Protein AF-F4SAR2-F1 (afdb_monomer_lite)

pLDDT: mean 75.02, std 23.66, range [32.81, 98.06]

Radius of gyration: 41.86 Å; chains: 1; bounding box: 104×133×70 Å

Sequence (398 aa):
MKKRTATSSGSPLGPENGGFPRGVNPPTSTQPTSFQAPPAGTRTRRGSSDHGVRAKPKKLQYYNIIFTFNPATTSRPTNLKESLKNAFLTDVRPLLVPYLLPAPAVKMDTDAGQEDFDPLGRKTTKPMLVKAILQKRPTTTIPPGATIDDILILYKHYVSPGLVIPPNRRFIEKPRTVAAPRLKGESMEETLLALRYYSPSVFVRSLAMNKECLIDLYIQFVLEETPRSPLIHGFHYTILKTSDIETPMDQEADPEARCIPSGPIWTCCINVPLVFKAMPPRHKKITKPHRVVCLCKSFNCADQIYPDANGVNHPGVEVLPETRAAHKRADYRNELREVNSLESTNVSTSSVQDLLVSPMQQLGIEPSPITSQHHQTEDEHTSVAGEVLDSTANSFSP

Foldseek 3Di:
DDDDDDDDDDDDDDDDDDDDDDDDDDDDDDDDDDDDDDDDDDDPDPPPPPVPPPPDDDLVVLVVQLCVQPVPDPDDSPDDSVVSVVSCVPPVVVVCVVVPDPDPPPPPPDVVVPDVDDLPDPPHDPVNLVVQQCVQPVPDDDDPPDDSLNSVVSCCVRPNVPDDDDPPCLQVDQQDDDDLVCLVVDDLCSLVSNCCRQPVQKAFDPVQSDSLLSSQSCCCRVVVHHGPDDDDEPPGIDGHDCVVVPPPPPPPDDVPPDDDDDDDDPPPPPCPPPPPDDDDDDDDDDDPQDWDFACAPLVNQQVDWDQDPVRDIDGGDTDGPVVNVVRVVSSVVVVVVVVVVVVVPDDDPPPVVVVVVVVVVVVVPPPPDDPDPDDDDDDDDDDDDDDDDDDDDDDDDD

Structure (mmCIF, N/CA/C/O backbone):
data_AF-F4SAR2-F1
#
_entry.id   AF-F4SAR2-F1
#
loop_
_atom_site.group_PDB
_atom_site.id
_atom_site.type_symbol
_atom_site.label_atom_id
_atom_site.label_alt_id
_atom_site.label_comp_id
_atom_site.label_asym_id
_atom_site.label_entity_id
_atom_site.label_seq_id
_atom_site.pdbx_PDB_ins_code
_atom_site.Cartn_x
_atom_site.Cartn_y
_atom_site.Cartn_z
_atom_site.occupancy
_atom_site.B_iso_or_equiv
_atom_site.auth_seq_id
_atom_site.auth_comp_id
_atom_site.auth_asym_id
_atom_site.auth_atom_id
_atom_site.pdbx_PDB_model_num
ATOM 1 N N . MET A 1 1 ? -18.902 67.014 -30.310 1.00 36.94 1 MET A N 1
ATOM 2 C CA . MET A 1 1 ? -19.739 66.606 -29.147 1.00 36.94 1 MET A CA 1
ATOM 3 C C . MET A 1 1 ? -19.739 65.079 -29.071 1.00 36.94 1 MET A C 1
ATOM 5 O O . MET A 1 1 ? -19.694 64.495 -30.139 1.00 36.94 1 MET A O 1
ATOM 9 N N . LYS A 1 2 ? -19.770 64.366 -27.935 1.00 40.44 2 LYS A N 1
ATOM 10 C CA . LYS A 1 2 ? -19.516 64.669 -26.500 1.00 40.44 2 LYS A CA 1
ATOM 11 C C . LYS A 1 2 ? -18.309 63.789 -26.090 1.00 40.44 2 LYS A C 1
ATOM 13 O O . LYS A 1 2 ? -18.229 62.655 -26.530 1.00 40.44 2 LYS A O 1
ATOM 18 N N . LYS A 1 3 ? -17.224 64.323 -25.522 1.00 42.59 3 LYS A N 1
ATOM 19 C CA . LYS A 1 3 ? -16.963 64.661 -24.102 1.00 42.59 3 LYS A CA 1
ATOM 20 C C . LYS A 1 3 ? -16.876 63.438 -23.156 1.00 42.59 3 LYS A C 1
ATOM 22 O O . LYS A 1 3 ? -17.856 62.744 -22.930 1.00 42.59 3 LYS A O 1
ATOM 27 N N . ARG A 1 4 ? -15.652 63.268 -22.634 1.00 50.19 4 ARG A N 1
ATOM 28 C CA . ARG A 1 4 ? -15.112 62.376 -21.582 1.00 50.19 4 ARG A CA 1
ATOM 29 C C . ARG A 1 4 ? -16.038 62.145 -20.372 1.00 50.19 4 ARG A C 1
ATOM 31 O O . ARG A 1 4 ? -16.730 63.085 -20.005 1.00 50.19 4 ARG A O 1
ATOM 38 N N . THR A 1 5 ? -15.826 61.035 -19.647 1.00 47.03 5 THR A N 1
ATOM 39 C CA . THR A 1 5 ? -15.100 61.031 -18.344 1.00 47.03 5 THR A CA 1
ATOM 40 C C . THR A 1 5 ? -14.757 59.614 -17.872 1.00 47.03 5 THR A C 1
ATOM 42 O O . THR A 1 5 ? -15.605 58.734 -17.908 1.00 47.03 5 THR A O 1
ATOM 45 N N . ALA A 1 6 ? -13.533 59.431 -17.369 1.00 41.94 6 ALA A N 1
ATOM 46 C CA . ALA A 1 6 ? -13.144 58.315 -16.509 1.00 41.94 6 ALA A CA 1
ATOM 47 C C . ALA A 1 6 ? -12.724 58.901 -15.152 1.00 41.94 6 ALA A C 1
ATOM 49 O O . ALA A 1 6 ? -12.046 59.930 -15.123 1.00 41.94 6 ALA A O 1
ATOM 50 N N . THR A 1 7 ? -13.143 58.280 -14.052 1.00 45.69 7 THR A N 1
ATOM 51 C CA . THR A 1 7 ? -12.857 58.733 -12.682 1.00 45.69 7 THR A CA 1
ATOM 52 C C . THR A 1 7 ? -11.909 57.780 -11.973 1.00 45.69 7 THR A C 1
ATOM 54 O O . THR A 1 7 ? -12.117 56.570 -11.966 1.00 45.69 7 THR A O 1
ATOM 57 N N . SER A 1 8 ? -10.881 58.350 -11.353 1.00 45.44 8 SER A N 1
ATOM 58 C CA . SER A 1 8 ? -9.965 57.680 -10.432 1.00 45.44 8 SER A CA 1
ATOM 59 C C . SER A 1 8 ? -10.545 57.591 -9.019 1.00 45.44 8 SER A C 1
ATOM 61 O O . SER A 1 8 ? -11.230 58.513 -8.579 1.00 45.44 8 SER A O 1
ATOM 63 N N . SER A 1 9 ? -10.143 56.573 -8.262 1.00 50.56 9 SER A N 1
ATOM 64 C CA . SER A 1 9 ? -10.237 56.542 -6.796 1.00 50.56 9 SER A CA 1
ATOM 65 C C . SER A 1 9 ? -8.950 55.935 -6.232 1.00 50.56 9 SER A C 1
ATOM 67 O O . SER A 1 9 ? -8.508 54.894 -6.715 1.00 50.56 9 SER A O 1
ATOM 69 N N . GLY A 1 10 ? -8.321 56.628 -5.281 1.00 38.16 10 GLY A N 1
ATOM 70 C CA . GLY A 1 10 ? -6.971 56.324 -4.796 1.00 38.16 10 GLY A CA 1
ATOM 71 C C . GLY A 1 10 ? -6.888 55.349 -3.616 1.00 38.16 10 GLY A C 1
ATOM 72 O O . GLY A 1 10 ? -7.882 54.783 -3.170 1.00 38.16 10 GLY A O 1
ATOM 73 N N . SER A 1 11 ? -5.651 55.185 -3.141 1.00 45.44 11 SER A N 1
ATOM 74 C CA . SER A 1 11 ? -5.180 54.299 -2.064 1.00 45.44 11 SER A CA 1
ATOM 75 C C . SER A 1 11 ? -5.786 54.593 -0.674 1.00 45.44 11 SER A C 1
ATOM 77 O O . SER A 1 11 ? -6.411 55.637 -0.484 1.00 45.44 11 SER A O 1
ATOM 79 N N . PRO A 1 12 ? -5.519 53.736 0.336 1.00 57.75 12 PRO A N 1
ATOM 80 C CA . PRO A 1 12 ? -4.357 54.035 1.185 1.00 57.75 12 PRO A CA 1
ATOM 81 C C . PRO A 1 12 ? -3.510 52.833 1.663 1.00 57.75 12 PRO A C 1
ATOM 83 O O . PRO A 1 12 ? -3.999 51.739 1.915 1.00 57.75 12 PRO A O 1
ATOM 86 N N . LEU A 1 13 ? -2.214 53.130 1.797 1.00 48.66 13 LEU A N 1
ATOM 87 C CA . LEU A 1 13 ? -1.212 52.678 2.781 1.00 48.66 13 LEU A CA 1
ATOM 88 C C . LEU A 1 13 ? -1.533 51.470 3.699 1.00 48.66 13 LEU A C 1
ATOM 90 O O . LEU A 1 13 ? -2.443 51.516 4.523 1.00 48.66 13 LEU A O 1
ATOM 94 N N . GLY A 1 14 ? -0.644 50.469 3.664 1.00 38.34 14 GLY A N 1
ATOM 95 C CA . GLY A 1 14 ? -0.470 49.407 4.668 1.00 38.34 14 GLY A CA 1
ATOM 96 C C . GLY A 1 14 ? 1.033 49.169 4.929 1.00 38.34 14 GLY A C 1
ATOM 97 O O . GLY A 1 14 ? 1.838 49.525 4.067 1.00 38.34 14 GLY A O 1
ATOM 98 N N . PRO A 1 15 ? 1.435 48.663 6.111 1.00 55.50 15 PRO A N 1
ATOM 99 C CA . PRO A 1 15 ? 2.707 49.047 6.732 1.00 55.50 15 PRO A CA 1
ATOM 100 C C . PRO A 1 15 ? 3.959 48.299 6.255 1.00 55.50 15 PRO A C 1
ATOM 102 O O . PRO A 1 15 ? 3.917 47.162 5.783 1.00 55.50 15 PRO A O 1
ATOM 105 N N . GLU A 1 16 ? 5.098 48.957 6.475 1.00 45.47 16 GLU A N 1
ATOM 106 C CA . GLU A 1 16 ? 6.448 48.422 6.307 1.00 45.47 16 GLU A CA 1
ATOM 107 C C . GLU A 1 16 ? 6.689 47.237 7.256 1.00 45.47 16 GLU A C 1
ATOM 109 O O . GLU A 1 16 ? 6.514 47.355 8.469 1.00 45.47 16 GLU A O 1
ATOM 114 N N . ASN A 1 17 ? 7.126 46.094 6.718 1.00 45.31 17 ASN A N 1
ATOM 115 C CA . ASN A 1 17 ? 7.576 44.961 7.529 1.00 45.31 17 ASN A CA 1
ATOM 116 C C . ASN A 1 17 ? 9.102 44.980 7.659 1.00 45.31 17 ASN A C 1
ATOM 118 O O . ASN A 1 17 ? 9.822 45.061 6.663 1.00 45.31 17 ASN A O 1
ATOM 122 N N . GLY A 1 18 ? 9.577 44.921 8.904 1.00 43.41 18 GLY A N 1
ATOM 123 C CA . GLY A 1 18 ? 10.969 45.181 9.263 1.00 43.41 18 GLY A CA 1
ATOM 124 C C . GLY A 1 18 ? 11.978 44.210 8.646 1.00 43.41 18 GLY A C 1
ATOM 125 O O . GLY A 1 18 ? 11.755 43.002 8.559 1.00 43.41 18 GLY A O 1
ATOM 126 N N . GLY A 1 19 ? 13.136 44.749 8.263 1.00 39.53 19 GLY A N 1
ATOM 127 C CA . GLY A 1 19 ? 14.277 43.947 7.838 1.00 39.53 19 GLY A CA 1
ATOM 128 C C . GLY A 1 19 ? 14.874 43.159 9.005 1.00 39.53 19 GLY A C 1
ATOM 129 O O . GLY A 1 19 ? 15.245 43.733 10.027 1.00 39.53 19 GLY A O 1
ATOM 130 N N . PHE A 1 20 ? 15.024 41.847 8.831 1.00 45.09 20 PHE A N 1
ATOM 131 C CA . PHE A 1 20 ? 15.775 41.009 9.763 1.00 45.09 20 PHE A CA 1
ATOM 132 C C . PHE A 1 20 ? 17.273 41.364 9.705 1.00 45.09 20 PHE A C 1
ATOM 134 O O . PHE A 1 20 ? 17.865 41.289 8.620 1.00 45.09 20 PHE A O 1
ATOM 141 N N . PRO A 1 21 ? 17.927 41.703 10.833 1.00 56.56 21 PRO A N 1
ATOM 142 C CA . PRO A 1 21 ? 19.371 41.890 10.853 1.00 56.56 21 PRO A CA 1
ATOM 143 C C . PRO A 1 21 ? 20.070 40.552 10.589 1.00 56.56 21 PRO A C 1
ATOM 145 O O . PRO A 1 21 ? 19.810 39.546 11.251 1.00 56.56 21 PRO A O 1
ATOM 148 N N . ARG A 1 22 ? 20.981 40.533 9.609 1.00 45.34 22 ARG A N 1
ATOM 149 C CA . ARG A 1 22 ? 21.833 39.367 9.346 1.00 45.34 22 ARG A CA 1
ATOM 150 C C . ARG A 1 22 ? 22.739 39.130 10.552 1.00 45.34 22 ARG A C 1
ATOM 152 O O . ARG A 1 22 ? 23.558 39.987 10.875 1.00 45.34 22 ARG A O 1
ATOM 159 N N . GLY A 1 23 ? 22.610 37.960 11.176 1.00 41.94 23 GLY A N 1
ATOM 160 C CA . GLY A 1 23 ? 23.494 37.531 12.255 1.00 41.94 23 GLY A CA 1
ATOM 161 C C . GLY A 1 23 ? 24.958 37.542 11.812 1.00 41.94 23 GLY A C 1
ATOM 162 O O . GLY A 1 23 ? 25.310 36.986 10.770 1.00 41.94 23 GLY A O 1
ATOM 163 N N . VAL A 1 24 ? 25.800 38.196 12.609 1.00 49.84 24 VAL A N 1
ATOM 164 C CA . VAL A 1 24 ? 27.250 38.239 12.413 1.00 49.84 24 VAL A CA 1
ATOM 165 C C . VAL A 1 24 ? 27.835 36.909 12.884 1.00 49.84 24 VAL A C 1
ATOM 167 O O . VAL A 1 24 ? 27.813 36.610 14.076 1.00 49.84 24 VAL A O 1
ATOM 170 N N . ASN A 1 25 ? 28.369 36.111 11.958 1.00 49.53 25 ASN A N 1
ATOM 171 C CA . ASN A 1 25 ? 29.163 34.938 12.320 1.00 49.53 25 ASN A CA 1
ATOM 172 C C . ASN A 1 25 ? 30.540 35.393 12.841 1.00 49.53 25 ASN A C 1
ATOM 174 O O . ASN A 1 25 ? 31.184 36.208 12.172 1.00 49.53 25 ASN A O 1
ATOM 178 N N . PRO A 1 26 ? 31.024 34.880 13.986 1.00 60.97 26 PRO A N 1
ATOM 179 C CA . PRO A 1 26 ? 32.367 35.183 14.470 1.00 60.97 26 PRO A CA 1
ATOM 180 C C . PRO A 1 26 ? 33.440 34.527 13.577 1.00 60.97 26 PRO A C 1
ATOM 182 O O . PRO A 1 26 ? 33.201 33.454 13.015 1.00 60.97 26 PRO A O 1
ATOM 185 N N . PRO A 1 27 ? 34.634 35.134 13.440 1.00 54.66 27 PRO A N 1
ATOM 186 C CA . PRO A 1 27 ? 35.712 34.569 12.637 1.00 54.66 27 PRO A CA 1
ATOM 187 C C . PRO A 1 27 ? 36.331 33.345 13.326 1.00 54.66 27 PRO A C 1
ATOM 189 O O . PRO A 1 27 ? 36.985 33.459 14.363 1.00 54.66 27 PRO A O 1
ATOM 192 N N . THR A 1 28 ? 36.169 32.166 12.725 1.00 48.19 28 THR A N 1
ATOM 193 C CA . THR A 1 28 ? 36.883 30.955 13.147 1.00 48.19 28 THR A CA 1
ATOM 194 C C . THR A 1 28 ? 38.380 31.123 12.888 1.00 48.19 28 THR A C 1
ATOM 196 O O . THR A 1 28 ? 38.798 31.345 11.753 1.00 48.19 28 THR A O 1
ATOM 199 N N . SER A 1 29 ? 39.184 31.012 13.946 1.00 45.91 29 SER A N 1
ATOM 200 C CA . SER A 1 29 ? 40.640 31.161 13.888 1.00 45.91 29 SER A CA 1
ATOM 201 C C . SER A 1 29 ? 41.298 30.067 13.041 1.00 45.91 29 SER A C 1
ATOM 203 O O . SER A 1 29 ? 41.158 28.875 13.323 1.00 45.91 29 SER A O 1
ATOM 205 N N . THR A 1 30 ? 42.046 30.476 12.017 1.00 40.38 30 THR A N 1
ATOM 206 C CA . THR A 1 30 ? 42.831 29.581 11.160 1.00 40.38 30 THR A CA 1
ATOM 207 C C . THR A 1 30 ? 44.153 29.228 11.843 1.00 40.38 30 THR A C 1
ATOM 209 O O . THR A 1 30 ? 45.103 30.007 11.780 1.00 40.38 30 THR A O 1
ATOM 212 N N . GLN A 1 31 ? 44.256 28.043 12.452 1.00 47.38 31 GLN A N 1
ATOM 213 C CA . GLN A 1 31 ? 45.565 27.474 12.796 1.00 47.38 31 GLN A CA 1
ATOM 214 C C . GLN A 1 31 ? 46.119 26.630 11.634 1.00 47.38 31 GLN A C 1
ATOM 216 O O . GLN A 1 31 ? 45.381 25.816 11.072 1.00 47.38 31 GLN A O 1
ATOM 221 N N . PRO A 1 32 ? 47.407 26.779 11.270 1.00 48.84 32 PRO A N 1
ATOM 222 C CA . PRO A 1 32 ? 48.033 25.957 10.244 1.00 48.84 32 PRO A CA 1
ATOM 223 C C . PRO A 1 32 ? 48.286 24.545 10.781 1.00 48.84 32 PRO A C 1
ATOM 225 O O . PRO A 1 32 ? 49.175 24.323 11.602 1.00 48.84 32 PRO A O 1
ATOM 228 N N . THR A 1 33 ? 47.513 23.571 10.303 1.00 43.97 33 THR A N 1
ATOM 229 C CA . THR A 1 33 ? 47.778 22.153 10.573 1.00 43.97 33 THR A CA 1
ATOM 230 C C . THR A 1 33 ? 49.035 21.728 9.816 1.00 43.97 33 THR A C 1
ATOM 232 O O . THR A 1 33 ? 49.158 21.965 8.613 1.00 43.97 33 THR A O 1
ATOM 235 N N . SER A 1 34 ? 49.989 21.122 10.519 1.00 48.47 34 SER A N 1
ATOM 236 C CA . SER A 1 34 ? 51.259 20.685 9.942 1.00 48.47 34 SER A CA 1
ATOM 237 C C . SER A 1 34 ? 51.073 19.550 8.930 1.00 48.47 34 SER A C 1
ATOM 239 O O . SER A 1 34 ? 50.245 18.655 9.101 1.00 48.47 34 SER A O 1
ATOM 241 N N . PHE A 1 35 ? 51.889 19.562 7.872 1.00 40.06 35 PHE A N 1
ATOM 242 C CA . PHE A 1 35 ? 51.994 18.441 6.939 1.00 40.06 35 PHE A CA 1
ATOM 243 C C . PHE A 1 35 ? 52.591 17.223 7.657 1.00 40.06 35 PHE A C 1
ATOM 245 O O . PHE A 1 35 ? 53.801 17.156 7.870 1.00 40.06 35 PHE A O 1
ATOM 252 N N . GLN A 1 36 ? 51.755 16.237 7.983 1.00 43.88 36 GLN A N 1
ATOM 253 C CA . GLN A 1 36 ? 52.210 14.893 8.334 1.00 43.88 36 GLN A CA 1
ATOM 254 C C . GLN A 1 36 ? 52.117 13.999 7.093 1.00 43.88 36 GLN A C 1
ATOM 256 O O . GLN A 1 36 ? 51.043 13.818 6.518 1.00 43.88 36 GLN A O 1
ATOM 261 N N . ALA A 1 37 ? 53.258 13.475 6.645 1.00 51.41 37 ALA A N 1
ATOM 262 C CA . ALA A 1 37 ? 53.320 12.600 5.481 1.00 51.41 37 ALA A CA 1
ATOM 263 C C . ALA A 1 37 ? 52.694 11.226 5.801 1.00 51.41 37 ALA A C 1
ATOM 265 O O . ALA A 1 37 ? 53.071 10.617 6.805 1.00 51.41 37 ALA A O 1
ATOM 266 N N . PRO A 1 38 ? 51.773 10.699 4.972 1.00 57.31 38 PRO A N 1
ATOM 267 C CA . PRO A 1 38 ? 51.258 9.347 5.153 1.00 57.31 38 PRO A CA 1
ATOM 268 C C . PRO A 1 38 ? 52.325 8.304 4.759 1.00 57.31 38 PRO A C 1
ATOM 270 O O . PRO A 1 38 ? 53.020 8.495 3.756 1.00 57.31 38 PRO A O 1
ATOM 273 N N . PRO A 1 39 ? 52.457 7.189 5.501 1.00 58.44 39 PRO A N 1
ATOM 274 C CA . PRO A 1 39 ? 53.433 6.148 5.195 1.00 58.44 39 PRO A CA 1
ATOM 275 C C . PRO A 1 39 ? 53.095 5.405 3.895 1.00 58.44 39 PRO A C 1
ATOM 277 O O . PRO A 1 39 ? 51.932 5.272 3.504 1.00 58.44 39 PRO A O 1
ATOM 280 N N . ALA A 1 40 ? 54.131 4.893 3.229 1.00 51.72 40 ALA A N 1
ATOM 281 C CA . ALA A 1 40 ? 54.013 4.181 1.962 1.00 51.72 40 ALA A CA 1
ATOM 282 C C . ALA A 1 40 ? 53.241 2.854 2.121 1.00 51.72 40 ALA A C 1
ATOM 284 O O . ALA A 1 40 ? 53.791 1.848 2.562 1.00 51.72 40 ALA A O 1
ATOM 285 N N . GLY A 1 41 ? 51.963 2.860 1.730 1.00 48.28 41 GLY A N 1
ATOM 286 C CA . GLY A 1 41 ? 51.073 1.698 1.725 1.00 48.28 41 GLY A CA 1
ATOM 287 C C . GLY A 1 41 ? 50.443 1.484 0.348 1.00 48.28 41 GLY A C 1
ATOM 288 O O . GLY A 1 41 ? 49.572 2.239 -0.080 1.00 48.28 41 GLY A O 1
ATOM 289 N N . THR A 1 42 ? 50.904 0.445 -0.341 1.00 54.62 42 THR A N 1
ATOM 290 C CA . THR A 1 42 ? 50.466 -0.069 -1.650 1.00 54.62 42 THR A CA 1
ATOM 291 C C . THR A 1 42 ? 48.954 0.012 -1.918 1.00 54.62 42 THR A C 1
ATOM 293 O O . THR A 1 42 ? 48.179 -0.876 -1.566 1.00 54.62 42 THR A O 1
ATOM 296 N N . ARG A 1 43 ? 48.516 1.039 -2.662 1.00 40.62 43 ARG A N 1
ATOM 297 C CA . ARG A 1 43 ? 47.138 1.133 -3.173 1.00 40.62 43 ARG A CA 1
ATOM 298 C C . ARG A 1 43 ? 47.053 0.632 -4.614 1.00 40.62 43 ARG A C 1
ATOM 300 O O . ARG A 1 43 ? 47.145 1.413 -5.560 1.00 40.62 43 ARG A O 1
ATOM 307 N N . THR A 1 44 ? 46.845 -0.674 -4.778 1.00 44.97 44 THR A N 1
ATOM 308 C CA . THR A 1 44 ? 46.646 -1.324 -6.083 1.00 44.97 44 THR A CA 1
ATOM 309 C C . THR A 1 44 ? 45.444 -0.711 -6.802 1.00 44.97 44 THR A C 1
ATOM 311 O O . THR A 1 44 ? 44.284 -0.954 -6.460 1.00 44.97 44 THR A O 1
ATOM 314 N N . ARG A 1 45 ? 45.725 0.131 -7.798 1.00 38.06 45 ARG A N 1
ATOM 315 C CA . ARG A 1 45 ? 44.736 0.940 -8.514 1.00 38.06 45 ARG A CA 1
ATOM 316 C C . ARG A 1 45 ? 43.950 0.065 -9.495 1.00 38.06 45 ARG A C 1
ATOM 318 O O . ARG A 1 45 ? 44.251 0.054 -10.684 1.00 38.06 45 ARG A O 1
ATOM 325 N N . ARG A 1 46 ? 42.938 -0.666 -9.002 1.00 41.19 46 ARG A N 1
ATOM 326 C CA . ARG A 1 46 ? 41.960 -1.361 -9.859 1.00 41.19 46 ARG A CA 1
ATOM 327 C C . ARG A 1 46 ? 41.299 -0.338 -10.782 1.00 41.19 46 ARG A C 1
ATOM 329 O O . ARG A 1 46 ? 40.483 0.472 -10.346 1.00 41.19 46 ARG A O 1
ATOM 336 N N . GLY A 1 47 ? 41.683 -0.372 -12.054 1.00 42.81 47 GLY A N 1
ATOM 337 C CA . GLY A 1 47 ? 41.081 0.425 -13.110 1.00 42.81 47 GLY A CA 1
ATOM 338 C C . GLY A 1 47 ? 39.720 -0.135 -13.494 1.00 42.81 47 GLY A C 1
ATOM 339 O O . GLY A 1 47 ? 39.592 -0.736 -14.554 1.00 42.81 47 GLY A O 1
ATOM 340 N N . SER A 1 48 ? 38.704 0.070 -12.654 1.00 39.56 48 SER A N 1
ATOM 341 C CA . SER A 1 48 ? 37.316 -0.085 -13.088 1.00 39.56 48 SER A CA 1
ATOM 342 C C . SER A 1 48 ? 36.998 1.035 -14.077 1.00 39.56 48 SER A C 1
ATOM 344 O O . SER A 1 48 ? 36.532 2.106 -13.690 1.00 39.56 48 SER A O 1
ATOM 346 N N . SER A 1 49 ? 37.267 0.795 -15.362 1.00 45.25 49 SER A N 1
ATOM 347 C CA . SER A 1 49 ? 36.783 1.607 -16.480 1.00 45.25 49 SER A CA 1
ATOM 348 C C . SER A 1 49 ? 35.288 1.359 -16.697 1.00 45.25 49 SER A C 1
ATOM 350 O O . SER A 1 49 ? 34.849 0.962 -17.777 1.00 45.25 49 SER A O 1
ATOM 352 N N . ASP A 1 50 ? 34.507 1.570 -15.640 1.00 43.22 50 ASP A N 1
ATOM 353 C CA . ASP A 1 50 ? 33.058 1.605 -15.711 1.00 43.22 50 ASP A CA 1
ATOM 354 C C . ASP A 1 50 ? 32.682 2.895 -16.448 1.00 43.22 50 ASP A C 1
ATOM 356 O O . ASP A 1 50 ? 32.619 3.988 -15.879 1.00 43.22 50 ASP A O 1
ATOM 360 N N . HIS A 1 51 ? 32.539 2.789 -17.771 1.00 47.31 51 HIS A N 1
ATOM 361 C CA . HIS A 1 51 ? 32.180 3.895 -18.657 1.00 47.31 51 HIS A CA 1
ATOM 362 C C . HIS A 1 51 ? 30.685 4.242 -18.547 1.00 47.31 51 HIS A C 1
ATOM 364 O O . HIS A 1 51 ? 30.002 4.457 -19.553 1.00 47.31 51 HIS A O 1
ATOM 370 N N . GLY A 1 52 ? 30.195 4.340 -17.310 1.00 47.81 52 GLY A N 1
ATOM 371 C CA . GLY A 1 52 ? 28.863 4.807 -16.976 1.00 47.81 52 GLY A CA 1
ATOM 372 C C . GLY A 1 52 ? 28.582 6.158 -17.627 1.00 47.81 52 GLY A C 1
ATOM 373 O O . GLY A 1 52 ? 29.294 7.135 -17.398 1.00 47.81 52 GLY A O 1
ATOM 374 N N . VAL A 1 53 ? 27.541 6.175 -18.464 1.00 44.19 53 VAL A N 1
ATOM 375 C CA . VAL A 1 53 ? 26.837 7.350 -19.005 1.00 44.19 53 VAL A CA 1
ATOM 376 C C . VAL A 1 53 ? 27.757 8.553 -19.265 1.00 44.19 53 VAL A C 1
ATOM 378 O O . VAL A 1 53 ? 27.785 9.507 -18.486 1.00 44.19 53 VAL A O 1
ATOM 381 N N . ARG A 1 54 ? 28.502 8.519 -20.385 1.00 63.62 54 ARG A N 1
ATOM 382 C CA . ARG A 1 54 ? 29.444 9.581 -20.803 1.00 63.62 54 ARG A CA 1
ATOM 383 C C . ARG A 1 54 ? 28.861 10.979 -20.555 1.00 63.62 54 ARG A C 1
ATOM 385 O O . ARG A 1 54 ? 27.954 11.422 -21.265 1.00 63.62 54 ARG A O 1
ATOM 392 N N . ALA A 1 55 ? 29.400 11.678 -19.555 1.00 81.38 55 ALA A N 1
ATOM 393 C CA . ALA A 1 55 ? 28.908 12.988 -19.151 1.00 81.38 55 ALA A CA 1
ATOM 394 C C . ALA A 1 55 ? 28.923 13.967 -20.339 1.00 81.38 55 ALA A C 1
ATOM 396 O O . ALA A 1 55 ? 29.931 14.099 -21.037 1.00 81.38 55 ALA A O 1
ATOM 397 N N . LYS A 1 56 ? 27.799 14.662 -20.569 1.00 90.06 56 LYS A N 1
ATOM 398 C CA . LYS A 1 56 ? 27.638 15.601 -21.693 1.00 90.06 56 LYS A CA 1
ATOM 399 C C . LYS A 1 56 ? 28.778 16.637 -21.673 1.00 90.06 56 LYS A C 1
ATOM 401 O O . LYS A 1 56 ? 28.898 17.334 -20.661 1.00 90.06 56 LYS A O 1
ATOM 406 N N . PRO A 1 57 ? 29.561 16.814 -22.759 1.00 91.12 57 PRO A N 1
ATOM 407 C CA . PRO A 1 57 ? 30.733 17.683 -22.725 1.00 91.12 57 PRO A CA 1
ATOM 408 C C . PRO A 1 57 ? 30.422 19.111 -22.253 1.00 91.12 57 PRO A C 1
ATOM 410 O O . PRO A 1 57 ? 29.415 19.731 -22.640 1.00 91.12 57 PRO A O 1
ATOM 413 N N . LYS A 1 58 ? 31.291 19.620 -21.377 1.00 94.88 58 LYS A N 1
ATOM 414 C CA . LYS A 1 58 ? 31.251 20.975 -20.818 1.00 94.88 58 LYS A CA 1
ATOM 415 C C . LYS A 1 58 ? 31.657 21.997 -21.884 1.00 94.88 58 LYS A C 1
ATOM 417 O O . LYS A 1 58 ? 32.370 21.681 -22.830 1.00 94.88 58 LYS A O 1
ATOM 422 N N . LYS A 1 59 ? 31.228 23.251 -21.707 1.00 97.19 59 LYS A N 1
ATOM 423 C CA . LYS A 1 59 ? 31.491 24.368 -22.635 1.00 97.19 59 LYS A CA 1
ATOM 424 C C . LYS A 1 59 ? 32.975 24.488 -23.023 1.00 97.19 59 LYS A C 1
ATOM 426 O O . LYS A 1 59 ? 33.298 24.517 -24.204 1.00 97.19 59 LYS A O 1
ATOM 431 N N . LEU A 1 60 ? 33.859 24.480 -22.022 1.00 96.19 60 LEU A N 1
ATOM 432 C CA . LEU A 1 60 ? 35.307 24.605 -22.204 1.00 96.19 60 LEU A CA 1
ATOM 433 C C . LEU A 1 60 ? 35.923 23.422 -22.974 1.00 96.19 60 LEU A C 1
ATOM 435 O O . LEU A 1 60 ? 36.898 23.608 -23.686 1.00 96.19 60 LEU A O 1
ATOM 439 N N . GLN A 1 61 ? 35.335 22.222 -22.890 1.00 95.88 61 GLN A N 1
ATOM 440 C CA . GLN A 1 61 ? 35.837 21.053 -23.621 1.00 95.88 61 GLN A CA 1
ATOM 441 C C . GLN A 1 61 ? 35.630 21.203 -25.133 1.00 95.88 61 GLN A C 1
ATOM 443 O O . GLN A 1 61 ? 36.536 20.870 -25.885 1.00 95.88 61 GLN A O 1
ATOM 448 N N . TYR A 1 62 ? 34.496 21.764 -25.578 1.00 96.81 62 TYR A N 1
ATOM 449 C CA . TYR A 1 62 ? 34.303 22.092 -26.997 1.00 96.81 62 TYR A CA 1
ATOM 450 C C . TYR A 1 62 ? 35.347 23.105 -27.478 1.00 96.81 62 TYR A C 1
ATOM 452 O O . TYR A 1 62 ? 36.003 22.849 -28.479 1.00 96.81 62 TYR A O 1
ATOM 460 N N . TYR A 1 63 ? 35.549 24.207 -26.744 1.00 97.75 63 TYR A N 1
ATOM 461 C CA . TYR A 1 63 ? 36.560 25.209 -27.103 1.00 97.75 63 TYR A CA 1
ATOM 462 C C . TYR A 1 63 ? 37.970 24.606 -27.193 1.00 97.75 63 TYR A C 1
ATOM 464 O O . TYR A 1 63 ? 38.632 24.788 -28.209 1.00 97.75 63 TYR A O 1
ATOM 472 N N . ASN A 1 64 ? 38.406 23.854 -26.174 1.00 97.06 64 ASN A N 1
ATOM 473 C CA . ASN A 1 64 ? 39.742 23.255 -26.159 1.00 97.06 64 ASN A CA 1
ATOM 474 C C . ASN A 1 64 ? 39.953 22.328 -27.363 1.00 97.06 64 ASN A C 1
ATOM 476 O O . ASN A 1 64 ? 40.989 22.413 -28.009 1.00 97.06 64 ASN A O 1
ATOM 480 N N . ILE A 1 65 ? 38.963 21.491 -27.699 1.00 96.06 65 ILE A N 1
ATOM 481 C CA . ILE A 1 65 ? 39.038 20.613 -28.873 1.00 96.06 65 ILE A CA 1
ATOM 482 C C . ILE A 1 65 ? 39.158 21.447 -30.159 1.00 96.06 65 ILE A C 1
ATOM 484 O O . ILE A 1 65 ? 40.062 21.203 -30.949 1.00 96.06 65 ILE A O 1
ATOM 488 N N . ILE A 1 66 ? 38.307 22.459 -30.361 1.00 97.19 66 ILE A N 1
ATOM 489 C CA . ILE A 1 66 ? 38.354 23.305 -31.569 1.00 97.19 66 ILE A CA 1
ATOM 490 C C . ILE A 1 66 ? 39.712 24.000 -31.702 1.00 97.19 66 ILE A C 1
ATOM 492 O O . ILE A 1 66 ? 40.305 23.957 -32.773 1.00 97.19 66 ILE A O 1
ATOM 496 N N . PHE A 1 67 ? 40.237 24.565 -30.613 1.00 97.25 67 PHE A N 1
ATOM 497 C CA . PHE A 1 67 ? 41.534 25.241 -30.605 1.00 97.25 67 PHE A CA 1
ATOM 498 C C . PHE A 1 67 ? 42.710 24.291 -30.895 1.00 97.25 67 PHE A C 1
ATOM 500 O O . PHE A 1 67 ? 43.646 24.676 -31.589 1.00 97.25 67 PHE A O 1
ATOM 507 N N . THR A 1 68 ? 42.663 23.039 -30.418 1.00 97.00 68 THR A N 1
ATOM 508 C CA . THR A 1 68 ? 43.694 22.029 -30.720 1.00 97.00 68 THR A CA 1
ATOM 509 C C . THR A 1 68 ? 43.700 21.607 -32.193 1.00 97.00 68 THR A C 1
ATOM 511 O O . THR A 1 68 ? 44.775 21.385 -32.740 1.00 97.00 68 THR A O 1
ATOM 514 N N . PHE A 1 69 ? 42.534 21.498 -32.840 1.00 95.88 69 PHE A N 1
ATOM 515 C CA . PHE A 1 69 ? 42.444 21.099 -34.254 1.00 95.88 69 PHE A CA 1
ATOM 516 C C . PHE A 1 69 ? 42.579 22.273 -35.237 1.00 95.88 69 PHE A C 1
ATOM 518 O O . PHE A 1 69 ? 43.038 22.073 -36.357 1.00 95.88 69 PHE A O 1
ATOM 525 N N . ASN A 1 70 ? 42.202 23.489 -34.834 1.00 95.19 70 ASN A N 1
ATOM 526 C CA . ASN A 1 70 ? 42.367 24.705 -35.623 1.00 95.19 70 ASN A CA 1
ATOM 527 C C . ASN A 1 70 ? 42.726 25.898 -34.708 1.00 95.19 70 ASN A C 1
ATOM 529 O O . ASN A 1 70 ? 41.825 26.574 -34.198 1.00 95.19 70 ASN A O 1
ATOM 533 N N . PRO A 1 71 ? 44.023 26.212 -34.518 1.00 95.50 71 PRO A N 1
ATOM 534 C CA . PRO A 1 71 ? 44.448 27.329 -33.672 1.00 95.50 71 PRO A CA 1
ATOM 535 C C . PRO A 1 71 ? 44.086 28.706 -34.257 1.00 95.50 71 PRO A C 1
ATOM 537 O O . PRO A 1 71 ? 44.087 29.691 -33.524 1.00 95.50 71 PRO A O 1
ATOM 540 N N . ALA A 1 72 ? 43.735 28.784 -35.547 1.00 95.62 72 ALA A N 1
ATOM 541 C CA . ALA A 1 72 ? 43.253 29.998 -36.210 1.00 95.62 72 ALA A CA 1
ATOM 542 C C . ALA A 1 72 ? 41.724 30.194 -36.089 1.00 95.62 72 ALA A C 1
ATOM 544 O O . ALA A 1 72 ? 41.151 31.056 -36.758 1.00 95.62 72 ALA A O 1
ATOM 545 N N . THR A 1 73 ? 41.038 29.403 -35.253 1.00 95.94 73 TH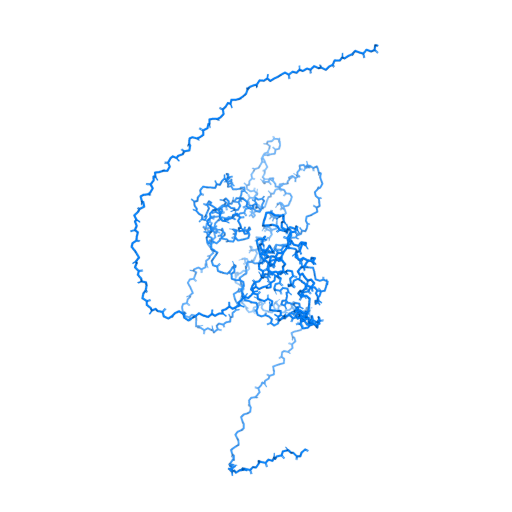R A N 1
ATOM 546 C CA . THR A 1 73 ? 39.596 29.549 -35.013 1.00 95.94 73 THR A CA 1
ATOM 547 C C . THR A 1 73 ? 39.237 30.926 -34.436 1.00 95.94 73 THR A C 1
ATOM 549 O O . THR A 1 73 ? 39.907 31.460 -33.554 1.00 95.94 73 THR A O 1
ATOM 552 N N . THR A 1 74 ? 38.113 31.491 -34.884 1.00 96.50 74 THR A N 1
ATOM 553 C CA . THR A 1 74 ? 37.536 32.726 -34.319 1.00 96.50 74 THR A CA 1
ATOM 554 C C . THR A 1 74 ? 36.716 32.475 -33.046 1.00 96.50 74 THR A C 1
ATOM 556 O O . THR A 1 74 ? 36.309 33.423 -32.367 1.00 96.50 74 THR A O 1
ATOM 559 N N . SER A 1 75 ? 36.474 31.206 -32.698 1.00 96.81 75 SER A N 1
ATOM 560 C CA . SER A 1 75 ? 35.760 30.800 -31.485 1.00 96.81 75 SER A CA 1
ATOM 561 C C . SER A 1 75 ? 36.521 31.208 -30.221 1.00 96.81 75 SER A C 1
ATOM 563 O O . SER A 1 75 ? 37.728 31.018 -30.138 1.00 96.81 75 SER A O 1
ATOM 565 N N . ARG A 1 76 ? 35.821 31.704 -29.191 1.00 96.75 76 ARG A N 1
ATOM 566 C CA . ARG A 1 76 ? 36.404 32.028 -27.873 1.00 96.75 76 ARG A CA 1
ATOM 567 C C . ARG A 1 76 ? 35.718 31.241 -26.746 1.00 96.75 76 ARG A C 1
ATOM 569 O O . ARG A 1 76 ? 34.553 30.863 -26.894 1.00 96.75 76 ARG A O 1
ATOM 576 N N . PRO A 1 77 ? 36.350 31.061 -25.566 1.00 97.06 77 PRO A N 1
ATOM 577 C CA . PRO A 1 77 ? 35.716 30.399 -24.414 1.00 97.06 77 PRO A CA 1
ATOM 578 C C . PRO A 1 77 ? 34.437 31.102 -23.922 1.00 97.06 77 PRO A C 1
ATOM 580 O O . PRO A 1 77 ? 33.609 30.508 -23.223 1.00 97.06 77 PRO A O 1
ATOM 583 N N . THR A 1 78 ? 34.268 32.380 -24.270 1.00 96.88 78 THR A N 1
ATOM 584 C CA . THR A 1 78 ? 33.108 33.212 -23.935 1.00 96.88 78 THR A CA 1
ATOM 585 C C . THR A 1 78 ? 31.881 32.918 -24.807 1.00 96.88 78 THR A C 1
ATOM 587 O O . THR A 1 78 ? 30.779 32.955 -24.258 1.00 96.88 78 THR A O 1
ATOM 590 N N . ASN A 1 79 ? 32.036 32.514 -26.078 1.00 97.38 79 ASN A N 1
ATOM 591 C CA . ASN A 1 79 ? 30.939 32.181 -27.009 1.00 97.38 79 ASN A CA 1
ATOM 592 C C . ASN A 1 79 ? 29.911 31.211 -26.405 1.00 97.38 79 ASN A C 1
ATOM 594 O O . ASN A 1 79 ? 30.265 30.345 -25.609 1.00 97.38 79 ASN A O 1
ATOM 598 N N . LEU A 1 80 ? 28.636 31.302 -26.796 1.00 97.44 80 LEU A N 1
ATOM 599 C CA . LEU A 1 80 ? 27.594 30.386 -26.312 1.00 97.44 80 LEU A CA 1
ATOM 600 C C . LEU A 1 80 ? 27.929 28.914 -26.623 1.00 97.44 80 LEU A C 1
ATOM 602 O O . LEU A 1 80 ? 28.561 28.602 -27.633 1.00 97.44 80 LEU A O 1
ATOM 606 N N . LYS A 1 81 ? 27.477 27.988 -25.763 1.00 97.19 81 LYS A N 1
ATOM 607 C CA . LYS A 1 81 ? 27.769 26.545 -25.901 1.00 97.19 81 LYS A CA 1
ATOM 608 C C . LYS A 1 81 ? 27.332 25.989 -27.261 1.00 97.19 81 LYS A C 1
ATOM 610 O O . LYS A 1 81 ? 27.994 25.106 -27.793 1.00 97.19 81 LYS A O 1
ATOM 615 N N . GLU A 1 82 ? 26.238 26.502 -27.809 1.00 97.12 82 GLU A N 1
ATOM 616 C CA . GLU A 1 82 ? 25.693 26.097 -29.107 1.00 97.12 82 GLU A CA 1
ATOM 617 C C . GLU A 1 82 ? 26.548 26.600 -30.273 1.00 97.12 82 GLU A C 1
ATOM 619 O O . GLU A 1 82 ? 26.840 25.823 -31.172 1.00 97.12 82 GLU A O 1
ATOM 624 N N . SER A 1 83 ? 27.059 27.835 -30.203 1.00 97.69 83 SER A N 1
ATOM 625 C CA . SER A 1 83 ? 28.041 28.360 -31.165 1.00 97.69 83 SER A CA 1
ATOM 626 C C . SER A 1 83 ? 29.311 27.499 -31.185 1.00 97.69 83 SER A C 1
ATOM 628 O O . SER A 1 83 ? 29.739 27.083 -32.258 1.00 97.69 83 SER A O 1
ATOM 630 N N . LEU A 1 84 ? 29.848 27.132 -30.014 1.00 97.44 84 LEU A N 1
ATOM 631 C CA . LEU A 1 84 ? 30.999 26.224 -29.916 1.00 97.44 84 LEU A CA 1
ATOM 632 C C . LEU A 1 84 ? 30.672 24.806 -30.417 1.00 97.44 84 LEU A C 1
ATOM 634 O O . LEU A 1 84 ? 31.485 24.189 -31.096 1.00 97.44 84 LEU A O 1
ATOM 638 N N . LYS A 1 85 ? 29.478 24.278 -30.124 1.00 97.19 85 LYS A N 1
ATOM 639 C CA . LYS A 1 85 ? 29.040 22.977 -30.652 1.00 97.19 85 LYS A CA 1
ATOM 640 C C . LYS A 1 85 ? 28.941 23.007 -32.181 1.00 97.19 85 LYS A C 1
ATOM 642 O O . LYS A 1 85 ? 29.352 22.044 -32.816 1.00 97.19 85 LYS A O 1
ATOM 647 N N . ASN A 1 86 ? 28.425 24.089 -32.762 1.00 97.31 86 ASN A N 1
ATOM 648 C CA . ASN A 1 86 ? 28.296 24.234 -34.208 1.00 97.31 86 ASN A CA 1
ATOM 649 C C . ASN A 1 86 ? 29.672 24.345 -34.875 1.00 97.31 86 ASN A C 1
ATOM 651 O O . ASN A 1 86 ? 29.932 23.559 -35.775 1.00 97.31 86 ASN A O 1
ATOM 655 N N . ALA A 1 87 ? 30.578 25.186 -34.361 1.00 97.19 87 ALA A N 1
ATOM 656 C CA . ALA A 1 87 ? 31.963 25.274 -34.842 1.00 97.19 87 ALA A CA 1
ATOM 657 C C . ALA A 1 87 ? 32.715 23.929 -34.744 1.00 97.19 87 ALA A C 1
ATOM 659 O O . ALA A 1 87 ? 33.434 23.533 -35.655 1.00 97.19 87 ALA A O 1
ATOM 660 N N . PHE A 1 88 ? 32.492 23.146 -33.681 1.00 97.25 88 PHE A N 1
ATOM 661 C CA . PHE A 1 88 ? 33.009 21.774 -33.609 1.00 97.25 88 PHE A CA 1
ATOM 662 C C . PHE A 1 88 ? 32.431 20.862 -34.709 1.00 97.25 88 PHE A C 1
ATOM 664 O O . PHE A 1 88 ? 33.154 20.042 -35.274 1.00 97.25 88 PHE A O 1
ATOM 671 N N . LEU A 1 89 ? 31.137 20.982 -35.022 1.00 96.62 89 LEU A N 1
ATOM 672 C CA . LEU A 1 89 ? 30.480 20.179 -36.057 1.00 96.62 89 LEU A CA 1
ATOM 673 C C . LEU A 1 89 ? 30.855 20.593 -37.489 1.00 96.62 89 LEU A C 1
ATOM 675 O O . LEU A 1 89 ? 30.819 19.725 -38.360 1.00 96.62 89 LEU A O 1
ATOM 679 N N . THR A 1 90 ? 31.196 21.861 -37.733 1.00 97.31 90 THR A N 1
ATOM 680 C CA . THR A 1 90 ? 31.617 22.366 -39.050 1.00 97.31 90 THR A CA 1
ATOM 681 C C . THR A 1 90 ? 33.111 22.192 -39.287 1.00 97.31 90 THR A C 1
ATOM 683 O O . THR A 1 90 ? 33.495 21.682 -40.333 1.00 97.31 90 THR A O 1
ATOM 686 N N . ASP A 1 91 ? 33.948 22.560 -38.316 1.00 96.38 91 ASP A N 1
ATOM 687 C CA . ASP A 1 91 ? 35.386 22.745 -38.545 1.00 96.38 91 ASP A CA 1
ATOM 688 C C . ASP A 1 91 ? 36.179 21.489 -38.155 1.00 96.38 91 ASP A C 1
ATOM 690 O O . ASP A 1 91 ? 37.107 21.079 -38.846 1.00 96.38 91 ASP A O 1
ATOM 694 N N . VAL A 1 92 ? 35.807 20.858 -37.034 1.00 96.44 92 VAL A N 1
ATOM 695 C CA . VAL A 1 92 ? 36.572 19.747 -36.441 1.00 96.44 92 VAL A CA 1
ATOM 696 C C . VAL A 1 92 ? 36.030 18.389 -36.871 1.00 96.44 92 VAL A C 1
ATOM 698 O O . VAL A 1 92 ? 36.798 17.476 -37.170 1.00 96.44 92 VAL A O 1
ATOM 701 N N . ARG A 1 93 ? 34.702 18.223 -36.908 1.00 94.81 93 ARG A N 1
ATOM 702 C CA . ARG A 1 93 ? 34.081 16.932 -37.229 1.00 94.81 93 ARG A CA 1
ATOM 703 C C . ARG A 1 93 ? 34.539 16.364 -38.579 1.00 94.81 93 ARG A C 1
ATOM 705 O O . ARG A 1 93 ? 34.842 15.173 -38.572 1.00 94.81 93 ARG A O 1
ATOM 712 N N . PRO A 1 94 ? 34.644 17.124 -39.691 1.00 96.25 94 PRO A N 1
ATOM 713 C CA . PRO A 1 94 ? 35.112 16.569 -40.965 1.00 96.25 94 PRO A CA 1
ATOM 714 C C . PRO A 1 94 ? 36.531 15.994 -40.884 1.00 96.25 94 PRO A C 1
ATOM 716 O O . PRO A 1 94 ? 36.781 14.926 -41.433 1.00 96.25 94 PRO A O 1
ATOM 719 N N . LEU A 1 95 ? 37.426 16.641 -40.127 1.00 94.75 95 LEU A N 1
ATOM 720 C CA . LEU A 1 95 ? 38.800 16.175 -39.899 1.00 94.75 95 LEU A CA 1
ATOM 721 C C . LEU A 1 95 ? 38.854 14.886 -39.065 1.00 94.75 95 LEU A C 1
ATOM 723 O O . LEU A 1 95 ? 39.781 14.094 -39.206 1.00 94.75 95 LEU A O 1
ATOM 727 N N . LEU A 1 96 ? 37.855 14.663 -38.205 1.00 92.75 96 LEU A N 1
ATOM 728 C CA . LEU A 1 96 ? 37.737 13.452 -37.394 1.00 92.75 96 LEU A CA 1
ATOM 729 C C . LEU A 1 96 ? 37.103 12.272 -38.144 1.00 92.75 96 LEU A C 1
ATOM 731 O O . LEU A 1 96 ? 37.380 11.138 -37.765 1.00 92.75 96 LEU A O 1
ATOM 735 N N . VAL A 1 97 ? 36.281 12.497 -39.181 1.00 92.12 97 VAL A N 1
ATOM 736 C CA . VAL A 1 97 ? 35.556 11.419 -39.893 1.00 92.12 97 VAL A CA 1
ATOM 737 C C . VAL A 1 97 ? 36.461 10.252 -40.328 1.00 92.12 97 VAL A C 1
ATOM 739 O O . VAL A 1 97 ? 36.076 9.123 -40.038 1.00 92.12 97 VAL A O 1
ATOM 742 N N . PRO A 1 98 ? 37.657 10.457 -40.923 1.00 93.88 98 PRO A N 1
ATOM 743 C CA . PRO A 1 98 ? 38.535 9.351 -41.329 1.00 93.88 98 PRO A CA 1
ATOM 744 C C . PRO A 1 98 ? 39.076 8.498 -40.169 1.00 93.88 98 PRO A C 1
ATOM 746 O O . PRO A 1 98 ? 39.486 7.363 -40.384 1.00 93.88 98 PRO A O 1
ATOM 749 N N . TYR A 1 99 ? 39.086 9.041 -38.947 1.00 91.50 99 TYR A N 1
ATOM 750 C CA . TYR A 1 99 ? 39.606 8.392 -37.737 1.00 91.50 99 TYR A CA 1
ATOM 751 C C . TYR A 1 99 ? 38.500 7.868 -36.813 1.00 91.50 99 TYR A C 1
ATOM 753 O O . TYR A 1 99 ? 38.780 7.195 -35.819 1.00 91.50 99 TYR A O 1
ATOM 761 N N . LEU A 1 100 ? 37.235 8.174 -37.113 1.00 87.25 100 LEU A N 1
ATOM 762 C CA . LEU A 1 100 ? 36.108 7.536 -36.453 1.00 87.25 100 LEU A CA 1
ATOM 763 C C . LEU A 1 100 ? 35.996 6.114 -36.999 1.00 87.25 100 LEU A C 1
ATOM 765 O O . LEU A 1 100 ? 35.596 5.915 -38.145 1.00 87.25 100 LEU A O 1
ATOM 769 N N . LEU A 1 101 ? 36.312 5.129 -36.153 1.00 85.06 101 LEU A N 1
ATOM 770 C CA . LEU A 1 101 ? 35.946 3.740 -36.420 1.00 85.06 101 LEU A CA 1
ATOM 771 C C . LEU A 1 101 ? 34.462 3.692 -36.823 1.00 85.06 101 LEU A C 1
ATOM 773 O O . LEU A 1 101 ? 33.654 4.388 -36.186 1.00 85.06 101 LEU A O 1
ATOM 777 N N . PRO A 1 102 ? 34.089 2.902 -37.850 1.00 81.81 102 PRO A N 1
ATOM 778 C CA . PRO A 1 102 ? 32.690 2.743 -38.217 1.00 81.81 102 PRO A CA 1
ATOM 779 C C . PRO A 1 102 ? 31.907 2.359 -36.964 1.00 81.81 102 PRO A C 1
ATOM 781 O O . PRO A 1 102 ? 32.396 1.576 -36.144 1.00 81.81 102 PRO A O 1
ATOM 784 N N . ALA A 1 103 ? 30.722 2.954 -36.791 1.00 77.31 103 ALA A N 1
ATOM 785 C CA . ALA A 1 103 ? 29.877 2.644 -35.645 1.00 77.31 103 ALA A CA 1
ATOM 786 C C . ALA A 1 103 ? 29.765 1.114 -35.548 1.00 77.31 103 ALA A C 1
ATOM 788 O O . ALA A 1 103 ? 29.460 0.492 -36.572 1.00 77.31 103 ALA A O 1
ATOM 789 N N . PRO A 1 104 ? 30.081 0.505 -34.384 1.00 78.12 104 PRO A N 1
ATOM 790 C CA . PRO A 1 104 ? 30.097 -0.945 -34.261 1.00 78.12 104 PRO A CA 1
ATOM 791 C C . PRO A 1 104 ? 28.752 -1.449 -34.755 1.00 78.12 104 PRO A C 1
ATOM 793 O O . PRO A 1 104 ? 27.732 -0.891 -34.342 1.00 78.12 104 PRO A O 1
ATOM 796 N N . ALA A 1 105 ? 28.785 -2.417 -35.681 1.00 77.56 105 ALA A N 1
ATOM 797 C CA . ALA A 1 105 ? 27.602 -2.876 -36.396 1.00 77.56 105 ALA A CA 1
ATOM 798 C C . ALA A 1 105 ? 26.461 -3.019 -35.395 1.00 77.56 105 ALA A C 1
ATOM 800 O O . ALA A 1 105 ? 26.602 -3.760 -34.415 1.00 77.56 105 ALA A O 1
ATOM 801 N N . VAL A 1 106 ? 25.400 -2.224 -35.589 1.00 66.38 106 VAL A N 1
ATOM 802 C CA . VAL A 1 106 ? 24.241 -2.238 -34.699 1.00 66.38 106 VAL A CA 1
ATOM 803 C C . VAL A 1 106 ? 23.817 -3.691 -34.656 1.00 66.38 106 VAL A C 1
ATOM 805 O O . VAL A 1 106 ? 23.482 -4.251 -35.702 1.00 66.38 106 VAL A O 1
ATOM 808 N N . LYS A 1 107 ? 23.956 -4.324 -33.482 1.00 53.41 107 LYS A N 1
ATOM 809 C CA . LYS A 1 107 ? 23.530 -5.710 -33.306 1.00 53.41 107 LYS A CA 1
ATOM 810 C C . LYS A 1 107 ? 22.101 -5.739 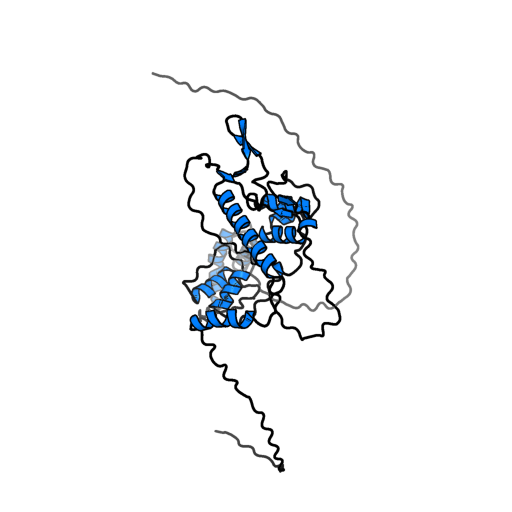-33.816 1.00 53.41 107 LYS A C 1
ATOM 812 O O . LYS A 1 107 ? 21.302 -4.935 -33.339 1.00 53.41 107 LYS A O 1
ATOM 817 N N . MET A 1 108 ? 21.828 -6.570 -34.824 1.00 53.34 108 MET A N 1
ATOM 818 C CA . MET A 1 108 ? 20.460 -6.717 -35.311 1.00 53.34 108 MET A CA 1
ATOM 819 C C . MET A 1 108 ? 19.568 -6.970 -34.100 1.00 53.34 108 MET A C 1
ATOM 821 O O . MET A 1 108 ? 19.997 -7.682 -33.186 1.00 53.34 108 MET A O 1
ATOM 825 N N . ASP A 1 109 ? 18.356 -6.421 -34.117 1.00 47.94 109 ASP A N 1
ATOM 826 C CA . ASP A 1 109 ? 17.296 -6.811 -33.191 1.00 47.94 109 ASP A CA 1
ATOM 827 C C . ASP A 1 109 ? 16.876 -8.256 -33.512 1.00 47.94 109 ASP A C 1
ATOM 829 O O . ASP A 1 109 ? 15.807 -8.529 -34.048 1.00 47.94 109 ASP A O 1
ATOM 833 N N . THR A 1 110 ? 17.770 -9.205 -33.234 1.00 51.81 110 THR A N 1
ATOM 834 C CA . THR A 1 110 ? 17.392 -10.584 -32.990 1.00 51.81 110 THR A CA 1
ATOM 835 C C . THR A 1 110 ? 16.548 -10.594 -31.724 1.00 51.81 110 THR A C 1
ATOM 837 O O . THR A 1 110 ? 16.890 -9.944 -30.734 1.00 51.81 110 THR A O 1
ATOM 840 N N . ASP A 1 111 ? 15.492 -11.408 -31.700 1.00 50.91 111 ASP A N 1
ATOM 841 C CA . ASP A 1 111 ? 14.616 -11.596 -30.531 1.00 50.91 111 ASP A CA 1
ATOM 842 C C . ASP A 1 111 ? 15.325 -12.211 -29.293 1.00 50.91 111 ASP A C 1
ATOM 844 O O . ASP A 1 111 ? 14.701 -12.523 -28.281 1.00 50.91 111 ASP A O 1
ATOM 848 N N . ALA A 1 112 ? 16.661 -12.279 -29.310 1.00 47.72 112 ALA A N 1
ATOM 849 C CA . ALA A 1 112 ? 17.541 -12.427 -28.150 1.00 47.72 112 ALA A CA 1
ATOM 850 C C . ALA A 1 112 ? 17.413 -11.281 -27.114 1.00 47.72 112 ALA A C 1
ATOM 852 O O . ALA A 1 112 ? 18.074 -11.311 -26.078 1.00 47.72 112 ALA A O 1
ATOM 853 N N . GLY A 1 113 ? 16.571 -10.274 -27.381 1.00 53.97 113 GLY A N 1
ATOM 854 C CA . GLY A 1 113 ? 16.142 -9.243 -26.432 1.00 53.97 113 GLY A CA 1
ATOM 855 C C . GLY A 1 113 ? 15.110 -9.705 -25.394 1.00 53.97 113 GLY A C 1
ATOM 856 O O . GLY A 1 113 ? 14.714 -8.901 -24.548 1.00 53.97 113 GLY A O 1
ATOM 857 N N . GLN A 1 114 ? 14.685 -10.974 -25.405 1.00 58.03 114 GLN A N 1
ATOM 858 C CA . GLN A 1 114 ? 14.018 -11.584 -24.253 1.00 58.03 114 GLN A CA 1
ATOM 859 C C . GLN A 1 114 ? 15.058 -11.852 -23.148 1.00 58.03 114 GLN A C 1
ATOM 861 O O . GLN A 1 114 ? 15.402 -12.998 -22.865 1.00 58.03 114 GLN A O 1
ATOM 866 N N . GLU A 1 115 ? 15.574 -10.764 -22.550 1.00 63.62 115 GLU A N 1
ATOM 867 C CA . GLU A 1 115 ? 16.346 -10.801 -21.302 1.00 63.62 115 GLU A CA 1
ATOM 868 C C . GLU A 1 115 ? 15.620 -11.719 -20.318 1.00 63.62 115 GLU A C 1
ATOM 870 O O . GLU A 1 115 ? 14.407 -11.573 -20.147 1.00 63.62 115 GLU A O 1
ATOM 875 N N . ASP A 1 116 ? 16.358 -12.655 -19.712 1.00 82.94 116 ASP A N 1
ATOM 876 C CA . ASP A 1 116 ? 15.822 -13.717 -18.857 1.00 82.94 116 ASP A CA 1
ATOM 877 C C . ASP A 1 116 ? 14.876 -13.128 -17.798 1.00 82.94 116 ASP A C 1
ATOM 879 O O . ASP A 1 116 ? 15.299 -12.475 -16.836 1.00 82.94 116 ASP A O 1
ATOM 883 N N . PHE A 1 117 ? 13.569 -13.236 -18.064 1.00 90.50 117 PHE A N 1
ATOM 884 C CA . PHE A 1 117 ? 12.564 -12.442 -17.370 1.00 90.50 117 PHE A CA 1
ATOM 885 C C . PHE A 1 117 ? 12.244 -13.104 -16.039 1.00 90.50 117 PHE A C 1
ATOM 887 O O . PHE A 1 117 ? 11.279 -13.856 -15.915 1.00 90.50 117 PHE A O 1
ATOM 894 N N . ASP A 1 118 ? 13.062 -12.797 -15.037 1.00 94.19 118 ASP A N 1
ATOM 895 C CA . ASP A 1 118 ? 12.810 -13.170 -13.654 1.00 94.19 118 ASP A CA 1
ATOM 896 C C . ASP A 1 118 ? 11.614 -12.358 -13.108 1.00 94.19 118 ASP A C 1
ATOM 898 O O . ASP A 1 118 ? 11.753 -11.157 -12.833 1.00 94.19 118 ASP A O 1
ATOM 902 N N . PRO A 1 119 ? 10.429 -12.971 -12.905 1.00 94.50 119 PRO A N 1
ATOM 903 C CA . PRO A 1 119 ? 9.267 -12.261 -12.382 1.00 94.50 119 PRO A CA 1
ATOM 904 C C . PRO A 1 119 ? 9.486 -11.777 -10.939 1.00 94.50 119 PRO A C 1
ATOM 906 O O . PRO A 1 119 ? 8.842 -10.816 -10.526 1.00 94.50 119 PRO A O 1
ATOM 909 N N . LEU A 1 120 ? 10.395 -12.405 -10.182 1.00 95.38 120 LEU A N 1
ATOM 910 C CA . LEU A 1 120 ? 10.750 -12.047 -8.804 1.00 95.38 120 LEU A CA 1
ATOM 911 C C . LEU A 1 120 ? 11.971 -11.110 -8.735 1.00 95.38 120 LEU A C 1
ATOM 913 O O . LEU A 1 120 ? 12.341 -10.637 -7.655 1.00 95.38 120 LEU A O 1
ATOM 917 N N . GLY A 1 121 ? 12.587 -10.811 -9.879 1.00 94.75 121 GLY A N 1
ATOM 918 C CA . GLY A 1 121 ? 13.785 -9.994 -9.970 1.00 94.75 121 GLY A CA 1
ATOM 919 C C . GLY A 1 121 ? 13.529 -8.558 -9.519 1.00 94.75 121 GLY A C 1
ATOM 920 O O . GLY A 1 121 ? 12.535 -7.936 -9.884 1.00 94.75 121 GLY A O 1
ATOM 921 N N . ARG A 1 122 ? 14.476 -7.956 -8.785 1.00 93.31 122 ARG A N 1
ATOM 922 C CA . ARG A 1 122 ? 14.348 -6.576 -8.253 1.00 93.31 122 ARG A CA 1
ATOM 923 C C . ARG A 1 122 ? 14.136 -5.485 -9.316 1.00 93.31 122 ARG A C 1
ATOM 925 O O . ARG A 1 122 ? 13.794 -4.359 -8.965 1.00 93.31 122 ARG A O 1
ATOM 932 N N . LYS A 1 123 ? 14.403 -5.788 -10.590 1.00 94.00 123 LYS A N 1
ATOM 933 C CA . LYS A 1 123 ? 14.169 -4.896 -11.738 1.00 94.00 123 LYS A CA 1
ATOM 934 C C . LYS A 1 123 ? 12.761 -5.038 -12.326 1.00 94.00 123 LYS A C 1
ATOM 936 O O . LYS A 1 123 ? 12.343 -4.167 -13.084 1.00 94.00 123 LYS A O 1
ATOM 941 N N . THR A 1 124 ? 12.048 -6.115 -12.007 1.00 95.62 124 THR A N 1
ATOM 942 C CA . THR A 1 124 ? 10.736 -6.411 -12.572 1.00 95.62 124 THR A CA 1
ATOM 943 C C . THR A 1 124 ? 9.695 -5.466 -11.998 1.00 95.62 124 THR A C 1
ATOM 945 O O . THR A 1 124 ? 9.516 -5.330 -10.789 1.00 95.62 124 THR A O 1
ATOM 948 N N . THR A 1 125 ? 9.007 -4.769 -12.898 1.00 96.56 125 THR A N 1
ATOM 949 C CA . THR A 1 125 ? 8.006 -3.765 -12.543 1.00 96.56 125 THR A CA 1
ATOM 950 C C . THR A 1 125 ? 6.598 -4.279 -12.832 1.00 96.56 125 THR A C 1
ATOM 952 O O . THR A 1 125 ? 6.382 -5.074 -13.749 1.00 96.56 125 THR A O 1
ATOM 955 N N . LYS A 1 126 ? 5.605 -3.769 -12.091 1.00 96.88 126 LYS A N 1
ATOM 956 C CA . LYS A 1 126 ? 4.172 -4.028 -12.322 1.00 96.88 126 LYS A CA 1
ATOM 957 C C . LYS A 1 126 ? 3.755 -4.028 -13.812 1.00 96.88 126 LYS A C 1
ATOM 959 O O . LYS A 1 126 ? 3.124 -5.002 -14.221 1.00 96.88 126 LYS A O 1
ATOM 964 N N . PRO A 1 127 ? 4.088 -3.021 -14.652 1.00 97.19 127 PRO A N 1
ATOM 965 C CA . PRO A 1 127 ? 3.712 -3.043 -16.068 1.00 97.19 127 PRO A CA 1
ATOM 966 C C . PRO A 1 127 ? 4.379 -4.163 -16.884 1.00 97.19 127 PRO A C 1
ATOM 968 O O . PRO A 1 127 ? 3.771 -4.622 -17.846 1.00 97.19 127 PRO A O 1
ATOM 971 N N . MET A 1 128 ? 5.572 -4.646 -16.512 1.00 96.62 128 MET A N 1
ATOM 972 C CA . MET A 1 128 ? 6.209 -5.790 -17.188 1.00 96.62 128 MET A CA 1
ATOM 973 C C . MET A 1 128 ? 5.433 -7.085 -16.922 1.00 96.62 128 MET A C 1
ATOM 975 O O . MET A 1 128 ? 5.098 -7.798 -17.865 1.00 96.62 128 MET A O 1
ATOM 979 N N . LEU A 1 129 ? 5.062 -7.339 -15.660 1.00 97.56 129 LEU A N 1
ATOM 980 C CA . LEU A 1 129 ? 4.224 -8.485 -15.287 1.00 97.56 129 LEU A CA 1
ATOM 981 C C . LEU A 1 129 ? 2.846 -8.424 -15.965 1.00 97.56 129 LEU A C 1
ATOM 983 O O . LEU A 1 129 ? 2.396 -9.414 -16.533 1.00 97.56 129 LEU A O 1
ATOM 987 N N . VAL A 1 130 ? 2.202 -7.249 -15.971 1.00 97.81 130 VAL A N 1
ATOM 988 C CA . VAL A 1 130 ? 0.924 -7.027 -16.674 1.00 97.81 130 VAL A CA 1
ATOM 989 C C . VAL A 1 130 ? 1.060 -7.307 -18.172 1.00 97.81 130 VAL A C 1
ATOM 991 O O . VAL A 1 130 ? 0.224 -8.018 -18.726 1.00 97.81 130 VAL A O 1
ATOM 994 N N . LYS A 1 131 ? 2.121 -6.813 -18.828 1.00 97.00 131 LYS A N 1
ATOM 995 C CA . LYS A 1 131 ? 2.389 -7.087 -20.248 1.00 97.00 131 LYS A CA 1
ATOM 996 C C . LYS A 1 131 ? 2.545 -8.589 -20.503 1.00 97.00 131 LYS A C 1
ATOM 998 O O . LYS A 1 131 ? 1.924 -9.096 -21.431 1.00 97.00 131 LYS A O 1
ATOM 1003 N N . ALA A 1 132 ? 3.307 -9.300 -19.673 1.00 96.00 132 ALA A N 1
ATOM 1004 C CA . ALA A 1 132 ? 3.516 -10.741 -19.816 1.00 96.00 132 ALA A CA 1
ATOM 1005 C C . ALA A 1 132 ? 2.225 -11.559 -19.601 1.00 96.00 132 ALA A C 1
ATOM 1007 O O . ALA A 1 132 ? 1.944 -12.479 -20.371 1.00 96.00 132 ALA A O 1
ATOM 1008 N N . ILE A 1 133 ? 1.390 -11.193 -18.616 1.00 97.56 133 ILE A N 1
ATOM 1009 C CA . ILE A 1 133 ? 0.073 -11.820 -18.405 1.00 97.56 133 ILE A CA 1
ATOM 1010 C C . ILE A 1 133 ? -0.834 -11.583 -19.616 1.00 97.56 133 ILE A C 1
ATOM 1012 O O . ILE A 1 133 ? -1.408 -12.536 -20.138 1.00 97.56 133 ILE A O 1
ATOM 1016 N N . LEU A 1 134 ? -0.944 -10.340 -20.099 1.00 96.88 134 LEU A N 1
ATOM 1017 C CA . LEU A 1 134 ? -1.800 -10.001 -21.242 1.00 96.88 134 LEU A CA 1
ATOM 1018 C C . LEU A 1 134 ? -1.302 -10.620 -22.556 1.00 96.88 134 LEU A C 1
ATOM 1020 O O . LEU A 1 134 ? -2.119 -11.016 -23.382 1.00 96.88 134 LEU A O 1
ATOM 1024 N N . GLN A 1 135 ? 0.011 -10.782 -22.730 1.00 96.12 135 GLN A N 1
ATOM 1025 C CA . GLN A 1 135 ? 0.597 -11.504 -23.863 1.00 96.12 135 GLN A CA 1
ATOM 1026 C C . GLN A 1 135 ? 0.217 -12.995 -23.858 1.00 96.12 135 GLN A C 1
ATOM 1028 O O . GLN A 1 135 ? 0.056 -13.585 -24.924 1.00 96.12 135 GLN A O 1
ATOM 1033 N N . LYS A 1 136 ? 0.038 -13.609 -22.677 1.00 96.69 136 LYS A N 1
ATOM 1034 C CA . LYS A 1 136 ? -0.381 -15.016 -22.545 1.00 96.69 136 LYS A CA 1
ATOM 1035 C C . LYS A 1 136 ? -1.906 -15.201 -22.531 1.00 96.69 136 LYS A C 1
ATOM 1037 O O . LYS A 1 136 ? -2.395 -16.210 -23.033 1.00 96.69 136 LYS A O 1
ATOM 1042 N N . ARG A 1 137 ? -2.657 -14.251 -21.961 1.00 97.31 137 ARG A N 1
ATOM 1043 C CA . ARG A 1 137 ? -4.131 -14.214 -21.915 1.00 97.31 137 ARG A CA 1
ATOM 1044 C C . ARG A 1 137 ? -4.659 -12.770 -22.027 1.00 97.31 137 ARG A C 1
ATOM 1046 O O . ARG A 1 137 ? -4.886 -12.127 -20.995 1.00 97.31 137 ARG A O 1
ATOM 1053 N N . PRO A 1 138 ? -4.933 -12.269 -23.247 1.00 97.69 138 PRO A N 1
ATOM 1054 C CA . PRO A 1 138 ? -5.313 -10.868 -23.474 1.00 97.69 138 PRO A CA 1
ATOM 1055 C C . PRO A 1 138 ? -6.702 -10.496 -22.934 1.00 97.69 138 PRO A C 1
ATOM 1057 O O . PRO A 1 138 ? -6.992 -9.319 -22.752 1.00 97.69 138 PRO A O 1
ATOM 1060 N N . THR A 1 139 ? -7.555 -11.479 -22.637 1.00 97.56 139 THR A N 1
ATOM 1061 C CA . THR A 1 139 ? -8.893 -11.279 -22.052 1.00 97.56 139 THR A CA 1
ATOM 1062 C C . THR A 1 139 ? -8.880 -11.040 -20.535 1.00 97.56 139 THR A C 1
ATOM 1064 O O . THR A 1 139 ? -9.933 -10.825 -19.939 1.00 97.56 139 THR A O 1
ATOM 1067 N N . THR A 1 140 ? -7.711 -11.086 -19.886 1.00 97.44 140 THR A N 1
ATOM 1068 C CA . THR A 1 140 ? -7.596 -10.990 -18.422 1.00 97.44 140 THR A CA 1
ATOM 1069 C C . THR A 1 140 ? -7.754 -9.547 -17.940 1.00 97.44 140 THR A C 1
ATOM 1071 O O . THR A 1 140 ? -6.887 -8.707 -18.169 1.00 97.44 140 THR A O 1
ATOM 1074 N N . THR A 1 141 ? -8.820 -9.253 -17.195 1.00 97.75 141 THR A N 1
ATOM 1075 C CA . THR A 1 141 ? -9.009 -7.944 -16.553 1.00 97.75 141 THR A CA 1
ATOM 1076 C C . THR A 1 141 ? -8.192 -7.841 -15.263 1.00 97.75 141 THR A C 1
ATOM 1078 O O . THR A 1 141 ? -8.529 -8.476 -14.264 1.00 97.75 141 THR A O 1
ATOM 1081 N N . ILE A 1 142 ? -7.137 -7.022 -15.259 1.00 97.31 142 ILE A N 1
ATOM 1082 C CA . ILE A 1 142 ? -6.310 -6.760 -14.068 1.00 97.31 142 ILE A CA 1
ATOM 1083 C C . ILE A 1 142 ? -6.750 -5.429 -13.430 1.00 97.31 142 ILE A C 1
ATOM 1085 O O . ILE A 1 142 ? -6.708 -4.401 -14.111 1.00 97.31 142 ILE A O 1
ATOM 1089 N N . PRO A 1 143 ? -7.153 -5.394 -12.142 1.00 95.06 143 PRO A N 1
ATOM 1090 C CA . PRO A 1 143 ? -7.544 -4.152 -11.479 1.00 95.06 143 PRO A CA 1
ATOM 1091 C C . PRO A 1 143 ? -6.395 -3.127 -11.443 1.00 95.06 143 PRO A C 1
ATOM 1093 O O . PRO A 1 143 ? -5.275 -3.480 -11.061 1.00 95.06 143 PRO A O 1
ATOM 1096 N N . PRO A 1 144 ? -6.638 -1.836 -11.748 1.00 91.88 144 PRO A N 1
ATOM 1097 C CA . PRO A 1 144 ? -5.575 -0.828 -11.768 1.00 91.88 144 PRO A CA 1
ATOM 1098 C C . PRO A 1 144 ? -4.915 -0.642 -10.393 1.00 91.88 144 PRO A C 1
ATOM 1100 O O . PRO A 1 144 ? -3.716 -0.369 -10.323 1.00 91.88 144 PRO A O 1
ATOM 1103 N N . GLY A 1 145 ? -5.664 -0.860 -9.306 1.00 88.69 145 GLY A N 1
ATOM 1104 C CA . GLY A 1 145 ? -5.183 -0.791 -7.923 1.00 88.69 145 GLY A CA 1
ATOM 1105 C C . GLY A 1 145 ? -4.432 -2.025 -7.404 1.00 88.69 145 GLY A C 1
ATOM 1106 O O . GLY A 1 145 ? -3.903 -1.952 -6.303 1.00 88.69 145 GLY A O 1
ATOM 1107 N N . ALA A 1 146 ? -4.349 -3.131 -8.159 1.00 93.62 146 ALA A N 1
ATOM 1108 C CA . ALA A 1 146 ? -3.696 -4.361 -7.691 1.00 93.62 146 ALA A CA 1
ATOM 1109 C C . ALA A 1 146 ? -2.214 -4.130 -7.331 1.00 93.62 146 ALA A C 1
ATOM 1111 O O . ALA A 1 146 ? -1.500 -3.421 -8.052 1.00 93.62 146 ALA A O 1
ATOM 1112 N N . THR A 1 147 ? -1.741 -4.715 -6.232 1.00 92.69 147 THR A N 1
ATOM 1113 C CA . THR A 1 147 ? -0.337 -4.625 -5.805 1.00 92.69 147 THR A CA 1
ATOM 1114 C C . THR A 1 147 ? 0.571 -5.480 -6.697 1.00 92.69 147 THR A C 1
ATOM 1116 O O . THR A 1 147 ? 0.101 -6.217 -7.566 1.00 92.69 147 THR A O 1
ATOM 1119 N N . ILE A 1 148 ? 1.894 -5.370 -6.527 1.00 94.94 148 ILE A N 1
ATOM 1120 C CA . ILE A 1 148 ? 2.826 -6.238 -7.261 1.00 94.94 148 ILE A CA 1
ATOM 1121 C C . ILE A 1 148 ? 2.657 -7.710 -6.853 1.00 94.94 148 ILE A C 1
ATOM 1123 O O . ILE A 1 148 ? 2.677 -8.571 -7.726 1.00 94.94 148 ILE A O 1
ATOM 1127 N N . ASP A 1 149 ? 2.382 -7.980 -5.574 1.00 93.75 149 ASP A N 1
ATOM 1128 C CA . ASP A 1 149 ? 2.167 -9.328 -5.039 1.00 93.75 149 ASP A CA 1
ATOM 1129 C C . ASP A 1 149 ? 0.906 -9.975 -5.639 1.00 93.75 149 ASP A C 1
ATOM 1131 O O . ASP A 1 149 ? 0.954 -11.111 -6.108 1.00 93.75 149 ASP A O 1
ATOM 1135 N N . ASP A 1 150 ? -0.201 -9.225 -5.724 1.00 94.69 150 ASP A N 1
ATOM 1136 C CA . ASP A 1 150 ? -1.444 -9.691 -6.365 1.00 94.69 150 ASP A CA 1
ATOM 1137 C C . ASP A 1 150 ? -1.205 -10.065 -7.836 1.00 94.69 150 ASP A C 1
ATOM 1139 O O . ASP A 1 150 ? -1.707 -11.069 -8.346 1.00 94.69 150 ASP A O 1
ATOM 1143 N N . ILE A 1 151 ? -0.403 -9.259 -8.535 1.00 97.12 151 ILE A N 1
ATOM 1144 C CA . ILE A 1 151 ? -0.077 -9.469 -9.947 1.00 97.12 151 ILE A CA 1
ATOM 1145 C C . ILE A 1 151 ? 0.904 -10.636 -10.118 1.00 97.12 151 ILE A C 1
ATOM 1147 O O . ILE A 1 151 ? 0.798 -11.357 -11.107 1.00 97.12 151 ILE A O 1
ATOM 1151 N N . LEU A 1 152 ? 1.796 -10.892 -9.157 1.00 96.75 152 LEU A N 1
ATOM 1152 C CA . LEU A 1 152 ? 2.627 -12.099 -9.135 1.00 96.75 152 LEU A CA 1
ATOM 1153 C C . LEU A 1 152 ? 1.785 -13.367 -8.957 1.00 96.75 152 LEU A C 1
ATOM 1155 O O . LEU A 1 152 ? 2.041 -14.356 -9.642 1.00 96.75 152 LEU A O 1
ATOM 1159 N N . ILE A 1 153 ? 0.742 -13.336 -8.121 1.00 96.25 153 ILE A N 1
ATOM 1160 C CA . ILE A 1 153 ? -0.209 -14.453 -7.979 1.00 96.25 153 ILE A CA 1
ATOM 1161 C C . ILE A 1 153 ? -0.926 -14.722 -9.315 1.00 96.25 153 ILE A C 1
ATOM 1163 O O . ILE A 1 153 ? -0.990 -15.870 -9.761 1.00 96.25 153 ILE A O 1
ATOM 1167 N N . LEU A 1 154 ? -1.388 -13.674 -10.009 1.00 97.44 154 LEU A N 1
ATOM 1168 C CA . LEU A 1 154 ? -1.972 -13.798 -11.354 1.00 97.44 154 LEU A CA 1
ATOM 1169 C C . LEU A 1 154 ? -0.952 -14.295 -12.397 1.00 97.44 154 LEU A C 1
ATOM 1171 O O . LEU A 1 154 ? -1.295 -15.117 -13.248 1.00 97.44 154 LEU A O 1
ATOM 1175 N N . TYR A 1 155 ? 0.302 -13.841 -12.325 1.00 97.81 155 TYR A N 1
ATOM 1176 C CA . TYR A 1 155 ? 1.389 -14.290 -13.198 1.00 97.81 155 TYR A CA 1
ATOM 1177 C C . TYR A 1 155 ? 1.684 -15.780 -13.006 1.00 97.81 155 TYR A C 1
ATOM 1179 O O . TYR A 1 155 ? 1.776 -16.520 -13.986 1.00 97.81 155 TYR A O 1
ATOM 1187 N N . LYS A 1 156 ? 1.761 -16.250 -11.756 1.00 97.44 156 LYS A N 1
ATOM 1188 C CA . LYS A 1 156 ? 1.881 -17.678 -11.445 1.00 97.44 156 LYS A CA 1
ATOM 1189 C C . LYS A 1 156 ? 0.716 -18.463 -12.046 1.00 97.44 156 LYS A C 1
ATOM 1191 O O . LYS A 1 156 ? 0.939 -19.439 -12.749 1.00 97.44 156 LYS A O 1
ATOM 1196 N N . HIS A 1 157 ? -0.517 -18.011 -11.835 1.00 97.69 157 HIS A N 1
ATOM 1197 C CA . HIS A 1 157 ? -1.700 -18.718 -12.326 1.00 97.69 157 HIS A CA 1
ATOM 1198 C C . HIS A 1 157 ? -1.772 -18.814 -13.865 1.00 97.69 157 HIS A C 1
ATOM 1200 O O . HIS A 1 157 ? -2.169 -19.850 -14.394 1.00 97.69 157 HIS A O 1
ATOM 1206 N N . TYR A 1 158 ? -1.400 -17.757 -14.600 1.00 97.62 158 TYR A N 1
ATOM 1207 C CA . TYR A 1 158 ? -1.592 -17.699 -16.059 1.00 97.62 158 TYR A CA 1
ATOM 1208 C C . TYR A 1 158 ? -0.339 -17.922 -16.913 1.00 97.62 158 TYR A C 1
ATOM 1210 O O . TYR A 1 158 ? -0.480 -18.299 -18.078 1.00 97.62 158 TYR A O 1
ATOM 1218 N N . VAL A 1 159 ? 0.860 -17.669 -16.382 1.00 96.75 159 VAL A N 1
ATOM 1219 C CA . VAL A 1 159 ? 2.122 -17.686 -17.144 1.00 96.75 159 VAL A CA 1
ATOM 1220 C C . VAL A 1 159 ? 3.063 -18.793 -16.669 1.00 96.75 159 VAL A C 1
ATOM 1222 O O . VAL A 1 159 ? 3.588 -19.518 -17.509 1.00 96.75 159 VAL A O 1
ATOM 1225 N N . SER A 1 160 ? 3.259 -18.956 -15.355 1.00 96.56 160 SER A N 1
ATOM 1226 C CA . SER A 1 160 ? 4.169 -19.973 -14.800 1.00 96.56 160 SER A CA 1
ATOM 1227 C C . SER A 1 160 ? 3.646 -20.591 -13.490 1.00 96.56 160 SER A C 1
ATOM 1229 O O . SER A 1 160 ? 3.991 -20.118 -12.403 1.00 96.56 160 SER A O 1
ATOM 1231 N N . PRO A 1 161 ? 2.838 -21.671 -13.557 1.00 96.81 161 PRO A N 1
ATOM 1232 C CA . PRO A 1 161 ? 2.268 -22.324 -12.372 1.00 96.81 161 PRO A CA 1
ATOM 1233 C C . PRO A 1 161 ? 3.313 -22.872 -11.392 1.00 96.81 161 PRO A C 1
ATOM 1235 O O . PRO A 1 161 ? 3.068 -22.908 -10.187 1.00 96.81 161 PRO A O 1
ATOM 1238 N N . GLY A 1 162 ? 4.495 -23.244 -11.896 1.00 96.94 162 GLY A N 1
ATOM 1239 C CA . GLY A 1 162 ? 5.631 -23.700 -11.091 1.00 96.94 162 GLY A CA 1
ATOM 1240 C C . GLY A 1 162 ? 6.357 -22.593 -10.317 1.00 96.94 162 GLY A C 1
ATOM 1241 O O . GLY A 1 162 ? 7.237 -22.900 -9.519 1.00 96.94 162 GLY A O 1
ATOM 1242 N N . LEU A 1 163 ? 6.010 -21.312 -10.510 1.00 96.31 163 LEU A N 1
ATOM 1243 C CA . LEU A 1 163 ? 6.678 -20.209 -9.819 1.00 96.31 163 LEU A CA 1
ATOM 1244 C C . LEU A 1 163 ? 6.457 -20.290 -8.299 1.00 96.31 163 LEU A C 1
ATOM 1246 O O . LEU A 1 163 ? 5.329 -20.192 -7.801 1.00 96.31 163 LEU A O 1
ATOM 1250 N N . VAL A 1 164 ? 7.540 -20.424 -7.537 1.00 96.62 164 VAL A N 1
ATOM 1251 C CA . VAL A 1 164 ? 7.506 -20.369 -6.071 1.00 96.62 164 VAL A CA 1
ATOM 1252 C C . VAL A 1 164 ? 7.546 -18.904 -5.638 1.00 96.62 164 VAL A C 1
ATOM 1254 O O . VAL A 1 164 ? 8.609 -18.308 -5.501 1.00 96.62 164 VAL A O 1
ATOM 1257 N N . ILE A 1 165 ? 6.369 -18.305 -5.446 1.00 95.44 165 ILE A N 1
ATOM 1258 C CA . ILE A 1 165 ? 6.250 -16.967 -4.856 1.00 95.44 165 ILE A CA 1
ATOM 1259 C C . ILE A 1 165 ? 6.555 -17.089 -3.352 1.00 95.44 165 ILE A C 1
ATOM 1261 O O . ILE A 1 165 ? 5.919 -17.915 -2.690 1.00 95.44 165 ILE A O 1
ATOM 1265 N N . PRO A 1 166 ? 7.483 -16.290 -2.790 1.00 92.69 166 PRO A N 1
ATOM 1266 C CA . PRO A 1 166 ? 7.699 -16.237 -1.347 1.00 92.69 166 PRO A CA 1
ATOM 1267 C C . PRO A 1 166 ? 6.397 -15.891 -0.602 1.00 92.69 166 PRO A C 1
ATOM 1269 O O . PRO A 1 166 ? 5.654 -15.022 -1.063 1.00 92.69 166 PRO A O 1
ATOM 1272 N N . PRO A 1 167 ? 6.092 -16.529 0.544 1.00 89.38 167 PRO A N 1
ATOM 1273 C CA . PRO A 1 167 ? 4.858 -16.256 1.275 1.00 89.38 167 PRO A CA 1
ATOM 1274 C C . PRO A 1 167 ? 4.796 -14.784 1.694 1.00 89.38 167 PRO A C 1
ATOM 1276 O O . PRO A 1 167 ? 5.768 -14.249 2.235 1.00 89.38 167 PRO A O 1
ATOM 1279 N N . ASN A 1 168 ? 3.655 -14.127 1.460 1.00 87.06 168 ASN A N 1
ATOM 1280 C CA . ASN A 1 168 ? 3.502 -12.709 1.776 1.00 87.06 168 ASN A CA 1
ATOM 1281 C C . ASN A 1 168 ? 3.422 -12.501 3.293 1.00 87.06 168 ASN A C 1
ATOM 1283 O O . ASN A 1 168 ? 2.359 -12.588 3.910 1.00 87.06 168 ASN A O 1
ATOM 1287 N N . ARG A 1 169 ? 4.576 -12.212 3.895 1.00 86.94 169 ARG A N 1
ATOM 1288 C CA . ARG A 1 169 ? 4.713 -12.056 5.343 1.00 86.94 169 ARG A CA 1
ATOM 1289 C C . ARG A 1 169 ? 4.055 -10.793 5.900 1.00 86.94 169 ARG A C 1
ATOM 1291 O O . ARG A 1 169 ? 3.827 -10.736 7.102 1.00 86.94 169 ARG A O 1
ATOM 1298 N N . ARG A 1 170 ? 3.673 -9.827 5.052 1.00 83.62 170 ARG A N 1
ATOM 1299 C CA . ARG A 1 170 ? 3.075 -8.529 5.435 1.00 83.62 170 ARG A CA 1
ATOM 1300 C C . ARG A 1 170 ? 1.818 -8.649 6.308 1.00 83.62 170 ARG A C 1
ATOM 1302 O O . ARG A 1 170 ? 1.518 -7.717 7.044 1.00 83.62 170 ARG A O 1
ATOM 1309 N N . PHE A 1 171 ? 1.105 -9.774 6.218 1.00 81.69 171 PHE A N 1
ATOM 1310 C CA . PHE A 1 171 ? -0.111 -10.066 6.990 1.00 81.69 171 PHE A CA 1
ATOM 1311 C C . PHE A 1 171 ? 0.068 -11.165 8.054 1.00 81.69 171 PHE A C 1
ATOM 1313 O O . PHE A 1 171 ? -0.881 -11.463 8.772 1.00 81.69 171 PHE A O 1
ATOM 1320 N N . ILE A 1 172 ? 1.252 -11.782 8.129 1.00 86.69 172 ILE A N 1
ATOM 1321 C CA . ILE A 1 172 ? 1.561 -12.912 9.024 1.00 86.69 172 ILE A CA 1
ATOM 1322 C C . ILE A 1 172 ? 2.509 -12.460 10.142 1.00 86.69 172 ILE A C 1
ATOM 1324 O O . ILE A 1 172 ? 2.345 -12.840 11.298 1.00 86.69 172 ILE A O 1
ATOM 1328 N N . GLU A 1 173 ? 3.507 -11.642 9.807 1.00 91.69 173 GLU A N 1
ATOM 1329 C CA . GLU A 1 173 ? 4.423 -11.050 10.778 1.00 91.69 173 GLU A CA 1
ATOM 1330 C C . GLU A 1 173 ? 3.761 -9.881 11.521 1.00 91.69 173 GLU A C 1
ATOM 1332 O O . GLU A 1 173 ? 2.882 -9.191 10.998 1.00 91.69 173 GLU A O 1
ATOM 1337 N N . LYS A 1 174 ? 4.225 -9.635 12.752 1.00 94.81 174 LYS A N 1
ATOM 1338 C CA . LYS A 1 174 ? 3.830 -8.478 13.562 1.00 94.81 174 LYS A CA 1
ATOM 1339 C C . LYS A 1 174 ? 4.023 -7.182 12.753 1.00 94.81 174 LYS A C 1
ATOM 1341 O O . LYS A 1 174 ? 5.160 -6.893 12.367 1.00 94.81 174 LYS A O 1
ATOM 1346 N N . PRO A 1 175 ? 2.965 -6.381 12.511 1.00 95.31 175 PRO A N 1
ATOM 1347 C CA . PRO A 1 175 ? 3.089 -5.122 11.788 1.00 95.31 175 PRO A CA 1
ATOM 1348 C C . PRO A 1 175 ? 4.093 -4.195 12.474 1.00 95.31 175 PRO A C 1
ATOM 1350 O O . PRO A 1 175 ? 4.113 -4.095 13.698 1.00 95.31 175 PRO A O 1
ATOM 1353 N N . ARG A 1 176 ? 4.920 -3.489 11.700 1.00 94.88 176 ARG A N 1
ATOM 1354 C CA . ARG A 1 176 ? 5.868 -2.513 12.260 1.00 94.88 176 ARG A CA 1
ATOM 1355 C C . ARG A 1 176 ? 5.127 -1.321 12.880 1.00 94.88 176 ARG A C 1
ATOM 1357 O O . ARG A 1 176 ? 4.188 -0.800 12.277 1.00 94.88 176 ARG A O 1
ATOM 1364 N N . THR A 1 177 ? 5.602 -0.817 14.017 1.00 96.50 177 THR A N 1
ATOM 1365 C CA . THR A 1 177 ? 5.182 0.503 14.513 1.00 96.50 177 THR A CA 1
ATOM 1366 C C . THR A 1 177 ? 5.760 1.599 13.607 1.00 96.50 177 THR A C 1
ATOM 1368 O O . THR A 1 177 ? 6.937 1.549 13.243 1.00 96.50 177 THR A O 1
ATOM 1371 N N . VAL A 1 178 ? 4.949 2.587 13.218 1.00 97.00 178 VAL A N 1
ATOM 1372 C CA . VAL A 1 178 ? 5.350 3.682 12.318 1.00 97.00 178 VAL A CA 1
ATOM 1373 C C . VAL A 1 178 ? 5.113 5.028 12.995 1.00 97.00 178 VAL A C 1
ATOM 1375 O O . VAL A 1 178 ? 4.001 5.340 13.403 1.00 97.00 178 VAL A O 1
ATOM 1378 N N . ALA A 1 179 ? 6.156 5.857 13.074 1.00 97.69 179 ALA A N 1
ATOM 1379 C CA . ALA A 1 179 ? 6.068 7.183 13.684 1.00 97.69 179 ALA A CA 1
ATOM 1380 C C . ALA A 1 179 ? 5.102 8.124 12.932 1.00 97.69 179 ALA A C 1
ATOM 1382 O O . ALA A 1 179 ? 5.066 8.139 11.694 1.00 97.69 179 ALA A O 1
ATOM 1383 N N . ALA A 1 180 ? 4.409 8.991 13.677 1.00 96.56 180 ALA A N 1
ATOM 1384 C CA . ALA A 1 180 ? 3.382 9.921 13.194 1.00 96.56 180 ALA A CA 1
ATOM 1385 C C . ALA A 1 180 ? 3.676 10.698 11.881 1.00 96.56 180 ALA A C 1
ATOM 1387 O O . ALA A 1 180 ? 2.758 10.831 11.061 1.00 96.56 180 ALA A O 1
ATOM 1388 N N . PRO A 1 181 ? 4.896 11.217 11.596 1.00 96.69 181 PRO A N 1
ATOM 1389 C CA . PRO A 1 181 ? 5.164 11.896 10.322 1.00 96.69 181 PRO A CA 1
ATOM 1390 C C . PRO A 1 181 ? 5.213 10.947 9.113 1.00 96.69 181 PRO A C 1
ATOM 1392 O O . PRO A 1 181 ? 4.944 11.381 7.993 1.00 96.69 181 PRO A O 1
ATOM 1395 N N . ARG A 1 182 ? 5.532 9.659 9.312 1.00 97.00 182 ARG A N 1
ATOM 1396 C CA . ARG A 1 182 ? 5.648 8.661 8.233 1.00 97.00 182 ARG A CA 1
ATOM 1397 C C . ARG A 1 182 ? 4.315 8.013 7.858 1.00 97.00 182 ARG A C 1
ATOM 1399 O O . ARG A 1 182 ? 4.165 7.623 6.704 1.00 97.00 182 ARG A O 1
ATOM 1406 N N . LEU A 1 183 ? 3.336 7.984 8.768 1.00 96.12 183 LEU A N 1
ATOM 1407 C CA . LEU A 1 183 ? 2.002 7.399 8.541 1.00 96.12 183 LEU A CA 1
ATOM 1408 C C . LEU A 1 183 ? 1.288 7.936 7.288 1.00 96.12 183 LEU A C 1
ATOM 1410 O O . LEU A 1 183 ? 0.559 7.203 6.625 1.00 96.12 183 LEU A O 1
ATOM 1414 N N . LYS A 1 184 ? 1.548 9.190 6.889 1.00 95.69 184 LYS A N 1
ATOM 1415 C CA . LYS A 1 184 ? 1.007 9.762 5.642 1.00 95.69 184 LYS A CA 1
ATOM 1416 C C . LYS A 1 184 ? 1.410 8.977 4.385 1.00 95.69 184 LYS A C 1
ATOM 1418 O O . LYS A 1 184 ? 0.658 8.983 3.411 1.00 95.69 184 LYS A O 1
ATOM 1423 N N . GLY A 1 185 ? 2.559 8.300 4.396 1.00 94.50 185 GLY A N 1
ATOM 1424 C CA . GLY A 1 185 ? 3.049 7.479 3.285 1.00 94.50 185 GLY A CA 1
ATOM 1425 C C . GLY A 1 185 ? 2.541 6.033 3.276 1.00 94.50 185 GLY A C 1
ATOM 1426 O O . GLY A 1 185 ? 2.551 5.414 2.218 1.00 94.50 185 GLY A O 1
ATOM 1427 N N . GLU A 1 186 ? 2.078 5.505 4.411 1.00 95.50 186 GLU A N 1
ATOM 1428 C CA . GLU A 1 186 ? 1.623 4.111 4.534 1.00 95.50 186 GLU A CA 1
ATOM 1429 C C . GLU A 1 186 ? 0.245 3.902 3.867 1.00 95.50 186 GLU A C 1
ATOM 1431 O O . GLU A 1 186 ? -0.514 4.857 3.638 1.00 95.50 186 GLU A O 1
ATOM 1436 N N . SER A 1 187 ? -0.100 2.655 3.538 1.00 92.94 187 SER A N 1
ATOM 1437 C CA . SER A 1 187 ? -1.438 2.315 3.029 1.00 92.94 187 SER A CA 1
ATOM 1438 C C . SER A 1 187 ? -2.499 2.312 4.143 1.00 92.94 187 SER A C 1
ATOM 1440 O O . SER A 1 187 ? -2.180 2.210 5.335 1.00 92.94 187 SER A O 1
ATOM 1442 N N . MET A 1 188 ? -3.782 2.446 3.774 1.00 93.56 188 MET A N 1
ATOM 1443 C CA . MET A 1 188 ? -4.874 2.388 4.761 1.00 93.56 188 MET A CA 1
ATOM 1444 C C . MET A 1 188 ? -4.938 1.000 5.399 1.00 93.56 188 MET A C 1
ATOM 1446 O O . MET A 1 188 ? -5.169 0.878 6.597 1.00 93.56 188 MET A O 1
ATOM 1450 N N . GLU A 1 189 ? -4.673 -0.024 4.594 1.00 91.81 189 GLU A N 1
ATOM 1451 C CA . GLU A 1 189 ? -4.643 -1.433 4.951 1.00 91.81 189 GLU A CA 1
ATOM 1452 C C . GLU A 1 189 ? -3.534 -1.723 5.969 1.00 91.81 189 GLU A C 1
ATOM 1454 O O . GLU A 1 189 ? -3.800 -2.389 6.961 1.00 91.81 189 GLU A O 1
ATOM 1459 N N . GLU A 1 190 ? -2.325 -1.173 5.792 1.00 93.50 190 GLU A N 1
ATOM 1460 C CA . GLU A 1 190 ? -1.235 -1.280 6.781 1.00 93.50 190 GLU A CA 1
ATOM 1461 C C . GLU A 1 190 ? -1.566 -0.575 8.093 1.00 93.50 190 GLU A C 1
ATOM 1463 O O . GLU A 1 190 ? -1.362 -1.144 9.164 1.00 93.50 190 GLU A O 1
ATOM 1468 N N . THR A 1 191 ? -2.101 0.646 8.016 1.00 95.75 191 THR A N 1
ATOM 1469 C CA . THR A 1 191 ? -2.461 1.429 9.209 1.00 95.75 191 THR A CA 1
ATOM 1470 C C . THR A 1 191 ? -3.546 0.711 10.012 1.00 95.75 191 THR A C 1
ATOM 1472 O O . THR A 1 191 ? -3.455 0.602 11.231 1.00 95.75 191 THR A O 1
ATOM 1475 N N . LEU A 1 192 ? -4.550 0.165 9.322 1.00 95.12 192 LEU A N 1
ATOM 1476 C CA . LEU A 1 192 ? -5.671 -0.564 9.907 1.00 95.12 192 LEU A CA 1
ATOM 1477 C C . LEU A 1 192 ? -5.268 -1.959 10.415 1.00 95.12 192 LEU A C 1
ATOM 1479 O O . LEU A 1 192 ? -5.748 -2.372 11.468 1.00 95.12 192 LEU A O 1
ATOM 1483 N N . LEU A 1 193 ? -4.379 -2.672 9.714 1.00 94.94 193 LEU A N 1
ATOM 1484 C CA . LEU A 1 193 ? -3.807 -3.942 10.173 1.00 94.94 193 LEU A CA 1
ATOM 1485 C C . LEU A 1 193 ? -3.008 -3.738 11.462 1.00 94.94 193 LEU A C 1
ATOM 1487 O O . LEU A 1 193 ? -3.217 -4.458 12.435 1.00 94.94 193 LEU A O 1
ATOM 1491 N N . ALA A 1 194 ? -2.131 -2.733 11.486 1.00 96.25 194 ALA A N 1
ATOM 1492 C CA . ALA A 1 194 ? -1.342 -2.409 12.663 1.00 96.25 194 ALA A CA 1
ATOM 1493 C C . ALA A 1 194 ? -2.235 -1.938 13.825 1.00 96.25 194 ALA A C 1
ATOM 1495 O O . ALA A 1 194 ? -2.094 -2.453 14.928 1.00 96.25 194 ALA A O 1
ATOM 1496 N N . LEU A 1 195 ? -3.217 -1.062 13.583 1.00 96.25 195 LEU A N 1
ATOM 1497 C CA . LEU A 1 195 ? -4.189 -0.647 14.604 1.00 96.25 195 LEU A CA 1
ATOM 1498 C C . LEU A 1 195 ? -4.942 -1.844 15.209 1.00 96.25 195 LEU A C 1
ATOM 1500 O O . LEU A 1 195 ? -5.055 -1.935 16.425 1.00 96.25 195 LEU A O 1
ATOM 1504 N N . ARG A 1 196 ? -5.402 -2.800 14.391 1.00 94.62 196 ARG A N 1
ATOM 1505 C CA . ARG A 1 196 ? -6.058 -4.025 14.888 1.00 94.62 196 ARG A CA 1
ATOM 1506 C C . ARG A 1 196 ? -5.119 -4.945 15.663 1.00 94.62 196 ARG A C 1
ATOM 1508 O O . ARG A 1 196 ? -5.569 -5.605 16.589 1.00 94.62 196 ARG A O 1
ATOM 1515 N N . TYR A 1 197 ? -3.846 -5.011 15.276 1.00 95.94 197 TYR A N 1
ATOM 1516 C CA . TYR A 1 197 ? -2.852 -5.848 15.946 1.00 95.94 197 TYR A CA 1
ATOM 1517 C C . TYR A 1 197 ? -2.464 -5.286 17.322 1.00 95.94 197 TYR A C 1
ATOM 1519 O O . TYR A 1 197 ? -2.388 -6.029 18.294 1.00 95.94 197 TYR A O 1
ATOM 1527 N N . TYR A 1 198 ? -2.206 -3.978 17.405 1.00 97.00 198 TYR A N 1
ATOM 1528 C CA . TYR A 1 198 ? -1.768 -3.319 18.640 1.00 97.00 198 TYR A CA 1
ATOM 1529 C C . TYR A 1 198 ? -2.930 -2.932 19.567 1.00 97.00 198 TYR A C 1
ATOM 1531 O O . TYR A 1 198 ? -2.749 -2.893 20.780 1.00 97.00 198 TYR A O 1
ATOM 1539 N N . SER A 1 199 ? -4.120 -2.683 19.016 1.00 96.44 199 SER A N 1
ATOM 1540 C CA . SER A 1 199 ? -5.292 -2.196 19.752 1.00 96.44 199 SER A CA 1
ATOM 1541 C C . SER A 1 199 ? -6.556 -2.984 19.349 1.00 96.44 199 SER A C 1
ATOM 1543 O O . SER A 1 199 ? -7.500 -2.404 18.805 1.00 96.44 199 SER A O 1
ATOM 1545 N N . PRO A 1 200 ? -6.620 -4.312 19.587 1.00 95.62 200 PRO A N 1
ATOM 1546 C CA . PRO A 1 200 ? -7.703 -5.178 19.093 1.00 95.62 200 PRO A CA 1
ATOM 1547 C C . PRO A 1 200 ? -9.099 -4.818 19.628 1.00 95.62 200 PRO A C 1
ATOM 1549 O O . PRO A 1 200 ? -10.104 -5.119 18.987 1.00 95.62 200 PRO A O 1
ATOM 1552 N N . SER A 1 201 ? -9.177 -4.120 20.764 1.00 95.25 201 SER A N 1
ATOM 1553 C CA . SER A 1 201 ? -10.418 -3.559 21.313 1.00 95.25 201 SER A CA 1
ATOM 1554 C C . SER A 1 201 ? -10.989 -2.393 20.489 1.00 95.25 201 SER A C 1
ATOM 1556 O O . SER A 1 201 ? -12.149 -2.026 20.676 1.00 95.25 201 SER A O 1
ATOM 1558 N N . VAL A 1 202 ? -10.225 -1.790 19.571 1.00 95.88 202 VAL A N 1
ATOM 1559 C CA . VAL A 1 202 ? -10.638 -0.606 18.802 1.00 95.88 202 VAL A CA 1
ATOM 1560 C C . VAL A 1 202 ? -11.295 -1.016 17.483 1.00 95.88 202 VAL A C 1
ATOM 1562 O O . VAL A 1 202 ? -10.643 -1.260 16.466 1.00 95.88 202 VAL A O 1
ATOM 1565 N N . PHE A 1 203 ? -12.628 -1.024 17.462 1.00 95.44 203 PHE A N 1
ATOM 1566 C CA . PHE A 1 203 ? -13.397 -1.258 16.243 1.00 95.44 203 PHE A CA 1
ATOM 1567 C C . PHE A 1 203 ? -13.580 0.037 15.437 1.00 95.44 203 PHE A C 1
ATOM 1569 O O . PHE A 1 203 ? -14.329 0.933 15.833 1.00 95.44 203 PHE A O 1
ATOM 1576 N N . VAL A 1 204 ? -12.930 0.132 14.273 1.00 96.12 204 VAL A N 1
ATOM 1577 C CA . VAL A 1 204 ? -13.087 1.259 13.333 1.00 96.12 204 VAL A CA 1
ATOM 1578 C C . VAL A 1 204 ? -14.395 1.126 12.547 1.00 96.12 204 VAL A C 1
ATOM 1580 O O . VAL A 1 204 ? -14.631 0.110 11.891 1.00 96.12 204 VAL A O 1
ATOM 1583 N N . ARG A 1 205 ? -15.240 2.164 12.556 1.00 93.56 205 ARG A N 1
ATOM 1584 C CA . ARG A 1 205 ? -16.516 2.155 11.822 1.00 93.56 205 ARG A CA 1
ATOM 1585 C C . ARG A 1 205 ? -16.300 2.496 10.347 1.00 93.56 205 ARG A C 1
ATOM 1587 O O . ARG A 1 205 ? -15.807 3.570 10.016 1.00 93.56 205 ARG A O 1
ATOM 1594 N N . SER A 1 206 ? -16.759 1.628 9.442 1.00 87.38 206 SER A N 1
ATOM 1595 C CA . SER A 1 206 ? -16.554 1.772 7.987 1.00 87.38 206 SER A CA 1
ATOM 1596 C C . SER A 1 206 ? -17.078 3.090 7.396 1.00 87.38 206 SER A C 1
ATOM 1598 O O . SER A 1 206 ? -16.523 3.579 6.418 1.00 87.38 206 SER A O 1
ATOM 1600 N N . LEU A 1 207 ? -18.115 3.689 7.995 1.00 79.81 207 LEU A N 1
ATOM 1601 C CA . LEU A 1 207 ? -18.671 4.985 7.574 1.00 79.81 207 LEU A CA 1
ATOM 1602 C C . LEU A 1 207 ? -17.704 6.165 7.782 1.00 79.81 207 LEU A C 1
ATOM 1604 O O . LEU A 1 207 ? -17.844 7.182 7.111 1.00 79.81 207 LEU A O 1
ATOM 1608 N N . ALA A 1 208 ? -16.736 6.025 8.690 1.00 74.62 208 ALA A N 1
ATOM 1609 C CA . ALA A 1 208 ? -15.742 7.039 9.029 1.00 74.62 208 ALA A CA 1
ATOM 1610 C C . ALA A 1 208 ? -14.332 6.691 8.508 1.00 74.62 208 ALA A C 1
ATOM 1612 O O . ALA A 1 208 ? -13.351 7.323 8.897 1.00 74.62 208 ALA A O 1
ATOM 1613 N N . MET A 1 209 ? -14.212 5.683 7.633 1.00 85.62 209 MET A N 1
ATOM 1614 C CA . MET A 1 209 ? -12.935 5.112 7.191 1.00 85.62 209 MET A CA 1
ATOM 1615 C C . MET A 1 209 ? -12.227 5.985 6.136 1.00 85.62 209 MET A C 1
ATOM 1617 O O . MET A 1 209 ? -12.055 5.603 4.982 1.00 85.62 209 MET A O 1
ATOM 1621 N N . ASN A 1 210 ? -11.821 7.184 6.554 1.00 94.62 210 ASN A N 1
ATOM 1622 C CA . ASN A 1 210 ? -10.911 8.073 5.836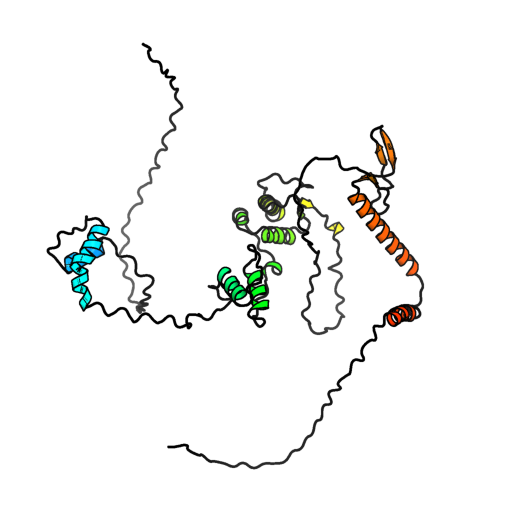 1.00 94.62 210 ASN A CA 1
ATOM 1623 C C . ASN A 1 210 ? -9.466 7.821 6.306 1.00 94.62 210 ASN A C 1
ATOM 1625 O O . ASN A 1 210 ? -9.239 7.552 7.487 1.00 94.62 210 ASN A O 1
ATOM 1629 N N . LYS A 1 211 ? -8.481 7.969 5.412 1.00 95.38 211 LYS A N 1
ATOM 1630 C CA . LYS A 1 211 ? -7.056 7.811 5.729 1.00 95.38 211 LYS A CA 1
ATOM 1631 C C . LYS A 1 211 ? -6.602 8.722 6.874 1.00 95.38 211 LYS A C 1
ATOM 1633 O O . LYS A 1 211 ? -5.950 8.231 7.785 1.00 95.38 211 LYS A O 1
ATOM 1638 N N . GLU A 1 212 ? -6.978 10.002 6.881 1.00 96.56 212 GLU A N 1
ATOM 1639 C CA . GLU A 1 212 ? -6.594 10.910 7.982 1.00 96.56 212 GLU A CA 1
ATOM 1640 C C . GLU A 1 212 ? -7.216 10.476 9.325 1.00 96.56 212 GLU A C 1
ATOM 1642 O O . GLU A 1 212 ? -6.535 10.488 10.343 1.00 96.56 212 GLU A O 1
ATOM 1647 N N . CYS A 1 213 ? -8.461 9.977 9.326 1.00 96.62 213 CYS A N 1
ATOM 1648 C CA . CYS A 1 213 ? -9.091 9.436 10.537 1.00 96.62 213 CYS A CA 1
ATOM 1649 C C . CYS A 1 213 ? -8.401 8.154 11.031 1.00 96.62 213 CYS A C 1
ATOM 1651 O O . CYS A 1 213 ? -8.255 7.971 12.235 1.00 96.62 213 CYS A O 1
ATOM 1653 N N . LEU A 1 214 ? -7.969 7.267 10.126 1.00 96.62 214 LEU A N 1
ATOM 1654 C CA . LEU A 1 214 ? -7.182 6.081 10.486 1.00 96.62 214 LEU A CA 1
ATOM 1655 C C . LEU A 1 214 ? -5.810 6.457 11.060 1.00 96.62 214 LEU A C 1
ATOM 1657 O O . LEU A 1 214 ? -5.357 5.812 12.000 1.00 96.62 214 LEU A O 1
ATOM 1661 N N . ILE A 1 215 ? -5.172 7.502 10.526 1.00 97.38 215 ILE A N 1
ATOM 1662 C CA . ILE A 1 215 ? -3.908 8.034 11.050 1.00 97.38 215 ILE A CA 1
ATOM 1663 C C . ILE A 1 215 ? -4.114 8.608 12.455 1.00 97.38 215 ILE A C 1
ATOM 1665 O O . ILE A 1 215 ? -3.357 8.257 13.352 1.00 97.38 215 ILE A O 1
ATOM 1669 N N . ASP A 1 216 ? -5.143 9.429 12.675 1.00 97.88 216 ASP A N 1
ATOM 1670 C CA . ASP A 1 216 ? -5.442 9.976 14.004 1.00 97.88 216 ASP A CA 1
ATOM 1671 C C . ASP A 1 216 ? -5.806 8.868 15.013 1.00 97.88 216 ASP A C 1
ATOM 1673 O O . ASP A 1 216 ? -5.356 8.912 16.156 1.00 97.88 216 ASP A O 1
ATOM 1677 N N . LEU A 1 217 ? -6.546 7.828 14.599 1.00 97.75 217 LEU A N 1
ATOM 1678 C CA . LEU A 1 217 ? -6.837 6.660 15.446 1.00 97.75 217 LEU A CA 1
ATOM 1679 C C . LEU A 1 217 ? -5.567 5.879 15.804 1.00 97.75 217 LEU A C 1
ATOM 1681 O O . LEU A 1 217 ? -5.411 5.442 16.939 1.00 97.75 217 LEU A O 1
ATOM 1685 N N . TYR A 1 218 ? -4.648 5.719 14.852 1.00 97.94 218 TYR A N 1
ATOM 1686 C CA . TYR A 1 218 ? -3.356 5.084 15.095 1.00 97.94 218 TYR A CA 1
ATOM 1687 C C . TYR A 1 218 ? -2.495 5.903 16.068 1.00 97.94 218 TYR A C 1
ATOM 1689 O O . TYR A 1 218 ? -1.908 5.343 16.990 1.00 97.94 218 TYR A O 1
ATOM 1697 N N . ILE A 1 219 ? -2.453 7.227 15.897 1.00 98.06 219 ILE A N 1
ATOM 1698 C CA . ILE A 1 219 ? -1.762 8.154 16.805 1.00 98.06 219 ILE A CA 1
ATOM 1699 C C . ILE A 1 219 ? -2.334 8.015 18.227 1.00 98.06 219 ILE A C 1
ATOM 1701 O O . ILE A 1 219 ? -1.568 7.801 19.162 1.00 98.06 219 ILE A O 1
ATOM 1705 N N . GLN A 1 220 ? -3.663 8.012 18.378 1.00 98.00 220 GLN A N 1
ATOM 1706 C CA . GLN A 1 220 ? -4.316 7.899 19.686 1.00 98.00 220 GLN A CA 1
ATOM 1707 C C . GLN A 1 220 ? -4.123 6.531 20.368 1.00 98.00 220 GLN A C 1
ATOM 1709 O O . GLN A 1 220 ? -3.907 6.492 21.576 1.00 98.00 220 GLN A O 1
ATOM 1714 N N . PHE A 1 221 ? -4.233 5.415 19.635 1.00 97.94 221 PHE A N 1
ATOM 1715 C CA . PHE A 1 221 ? -4.316 4.070 20.236 1.00 97.94 221 PHE A CA 1
ATOM 1716 C C . PHE A 1 221 ? -3.054 3.206 20.117 1.00 97.94 221 PHE A C 1
ATOM 1718 O O . PHE A 1 221 ? -2.939 2.227 20.850 1.00 97.94 221 PHE A O 1
ATOM 1725 N N . VAL A 1 222 ? -2.127 3.536 19.210 1.00 97.62 222 VAL A N 1
ATOM 1726 C CA . VAL A 1 222 ? -0.876 2.779 18.992 1.00 97.62 222 VAL A CA 1
ATOM 1727 C C . VAL A 1 222 ? 0.363 3.584 19.391 1.00 97.62 222 VAL A C 1
ATOM 1729 O O . VAL A 1 222 ? 1.367 2.989 19.776 1.00 97.62 222 VAL A O 1
ATOM 1732 N N . LEU A 1 223 ? 0.312 4.919 19.296 1.00 97.62 223 LEU A N 1
ATOM 1733 C CA . LEU A 1 223 ? 1.396 5.807 19.744 1.00 97.62 223 LEU A CA 1
ATOM 1734 C C . LEU A 1 223 ? 1.103 6.505 21.083 1.00 97.62 223 LEU A C 1
ATOM 1736 O O . LEU A 1 223 ? 2.008 7.121 21.632 1.00 97.62 223 LEU A O 1
ATOM 1740 N N . GLU A 1 224 ? -0.132 6.416 21.592 1.00 97.38 224 GLU A N 1
ATOM 1741 C CA . GLU A 1 224 ? -0.599 7.102 22.814 1.00 97.38 224 GLU A CA 1
ATOM 1742 C C . GLU A 1 224 ? -0.408 8.639 22.764 1.00 97.38 224 GLU A C 1
ATOM 1744 O O . GLU A 1 224 ? -0.284 9.322 23.780 1.00 97.38 224 GLU A O 1
ATOM 1749 N N . GLU A 1 225 ? -0.414 9.200 21.551 1.00 98.00 225 GLU A N 1
ATOM 1750 C CA . GLU A 1 225 ? -0.233 10.623 21.258 1.00 98.00 225 GLU A CA 1
ATOM 1751 C C . GLU A 1 225 ? -1.586 11.334 21.032 1.00 98.00 225 GLU A C 1
ATOM 1753 O O . GLU A 1 225 ? -2.590 10.729 20.646 1.00 98.00 225 GLU A O 1
ATOM 1758 N N . THR A 1 226 ? -1.628 12.659 21.209 1.00 97.56 226 THR A N 1
ATOM 1759 C CA . THR A 1 226 ? -2.833 13.455 20.919 1.00 97.56 226 THR A CA 1
ATOM 1760 C C . THR A 1 226 ? -3.109 13.500 19.403 1.00 97.56 226 THR A C 1
ATOM 1762 O O . THR A 1 226 ? -2.249 13.973 18.651 1.00 97.56 226 THR A O 1
ATOM 1765 N N . PRO A 1 227 ? -4.297 13.075 18.920 1.00 97.56 227 PRO A N 1
ATOM 1766 C CA . PRO A 1 227 ? -4.647 13.129 17.499 1.00 97.56 227 PRO A CA 1
ATOM 1767 C C . PRO A 1 227 ? -4.774 14.574 16.992 1.00 97.56 227 PRO A C 1
ATOM 1769 O O . PRO A 1 227 ? -5.035 15.501 17.760 1.00 97.56 227 PRO A O 1
ATOM 1772 N N . ARG A 1 228 ? -4.628 14.781 15.676 1.00 96.38 228 ARG A N 1
ATOM 1773 C CA . ARG A 1 228 ? -4.761 16.115 15.058 1.00 96.38 228 ARG A CA 1
ATOM 1774 C C . ARG A 1 228 ? -6.215 16.561 14.943 1.00 96.38 228 ARG A C 1
ATOM 1776 O O . ARG A 1 228 ? -6.497 17.750 15.078 1.00 96.38 228 ARG A O 1
ATOM 1783 N N . SER A 1 229 ? -7.116 15.621 14.670 1.00 95.94 229 SER A N 1
ATOM 1784 C CA . SER A 1 229 ? -8.556 15.856 14.543 1.00 95.94 229 SER A CA 1
ATOM 1785 C C . SER A 1 229 ? -9.306 15.313 15.768 1.00 95.94 229 SER A C 1
ATOM 1787 O O . SER A 1 229 ? -8.903 14.293 16.327 1.00 95.94 229 SER A O 1
ATOM 1789 N N . PRO A 1 230 ? -10.428 15.930 16.183 1.00 96.44 230 PRO A N 1
ATOM 1790 C CA . PRO A 1 230 ? -11.227 15.424 17.296 1.00 96.44 230 PRO A CA 1
ATOM 1791 C C . PRO A 1 230 ? -11.916 14.097 16.939 1.00 96.44 230 PRO A C 1
ATOM 1793 O O . PRO A 1 230 ? -12.834 14.047 16.115 1.00 96.44 230 PRO A O 1
ATOM 1796 N N . LEU A 1 231 ? -11.505 13.012 17.597 1.00 96.94 231 LEU A N 1
ATOM 1797 C CA . LEU A 1 231 ? -12.059 11.676 17.390 1.00 96.94 231 LEU A CA 1
ATOM 1798 C C . LEU A 1 231 ? -13.266 11.410 18.299 1.00 96.94 231 LEU A C 1
ATOM 1800 O O . LEU A 1 231 ? -13.153 11.139 19.489 1.00 96.94 231 LEU A O 1
ATOM 1804 N N . ILE A 1 232 ? -14.453 11.454 17.698 1.00 96.19 232 ILE A N 1
ATOM 1805 C CA . ILE A 1 232 ? -15.735 11.151 18.351 1.00 96.19 232 ILE A CA 1
ATOM 1806 C C . ILE A 1 232 ? -15.925 9.626 18.499 1.00 96.19 232 ILE A C 1
ATOM 1808 O O . ILE A 1 232 ? -16.085 8.920 17.491 1.00 96.19 232 ILE A O 1
ATOM 1812 N N . HIS A 1 233 ? -15.955 9.131 19.742 1.00 96.44 233 HIS A N 1
ATOM 1813 C CA . HIS A 1 233 ? -16.358 7.757 20.087 1.00 96.44 233 HIS A CA 1
ATOM 1814 C C . HIS A 1 233 ? -17.815 7.491 19.682 1.00 96.44 233 HIS A C 1
ATOM 1816 O O . HIS A 1 233 ? -18.663 8.377 19.719 1.00 96.44 233 HIS A O 1
ATOM 1822 N N . GLY A 1 234 ? -18.102 6.279 19.209 1.00 93.62 234 GLY A N 1
ATOM 1823 C CA . GLY A 1 234 ? -19.405 5.912 18.652 1.00 93.62 234 GLY A CA 1
ATOM 1824 C C . GLY A 1 234 ? -19.642 6.397 17.215 1.00 93.62 234 GLY A C 1
ATOM 1825 O O . GLY A 1 234 ? -20.541 5.880 16.555 1.00 93.62 234 GLY A O 1
ATOM 1826 N N . PHE A 1 235 ? -18.824 7.312 16.678 1.00 95.25 235 PHE A N 1
ATOM 1827 C CA . PHE A 1 235 ? -18.880 7.716 15.267 1.00 95.25 235 PHE A CA 1
ATOM 1828 C C . PHE A 1 235 ? -17.682 7.194 14.464 1.00 95.25 235 PHE A C 1
ATOM 1830 O O . PHE A 1 235 ? -17.877 6.452 13.503 1.00 95.25 235 PHE A O 1
ATOM 1837 N N . HIS A 1 236 ? -16.454 7.524 14.876 1.00 96.25 236 HIS A N 1
ATOM 1838 C CA . HIS A 1 236 ? -15.239 7.091 14.174 1.00 96.25 236 HIS A CA 1
ATOM 1839 C C . HIS A 1 236 ? -14.830 5.666 14.566 1.00 96.25 236 HIS A C 1
ATOM 1841 O O . HIS A 1 236 ? -14.516 4.827 13.720 1.00 96.25 236 HIS A O 1
ATOM 1847 N N . TYR A 1 237 ? -14.891 5.379 15.865 1.00 97.31 237 TYR A N 1
ATOM 1848 C CA . TYR A 1 237 ? -14.500 4.104 16.453 1.00 97.31 237 TYR A CA 1
ATOM 1849 C C . TYR A 1 237 ? -15.466 3.689 17.565 1.00 97.31 237 TYR A C 1
ATOM 1851 O O . TYR A 1 237 ? -16.330 4.452 18.003 1.00 97.31 237 TYR A O 1
ATOM 1859 N N . THR A 1 238 ? -15.355 2.453 18.026 1.00 96.56 238 THR A N 1
ATOM 1860 C CA . THR A 1 238 ? -16.046 1.943 19.212 1.00 96.56 238 THR A CA 1
ATOM 1861 C C . THR A 1 238 ? -15.080 1.031 19.950 1.00 96.56 238 THR A C 1
ATOM 1863 O O . THR A 1 238 ? -14.419 0.212 19.321 1.00 96.56 238 THR A O 1
ATOM 1866 N N . ILE A 1 239 ? -14.969 1.203 21.266 1.00 96.44 239 ILE A N 1
ATOM 1867 C CA . ILE A 1 239 ? -14.154 0.324 22.110 1.00 96.44 239 ILE A CA 1
ATOM 1868 C C . ILE A 1 239 ? -15.018 -0.879 22.481 1.00 96.44 239 ILE A C 1
ATOM 1870 O O . ILE A 1 239 ? -16.067 -0.711 23.103 1.00 96.44 239 ILE A O 1
ATOM 1874 N N . LEU A 1 240 ? -14.585 -2.064 22.069 1.00 94.44 240 LEU A N 1
ATOM 1875 C CA . LEU A 1 240 ? -15.116 -3.345 22.513 1.00 94.44 240 LEU A CA 1
ATOM 1876 C C . LEU A 1 240 ? -14.471 -3.679 23.860 1.00 94.44 240 LEU A C 1
ATOM 1878 O O . LEU A 1 240 ? -13.255 -3.540 24.010 1.00 94.44 240 LEU A O 1
ATOM 1882 N N . LYS A 1 241 ? -15.264 -4.105 24.846 1.00 90.25 241 LYS A N 1
ATOM 1883 C CA . LYS A 1 241 ? -14.705 -4.594 26.108 1.00 90.25 241 LYS A CA 1
ATOM 1884 C C . LYS A 1 241 ? -14.162 -5.997 25.874 1.00 90.25 241 LYS A C 1
ATOM 1886 O O . LYS A 1 241 ? -14.848 -6.835 25.301 1.00 90.25 241 LYS A O 1
ATOM 1891 N N . THR A 1 242 ? -12.941 -6.261 26.322 1.00 74.44 242 THR A N 1
ATOM 1892 C CA . THR A 1 242 ? -12.311 -7.582 26.182 1.00 74.44 242 THR A CA 1
ATOM 1893 C C . THR A 1 242 ? -13.009 -8.669 26.999 1.00 74.44 242 THR A C 1
ATOM 1895 O O . THR A 1 242 ? -12.950 -9.818 26.587 1.00 74.44 242 THR A O 1
ATOM 1898 N N . SER A 1 243 ? -13.758 -8.311 28.052 1.00 78.19 243 SER A N 1
ATOM 1899 C CA . SER A 1 243 ? -14.698 -9.210 28.751 1.00 78.19 243 SER A CA 1
ATOM 1900 C C . SER A 1 243 ? -15.722 -9.857 27.816 1.00 78.19 243 SER A C 1
ATOM 1902 O O . SER A 1 243 ? -16.163 -10.976 28.039 1.00 78.19 243 SER A O 1
ATOM 1904 N N . ASP A 1 244 ? -16.095 -9.154 26.746 1.00 63.41 244 ASP A N 1
ATOM 1905 C CA . ASP A 1 244 ? -17.101 -9.604 25.783 1.00 63.41 244 ASP A CA 1
ATOM 1906 C C . ASP A 1 244 ? -16.452 -10.460 24.667 1.00 63.41 244 ASP A C 1
ATOM 1908 O O . ASP A 1 244 ? -17.135 -10.954 23.770 1.00 63.41 244 ASP A O 1
ATOM 1912 N N . ILE A 1 245 ? -15.119 -10.604 24.710 1.00 63.94 245 ILE A N 1
ATOM 1913 C CA . ILE A 1 245 ? -14.266 -11.352 23.776 1.00 63.94 245 ILE A CA 1
ATOM 1914 C C . ILE A 1 245 ? -13.371 -12.330 24.564 1.00 63.94 245 ILE A C 1
ATOM 1916 O O . ILE A 1 245 ? -12.262 -12.654 24.134 1.00 63.94 245 ILE A O 1
ATOM 1920 N N . GLU A 1 246 ? -13.856 -12.842 25.700 1.00 55.38 246 GLU A N 1
ATOM 1921 C CA . GLU A 1 246 ? -13.299 -14.032 26.354 1.00 55.38 246 GLU A CA 1
ATOM 1922 C C . GLU A 1 246 ? -13.563 -15.261 25.472 1.00 55.38 246 GLU A C 1
ATOM 1924 O O . GLU A 1 246 ? -14.445 -16.088 25.694 1.00 55.38 246 GLU A O 1
ATOM 1929 N N . THR A 1 247 ? -12.785 -15.337 24.395 1.00 55.78 247 THR A N 1
ATOM 1930 C CA . THR A 1 247 ? -12.640 -16.534 23.578 1.00 55.78 247 THR A CA 1
ATOM 1931 C C . THR A 1 247 ? -11.649 -17.418 24.332 1.00 55.78 247 THR A C 1
ATOM 1933 O O . THR A 1 247 ? -10.522 -16.962 24.535 1.00 55.78 247 THR A O 1
ATOM 1936 N N . PRO A 1 248 ? -12.014 -18.636 24.770 1.00 49.97 248 PRO A N 1
ATOM 1937 C CA . PRO A 1 248 ? -11.117 -19.497 25.536 1.00 49.97 248 PRO A CA 1
ATOM 1938 C C . PRO A 1 248 ? -10.027 -20.066 24.616 1.00 49.97 248 PRO A C 1
ATOM 1940 O O . PRO A 1 248 ? -10.124 -21.186 24.125 1.00 49.97 248 PRO A O 1
ATOM 1943 N N . MET A 1 249 ? -9.007 -19.253 24.332 1.00 55.53 249 MET A N 1
ATOM 1944 C CA . MET A 1 249 ? -7.824 -19.649 23.561 1.00 55.53 249 MET A CA 1
ATOM 1945 C C . MET A 1 249 ? -6.700 -20.205 24.442 1.00 55.53 249 MET A C 1
ATOM 1947 O O . MET A 1 249 ? -5.842 -20.913 23.928 1.00 55.53 249 MET A O 1
ATOM 1951 N N . ASP A 1 250 ? -6.766 -19.954 25.752 1.00 48.22 250 ASP A N 1
ATOM 1952 C CA . ASP A 1 250 ? -5.821 -20.449 26.758 1.00 48.22 250 ASP A CA 1
ATOM 1953 C C . ASP A 1 250 ? -6.426 -21.594 27.595 1.00 48.22 250 ASP A C 1
ATOM 1955 O O . ASP A 1 250 ? -6.168 -21.716 28.791 1.00 48.22 250 ASP A O 1
ATOM 1959 N N . GLN A 1 251 ? -7.257 -22.448 26.983 1.00 49.59 251 GLN A N 1
ATOM 1960 C CA . GLN A 1 251 ? -7.534 -23.752 27.583 1.00 49.59 251 GLN A CA 1
ATOM 1961 C C . GLN A 1 251 ? -6.291 -24.618 27.361 1.00 49.59 251 GLN A C 1
ATOM 1963 O O . GLN A 1 251 ? -6.034 -25.051 26.237 1.00 49.59 251 GLN A O 1
ATOM 1968 N N . GLU A 1 252 ? -5.495 -24.779 28.424 1.00 53.56 252 GLU A N 1
ATOM 1969 C CA . GLU A 1 252 ? -4.219 -25.499 28.415 1.00 53.56 252 GLU A CA 1
ATOM 1970 C C . GLU A 1 252 ? -4.331 -26.815 27.639 1.00 53.56 252 GLU A C 1
ATOM 1972 O O . GLU A 1 252 ? -5.172 -27.667 27.935 1.00 53.56 252 GLU A O 1
ATOM 1977 N N . ALA A 1 253 ? -3.475 -26.971 26.627 1.00 51.47 253 ALA A N 1
ATOM 1978 C CA . ALA A 1 253 ? -3.373 -28.219 25.893 1.00 51.47 253 ALA A CA 1
ATOM 1979 C C . ALA A 1 253 ? -2.833 -29.299 26.839 1.00 51.47 253 ALA A C 1
ATOM 1981 O O . ALA A 1 253 ? -1.671 -29.249 27.244 1.00 51.47 253 ALA A O 1
ATOM 1982 N N . ASP A 1 254 ? -3.700 -30.254 27.170 1.00 51.69 254 ASP A N 1
ATOM 1983 C CA . ASP A 1 254 ? -3.407 -31.405 28.019 1.00 51.69 254 ASP A CA 1
ATOM 1984 C C . ASP A 1 254 ? -2.119 -32.119 27.539 1.00 51.69 254 ASP A C 1
ATOM 1986 O O . ASP A 1 254 ? -2.074 -32.598 26.395 1.00 51.69 254 ASP A O 1
ATOM 1990 N N . PRO A 1 255 ? -1.039 -32.155 28.348 1.00 59.41 255 PRO A N 1
ATOM 1991 C CA . PRO A 1 255 ? 0.293 -32.535 27.875 1.00 59.41 255 PRO A CA 1
ATOM 1992 C C . PRO A 1 255 ? 0.456 -34.022 27.509 1.00 59.41 255 PRO A C 1
ATOM 1994 O O . PRO A 1 255 ? 1.520 -34.402 27.021 1.00 59.41 255 PRO A O 1
ATOM 1997 N N . GLU A 1 256 ? -0.563 -34.870 27.697 1.00 51.75 256 GLU A N 1
ATOM 1998 C CA . GLU A 1 256 ? -0.525 -36.290 27.302 1.00 51.75 256 GLU A CA 1
ATOM 1999 C C . GLU A 1 256 ? -1.007 -36.582 25.863 1.00 51.75 256 GLU A C 1
ATOM 2001 O O . GLU A 1 256 ? -0.922 -37.727 25.399 1.00 51.75 256 GLU A O 1
ATOM 2006 N N . ALA A 1 257 ? -1.449 -35.573 25.102 1.00 42.16 257 ALA A N 1
ATOM 2007 C CA . ALA A 1 257 ? -1.818 -35.734 23.692 1.00 42.16 257 ALA A CA 1
ATOM 2008 C C . ALA A 1 257 ? -0.585 -36.000 22.794 1.00 42.16 257 ALA A C 1
ATOM 2010 O O . ALA A 1 257 ? 0.037 -35.093 22.241 1.00 42.16 257 ALA A O 1
ATOM 2011 N N . ARG A 1 258 ? -0.233 -37.287 22.654 1.00 42.25 258 ARG A N 1
ATOM 2012 C CA . ARG A 1 258 ? 0.940 -37.798 21.918 1.00 42.25 258 ARG A CA 1
ATOM 2013 C C . ARG A 1 258 ? 1.114 -37.179 20.526 1.00 42.25 258 ARG A C 1
ATOM 2015 O O . ARG A 1 258 ? 0.179 -37.120 19.730 1.00 42.25 258 ARG A O 1
ATOM 2022 N N . CYS A 1 259 ? 2.363 -36.846 20.203 1.00 41.31 259 CYS A N 1
ATOM 2023 C CA . CYS A 1 259 ? 2.789 -36.315 18.911 1.00 41.31 259 CYS A CA 1
ATOM 2024 C C . CYS A 1 259 ? 2.301 -37.156 17.715 1.00 41.31 259 CYS A C 1
ATOM 2026 O O . CYS A 1 259 ? 2.776 -38.271 17.497 1.00 41.31 259 CYS A O 1
ATOM 2028 N N . ILE A 1 260 ? 1.450 -36.564 16.875 1.00 38.81 260 ILE A N 1
ATOM 2029 C CA . ILE A 1 260 ? 1.242 -36.978 15.480 1.00 38.81 260 ILE A CA 1
ATOM 2030 C C . ILE A 1 260 ? 1.980 -35.955 14.596 1.00 38.81 260 ILE A C 1
ATOM 2032 O O . ILE A 1 260 ? 1.851 -34.751 14.838 1.00 38.81 260 ILE A O 1
ATOM 2036 N N . PRO A 1 261 ? 2.794 -36.376 13.609 1.00 46.97 261 PRO A N 1
ATOM 2037 C CA . PRO A 1 261 ? 3.673 -35.462 12.887 1.00 46.97 261 PRO A CA 1
ATOM 2038 C C . PRO A 1 261 ? 2.913 -34.486 11.974 1.00 46.97 261 PRO A C 1
ATOM 2040 O O . PRO A 1 261 ? 2.331 -34.866 10.963 1.00 46.97 261 PRO A O 1
ATOM 2043 N N . SER A 1 262 ? 2.994 -33.205 12.338 1.00 47.28 262 SER A N 1
ATOM 2044 C CA . SER A 1 262 ? 3.031 -32.015 11.472 1.00 47.28 262 SER A CA 1
ATOM 2045 C C . SER A 1 262 ? 2.580 -32.169 10.004 1.00 47.28 262 SER A C 1
ATOM 2047 O O . SER A 1 262 ? 3.398 -32.401 9.111 1.00 47.28 262 SER A O 1
ATOM 2049 N N . GLY A 1 263 ? 1.304 -31.874 9.740 1.00 42.00 263 GLY A N 1
ATOM 2050 C CA . GLY A 1 263 ? 0.820 -31.412 8.433 1.00 42.00 263 GLY A CA 1
ATOM 2051 C C . GLY A 1 263 ? 0.608 -29.884 8.443 1.00 42.00 263 GLY A C 1
ATOM 2052 O O . GLY A 1 263 ? 0.080 -29.362 9.426 1.00 42.00 263 GLY A O 1
ATOM 2053 N N . PRO A 1 264 ? 0.998 -29.126 7.399 1.00 54.47 264 PRO A N 1
ATOM 2054 C CA . PRO A 1 264 ? 0.942 -27.664 7.420 1.00 54.47 264 PRO A CA 1
ATOM 2055 C C . PRO A 1 264 ? -0.432 -27.128 6.980 1.00 54.47 264 PRO A C 1
ATOM 2057 O O . PRO A 1 264 ? -0.595 -26.687 5.843 1.00 54.47 264 PRO A O 1
ATOM 2060 N N . ILE A 1 265 ? -1.425 -27.129 7.877 1.00 42.12 265 ILE A N 1
ATOM 2061 C CA . ILE A 1 265 ? -2.738 -26.503 7.622 1.00 42.12 265 ILE A CA 1
ATOM 2062 C C . ILE A 1 265 ? -3.145 -25.595 8.791 1.00 42.12 265 ILE A C 1
ATOM 2064 O O . ILE A 1 265 ? -3.963 -25.948 9.634 1.00 42.12 265 ILE A O 1
ATOM 2068 N N . TRP A 1 266 ? -2.600 -24.376 8.810 1.00 36.75 266 TRP A N 1
ATOM 2069 C CA . TRP A 1 266 ? -3.184 -23.261 9.564 1.00 36.75 266 TRP A CA 1
ATOM 2070 C C . TRP A 1 266 ? -4.215 -22.542 8.685 1.00 36.75 266 TRP A C 1
ATOM 2072 O O . TRP A 1 266 ? -3.946 -21.497 8.091 1.00 36.75 266 TRP A O 1
ATOM 2082 N N . THR A 1 267 ? -5.416 -23.113 8.575 1.00 36.56 267 THR A N 1
ATOM 2083 C CA . THR A 1 267 ? -6.576 -22.405 8.014 1.00 36.56 267 THR A CA 1
ATOM 2084 C C . THR A 1 267 ? -7.079 -21.367 9.013 1.00 36.56 267 THR A C 1
ATOM 2086 O O . THR A 1 267 ? -7.953 -21.641 9.833 1.00 36.56 267 THR A O 1
ATOM 2089 N N . CYS A 1 268 ? -6.539 -20.149 8.929 1.00 35.25 268 CYS A N 1
ATOM 2090 C CA . CYS A 1 268 ? -7.052 -18.985 9.652 1.00 35.25 268 CYS A CA 1
ATOM 2091 C C . CYS A 1 268 ? -8.452 -18.604 9.139 1.00 35.25 268 CYS A C 1
ATOM 2093 O O . CYS A 1 268 ? -8.609 -17.767 8.247 1.00 35.25 268 CYS A O 1
ATOM 2095 N N . CYS A 1 269 ? -9.485 -19.216 9.714 1.00 35.72 269 CYS A N 1
ATOM 2096 C CA . CYS A 1 269 ? -10.887 -18.967 9.388 1.00 35.72 269 CYS A CA 1
ATOM 2097 C C . CYS A 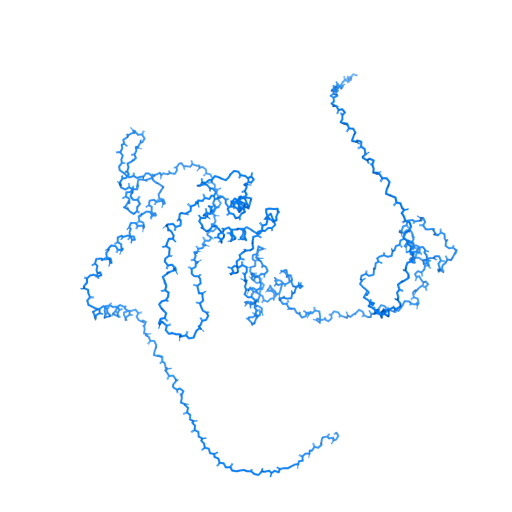1 269 ? -11.405 -17.634 9.965 1.00 35.72 269 CYS A C 1
ATOM 2099 O O . CYS A 1 269 ? -12.296 -17.618 10.807 1.00 35.72 269 CYS A O 1
ATOM 2101 N N . ILE A 1 270 ? -10.915 -16.504 9.444 1.00 43.62 270 ILE A N 1
ATOM 2102 C CA . ILE A 1 270 ? -11.628 -15.212 9.501 1.00 43.62 270 ILE A CA 1
ATOM 2103 C C . ILE A 1 270 ? -12.015 -14.807 8.076 1.00 43.62 270 ILE A C 1
ATOM 2105 O O . ILE A 1 270 ? -11.632 -13.763 7.551 1.00 43.62 270 ILE A O 1
ATOM 2109 N N . ASN A 1 271 ? -12.786 -15.677 7.424 1.00 32.81 271 ASN A N 1
ATOM 2110 C CA . ASN A 1 271 ? -13.360 -15.401 6.114 1.00 32.81 271 ASN A CA 1
ATOM 2111 C C . ASN A 1 271 ? -14.759 -14.793 6.294 1.00 32.81 271 ASN A C 1
ATOM 2113 O O . ASN A 1 271 ? -15.772 -15.476 6.163 1.00 32.81 271 ASN A O 1
ATOM 2117 N N . VAL A 1 272 ? -14.815 -13.503 6.644 1.00 37.41 272 VAL A N 1
ATOM 2118 C CA . VAL A 1 272 ? -16.060 -12.726 6.551 1.00 37.41 272 VAL A CA 1
ATOM 2119 C C . VAL A 1 272 ? -16.245 -12.355 5.077 1.00 37.41 272 VAL A C 1
ATOM 2121 O O . VAL A 1 272 ? -15.445 -11.569 4.563 1.00 37.41 272 VAL A O 1
ATOM 2124 N N . PRO A 1 273 ? -17.266 -12.877 4.370 1.00 35.91 273 PRO A N 1
ATOM 2125 C CA . PRO A 1 273 ? -17.411 -12.631 2.943 1.00 35.91 273 PRO A CA 1
ATOM 2126 C C . PRO A 1 273 ? -17.833 -11.178 2.691 1.00 35.91 273 PRO A C 1
ATOM 2128 O O . PRO A 1 273 ? -19.014 -10.828 2.742 1.00 35.91 273 PRO A O 1
ATOM 2131 N N . LEU A 1 274 ? -16.855 -10.324 2.376 1.00 40.38 274 LEU A N 1
ATOM 2132 C CA . LEU A 1 274 ? -17.070 -8.968 1.867 1.00 40.38 274 LEU A CA 1
ATOM 2133 C C . LEU A 1 274 ? -17.609 -9.026 0.430 1.00 40.38 274 LEU A C 1
ATOM 2135 O O . LEU A 1 274 ? -16.909 -8.767 -0.548 1.00 40.38 274 LEU A O 1
ATOM 2139 N N . VAL A 1 275 ? -18.894 -9.361 0.306 1.00 36.16 275 VAL A N 1
ATOM 2140 C CA . VAL A 1 275 ? -19.630 -9.286 -0.957 1.00 36.16 275 VAL A CA 1
ATOM 2141 C C . VAL A 1 275 ? -19.854 -7.814 -1.309 1.00 36.16 275 VAL A C 1
ATOM 2143 O O . VAL A 1 275 ? -20.874 -7.215 -0.962 1.00 36.16 275 VAL A O 1
ATOM 2146 N N . PHE A 1 276 ? -18.901 -7.225 -2.033 1.00 34.28 276 PHE A N 1
ATOM 2147 C CA . PHE A 1 276 ? -19.047 -5.911 -2.656 1.00 34.28 276 PHE A CA 1
ATOM 2148 C C . PHE A 1 276 ? -20.086 -5.965 -3.790 1.00 34.28 276 PHE A C 1
ATOM 2150 O O . PHE A 1 276 ? -19.753 -6.030 -4.972 1.00 34.28 276 PHE A O 1
ATOM 2157 N N . LYS A 1 277 ? -21.377 -5.911 -3.439 1.00 37.00 277 LYS A N 1
ATOM 2158 C CA . LYS A 1 277 ? -22.432 -5.571 -4.404 1.00 37.00 277 LYS A CA 1
ATOM 2159 C C . LYS A 1 277 ? -22.247 -4.119 -4.842 1.00 37.00 277 LYS A C 1
ATOM 2161 O O . LYS A 1 277 ? -22.211 -3.218 -4.005 1.00 37.00 277 LYS A O 1
ATOM 2166 N N . ALA A 1 278 ? -22.157 -3.899 -6.152 1.00 40.09 278 ALA A N 1
ATOM 2167 C CA . ALA A 1 278 ? -22.085 -2.563 -6.733 1.00 40.09 278 ALA A CA 1
ATOM 2168 C C . ALA A 1 278 ? -23.291 -1.714 -6.289 1.00 40.09 278 ALA A C 1
ATOM 2170 O O . ALA A 1 278 ? -24.440 -2.142 -6.423 1.00 40.09 278 ALA A O 1
ATOM 2171 N N . MET A 1 279 ? -23.040 -0.513 -5.756 1.00 38.00 279 MET A N 1
ATOM 2172 C CA . MET A 1 279 ? -24.118 0.413 -5.403 1.00 38.00 279 MET A CA 1
ATOM 2173 C C . MET A 1 279 ? -24.748 1.008 -6.672 1.00 38.00 279 MET A C 1
ATOM 2175 O O . MET A 1 279 ? -24.016 1.558 -7.497 1.00 38.00 279 MET A O 1
ATOM 2179 N N . PRO A 1 280 ? -26.085 0.978 -6.822 1.00 44.88 280 PRO A N 1
ATOM 2180 C CA . PRO A 1 280 ? -26.761 1.715 -7.883 1.00 44.88 280 PRO A CA 1
ATOM 2181 C C . PRO A 1 280 ? -26.697 3.237 -7.625 1.00 44.88 280 PRO A C 1
ATOM 2183 O O . PRO A 1 280 ? -26.602 3.671 -6.470 1.00 44.88 280 PRO A O 1
ATOM 2186 N N . PRO A 1 281 ? -26.756 4.071 -8.680 1.00 45.62 281 PRO A N 1
ATOM 2187 C CA . PRO A 1 281 ? -26.609 5.519 -8.559 1.00 45.62 281 PRO A CA 1
ATOM 2188 C C . PRO A 1 281 ? -27.754 6.147 -7.751 1.00 45.62 281 PRO A C 1
ATOM 2190 O O . PRO A 1 281 ? -28.935 5.931 -8.025 1.00 45.62 281 PRO A O 1
ATOM 2193 N N . ARG A 1 282 ? -27.406 6.964 -6.749 1.00 41.50 282 ARG A N 1
ATOM 2194 C CA . ARG A 1 282 ? -28.383 7.630 -5.874 1.00 41.50 282 ARG A CA 1
ATOM 2195 C C . ARG A 1 282 ? -29.085 8.786 -6.585 1.00 41.50 282 ARG A C 1
ATOM 2197 O O . ARG A 1 282 ? -28.469 9.815 -6.863 1.00 41.50 282 ARG A O 1
ATOM 2204 N N . HIS A 1 283 ? -30.406 8.690 -6.720 1.00 43.53 283 HIS A N 1
ATOM 2205 C CA . HIS A 1 283 ? -31.257 9.835 -7.029 1.00 43.53 283 HIS A CA 1
ATOM 2206 C C . HIS A 1 283 ? -32.388 10.033 -6.010 1.00 43.53 283 HIS A C 1
ATOM 2208 O O . HIS A 1 283 ? -33.264 9.192 -5.875 1.00 43.53 283 HIS A O 1
ATOM 2214 N N . LYS A 1 284 ? -32.401 11.257 -5.459 1.00 50.09 284 LYS A N 1
ATOM 2215 C CA . LYS A 1 284 ? -33.565 12.077 -5.069 1.00 50.09 284 LYS A CA 1
ATOM 2216 C C . LYS A 1 284 ? -34.424 11.668 -3.854 1.00 50.09 284 LYS A C 1
ATOM 2218 O O . LYS A 1 284 ? -34.752 10.517 -3.631 1.00 50.09 284 LYS A O 1
ATOM 2223 N N . LYS A 1 285 ? -34.874 12.740 -3.178 1.00 50.38 285 LYS A N 1
ATOM 2224 C CA . LYS A 1 285 ? -35.961 12.866 -2.187 1.00 50.38 285 LYS A CA 1
ATOM 2225 C C . LYS A 1 285 ? -35.844 11.985 -0.935 1.00 50.38 285 LYS A C 1
ATOM 2227 O O . LYS A 1 285 ? -36.096 10.789 -0.951 1.00 50.38 285 LYS A O 1
ATOM 2232 N N . ILE A 1 286 ? -35.543 12.649 0.185 1.00 46.16 286 ILE A N 1
ATOM 2233 C CA . ILE A 1 286 ? -35.597 12.084 1.538 1.00 46.16 286 ILE A CA 1
ATOM 2234 C C . ILE A 1 286 ? -37.070 11.891 1.919 1.00 46.16 286 ILE A C 1
ATOM 2236 O O . ILE A 1 286 ? -37.682 12.728 2.581 1.00 46.16 286 ILE A O 1
ATOM 2240 N N . THR A 1 287 ? -37.655 10.786 1.474 1.00 65.25 287 THR A N 1
ATOM 2241 C CA . THR A 1 287 ? -38.883 10.258 2.067 1.00 65.25 287 THR A CA 1
ATOM 2242 C C . THR A 1 287 ? -38.512 9.781 3.468 1.00 65.25 287 THR A C 1
ATOM 2244 O O . THR A 1 287 ? -37.591 8.973 3.601 1.00 65.25 287 THR A O 1
ATOM 2247 N N . LYS A 1 288 ? -39.161 10.301 4.522 1.00 70.19 288 LYS A N 1
ATOM 2248 C CA . LYS A 1 288 ? -38.903 9.836 5.898 1.00 70.19 288 LYS A CA 1
ATOM 2249 C C . LYS A 1 288 ? -39.097 8.311 5.918 1.00 70.19 288 LYS A C 1
ATOM 2251 O O . LYS A 1 288 ? -40.180 7.869 5.534 1.00 70.19 288 LYS A O 1
ATOM 2256 N N . PRO A 1 289 ? -38.083 7.507 6.290 1.00 73.56 289 PRO A N 1
ATOM 2257 C CA . PRO A 1 289 ? -38.209 6.060 6.219 1.00 73.56 289 PRO A CA 1
ATOM 2258 C C . PRO A 1 289 ? -39.295 5.611 7.195 1.00 73.56 289 PRO A C 1
ATOM 2260 O O . PRO A 1 289 ? -39.269 5.982 8.370 1.00 73.56 289 PRO A O 1
ATOM 2263 N N . HIS A 1 290 ? -40.267 4.855 6.687 1.00 86.88 290 HIS A N 1
ATOM 2264 C CA . HIS A 1 290 ? -41.419 4.405 7.457 1.00 86.88 290 HIS A CA 1
ATOM 2265 C C . HIS A 1 290 ? -40.945 3.484 8.583 1.00 86.88 290 HIS A C 1
ATOM 2267 O O . HIS A 1 290 ? -40.525 2.353 8.335 1.00 86.88 290 HIS A O 1
ATOM 2273 N N . ARG A 1 291 ? -40.999 3.968 9.825 1.00 92.00 291 ARG A N 1
ATOM 2274 C CA . ARG A 1 291 ? -40.666 3.165 11.004 1.00 92.00 291 ARG A CA 1
ATOM 2275 C C . ARG A 1 291 ? -41.743 2.114 11.251 1.00 92.00 291 ARG A C 1
ATOM 2277 O O . ARG A 1 291 ? -42.887 2.272 10.832 1.00 92.00 291 ARG A O 1
ATOM 2284 N N . VAL A 1 292 ? -41.363 1.015 11.884 1.00 95.62 292 VAL A N 1
ATOM 2285 C CA . VAL A 1 292 ? -42.254 -0.096 12.227 1.00 95.62 292 VAL A CA 1
ATOM 2286 C C . VAL A 1 292 ? -41.918 -0.617 13.616 1.00 95.62 292 VAL A C 1
ATOM 2288 O O . VAL A 1 292 ? -40.753 -0.651 14.008 1.00 95.62 292 VAL A O 1
ATOM 2291 N N . VAL A 1 293 ? -42.934 -1.063 14.349 1.00 97.31 293 VAL A N 1
ATOM 2292 C CA . VAL A 1 293 ? -42.759 -1.601 15.703 1.00 97.31 293 VAL A CA 1
ATOM 2293 C C . VAL A 1 293 ? -42.118 -2.988 15.651 1.00 97.31 293 VAL A C 1
ATOM 2295 O O . VAL A 1 293 ? -42.573 -3.875 14.916 1.00 97.31 293 VAL A O 1
ATOM 2298 N N . CYS A 1 294 ? -41.065 -3.190 16.439 1.00 97.88 294 CYS A N 1
ATOM 2299 C CA . CYS A 1 294 ? -40.469 -4.494 16.702 1.00 97.88 294 CYS A CA 1
ATOM 2300 C C . CYS A 1 294 ? -40.840 -4.992 18.103 1.00 97.88 294 CYS A C 1
ATOM 2302 O O . CYS A 1 294 ? -40.802 -4.226 19.059 1.00 97.88 294 CYS A O 1
ATOM 2304 N N . LEU A 1 295 ? -41.160 -6.285 18.198 1.00 97.94 295 LEU A N 1
ATOM 2305 C CA . LEU A 1 295 ? -41.554 -7.004 19.418 1.00 97.94 295 LEU A CA 1
ATOM 2306 C C . LEU A 1 295 ? -40.729 -8.298 19.576 1.00 97.94 295 LEU A C 1
ATOM 2308 O O . LEU A 1 295 ? -41.221 -9.302 20.077 1.00 97.94 295 LEU A O 1
ATOM 2312 N N . CYS A 1 296 ? -39.501 -8.318 19.050 1.00 97.50 296 CYS A N 1
ATOM 2313 C CA . CYS A 1 296 ? -38.633 -9.495 19.108 1.00 97.50 296 CYS A CA 1
ATOM 2314 C C . CYS A 1 296 ? -38.153 -9.784 20.536 1.00 97.50 296 CYS A C 1
ATOM 2316 O O . CYS A 1 296 ? -37.872 -8.850 21.298 1.00 97.50 296 CYS A O 1
ATOM 2318 N N . LYS A 1 297 ? -37.965 -11.070 20.847 1.00 96.81 297 LYS A N 1
ATOM 2319 C CA . LYS A 1 297 ? -37.381 -11.529 22.116 1.00 96.81 297 LYS A CA 1
ATOM 2320 C C . LYS A 1 297 ? -35.855 -11.421 22.101 1.00 96.81 297 LYS A C 1
ATOM 2322 O O . LYS A 1 297 ? -35.267 -10.949 23.058 1.00 96.81 297 LYS A O 1
ATOM 2327 N N . SER A 1 298 ? -35.215 -11.762 20.982 1.00 95.31 298 SER A N 1
ATOM 2328 C CA . SER A 1 298 ? -33.749 -11.814 20.809 1.00 95.31 298 SER A CA 1
ATOM 2329 C C . SER A 1 298 ? -32.987 -10.508 21.084 1.00 95.31 298 SER A C 1
ATOM 2331 O O . SER A 1 298 ? -31.775 -10.548 21.273 1.00 95.31 298 SER A O 1
ATOM 2333 N N . PHE A 1 299 ? -33.679 -9.365 21.109 1.00 95.88 299 PHE A N 1
ATOM 2334 C CA . PHE A 1 299 ? -33.119 -8.049 21.441 1.00 95.88 299 PHE A CA 1
ATOM 2335 C C . PHE A 1 299 ? -33.937 -7.309 22.516 1.00 95.88 299 PHE A C 1
ATOM 2337 O O . PHE A 1 299 ? -33.847 -6.084 22.606 1.00 95.88 299 PHE A O 1
ATOM 2344 N N . ASN A 1 300 ? -34.769 -8.025 23.287 1.00 96.94 300 ASN A N 1
ATOM 2345 C CA . ASN A 1 300 ? -35.629 -7.473 24.344 1.00 96.94 300 ASN A CA 1
ATOM 2346 C C . ASN A 1 300 ? -36.419 -6.233 23.875 1.00 96.94 300 ASN A C 1
ATOM 2348 O O . ASN A 1 300 ? -36.487 -5.208 24.557 1.00 96.94 300 ASN A O 1
ATOM 2352 N N . CYS A 1 301 ? -36.958 -6.273 22.648 1.00 97.38 301 CYS A N 1
ATOM 2353 C CA . CYS A 1 301 ? -37.765 -5.164 22.133 1.00 97.38 301 CYS A CA 1
ATOM 2354 C C . CYS A 1 301 ? -39.181 -5.204 22.706 1.00 97.38 301 CYS A C 1
ATOM 2356 O O . CYS A 1 301 ? -39.769 -4.148 22.889 1.00 97.38 301 CYS A O 1
ATOM 2358 N N . ALA A 1 302 ? -39.717 -6.394 23.000 1.00 96.75 302 ALA A N 1
ATOM 2359 C CA . ALA A 1 302 ? -41.036 -6.549 23.618 1.00 96.75 302 ALA A CA 1
ATOM 2360 C C . ALA A 1 302 ? -41.123 -5.927 25.027 1.00 96.75 302 ALA A C 1
ATOM 2362 O O . ALA A 1 302 ? -42.190 -5.453 25.406 1.00 96.75 302 ALA A O 1
ATOM 2363 N N . ASP A 1 303 ? -40.006 -5.888 25.760 1.00 97.06 303 ASP A N 1
ATOM 2364 C CA . ASP A 1 303 ? -39.916 -5.360 27.131 1.00 97.06 303 ASP A CA 1
ATOM 2365 C C . ASP A 1 303 ? -39.729 -3.833 27.184 1.00 97.06 303 ASP A C 1
ATOM 2367 O O . ASP A 1 303 ? -39.734 -3.227 28.255 1.00 97.06 303 ASP A O 1
ATOM 2371 N N . GLN A 1 304 ? -39.532 -3.199 26.025 1.00 97.19 304 GLN A N 1
ATOM 2372 C CA . GLN A 1 304 ? -39.395 -1.752 25.900 1.00 97.19 304 GLN A CA 1
ATOM 2373 C C . GLN A 1 304 ? -40.749 -1.095 25.629 1.00 97.19 304 GLN A C 1
ATOM 2375 O O . GLN A 1 304 ? -41.685 -1.714 25.123 1.00 97.19 304 GLN A O 1
ATOM 2380 N N . ILE A 1 305 ? -40.841 0.185 25.981 1.00 96.94 305 ILE A N 1
ATOM 2381 C CA . ILE A 1 305 ? -42.030 1.014 25.800 1.00 96.94 305 ILE A CA 1
ATOM 2382 C C . ILE A 1 305 ? -41.603 2.268 25.043 1.00 96.94 305 ILE A C 1
ATOM 2384 O O . ILE A 1 305 ? -40.612 2.902 25.412 1.00 96.94 305 ILE A O 1
ATOM 2388 N N . TYR A 1 306 ? -42.357 2.646 24.012 1.00 94.12 306 TYR A N 1
ATOM 2389 C CA . TYR A 1 306 ? -42.144 3.892 23.280 1.00 94.12 306 TYR A CA 1
ATOM 2390 C C . TYR A 1 306 ? -43.434 4.734 23.248 1.00 94.12 306 TYR A C 1
ATOM 2392 O O . TYR A 1 306 ? -44.520 4.178 23.063 1.00 94.12 306 TYR A O 1
ATOM 2400 N N . PRO A 1 307 ? -43.347 6.065 23.418 1.00 94.81 307 PRO A N 1
ATOM 2401 C CA . PRO A 1 307 ? -44.480 6.953 23.199 1.00 94.81 307 PRO A CA 1
ATOM 2402 C C . PRO A 1 307 ? -44.687 7.185 21.696 1.00 94.81 307 PRO A C 1
ATOM 2404 O O . PRO A 1 307 ? -43.729 7.439 20.961 1.00 94.81 307 PRO A O 1
ATOM 2407 N N . ASP A 1 308 ? -45.935 7.129 21.234 1.00 92.38 308 ASP A N 1
ATOM 2408 C CA . ASP A 1 308 ? -46.299 7.550 19.881 1.00 92.38 308 ASP A CA 1
ATOM 2409 C C . ASP A 1 308 ? -46.384 9.084 19.743 1.00 92.38 308 ASP A C 1
ATOM 2411 O O . ASP A 1 308 ? -46.141 9.847 20.682 1.00 92.38 308 ASP A O 1
ATOM 2415 N N . ALA A 1 309 ? -46.755 9.559 18.550 1.00 86.56 309 ALA A N 1
ATOM 2416 C CA . ALA A 1 309 ? -46.908 10.987 18.262 1.00 86.56 309 ALA A CA 1
ATOM 2417 C C . ALA A 1 309 ? -48.006 11.695 19.090 1.00 86.56 309 ALA A C 1
ATOM 2419 O O . ALA A 1 309 ? -48.038 12.924 19.109 1.00 86.56 309 ALA A O 1
ATOM 2420 N N . ASN A 1 310 ? -48.882 10.944 19.765 1.00 93.88 310 ASN A N 1
ATOM 2421 C CA . ASN A 1 310 ? -49.925 11.449 20.659 1.00 93.88 310 ASN A CA 1
ATOM 2422 C C . ASN A 1 310 ? -49.533 11.314 22.145 1.00 93.88 310 ASN A C 1
ATOM 2424 O O . ASN A 1 310 ? -50.324 11.668 23.018 1.00 93.88 310 ASN A O 1
ATOM 2428 N N . GLY A 1 311 ? -48.337 10.792 22.446 1.00 93.06 311 GLY A N 1
ATOM 2429 C CA . GLY A 1 311 ? -47.879 10.512 23.808 1.00 93.06 311 GLY A CA 1
ATOM 2430 C C . GLY A 1 311 ? -48.459 9.232 24.419 1.00 93.06 311 GLY A C 1
ATOM 2431 O O . GLY A 1 311 ? -48.312 9.024 25.623 1.00 93.06 311 GLY A O 1
ATOM 2432 N N . VAL A 1 312 ? -49.109 8.369 23.628 1.00 96.44 312 VAL A N 1
ATOM 2433 C CA . VAL A 1 312 ? -49.594 7.067 24.106 1.00 96.44 312 VAL A CA 1
ATOM 2434 C C . VAL A 1 312 ? -48.432 6.081 24.111 1.00 96.44 312 VAL A C 1
ATOM 2436 O O . VAL A 1 312 ? -47.730 5.927 23.114 1.00 96.44 312 VAL A O 1
ATOM 2439 N N . ASN A 1 313 ? -48.228 5.412 25.242 1.00 96.12 313 ASN A N 1
ATOM 2440 C CA . ASN A 1 313 ? -47.180 4.414 25.417 1.00 96.12 313 ASN A CA 1
ATOM 2441 C C . ASN A 1 313 ? -47.589 3.074 24.793 1.00 96.12 313 ASN A C 1
ATOM 2443 O O . ASN A 1 313 ? -48.595 2.488 25.194 1.00 96.12 313 ASN A O 1
ATOM 2447 N N . HIS A 1 314 ? -46.775 2.564 23.870 1.00 96.44 314 HIS A N 1
ATOM 2448 C CA . HIS A 1 314 ? -46.953 1.257 23.232 1.00 96.44 314 HIS A CA 1
ATOM 2449 C C . HIS A 1 314 ? -45.779 0.327 23.567 1.00 96.44 314 HIS A C 1
ATOM 2451 O O . HIS A 1 314 ? -44.642 0.801 23.662 1.00 96.44 314 HIS A O 1
ATOM 2457 N N . PRO A 1 315 ? -46.008 -0.990 23.719 1.00 97.25 315 PRO A N 1
ATOM 2458 C CA . PRO A 1 315 ? -44.925 -1.958 23.849 1.00 97.25 315 PRO A CA 1
ATOM 2459 C C . PRO A 1 315 ? -44.158 -2.083 22.526 1.00 97.25 315 PRO A C 1
ATOM 2461 O O . PRO A 1 315 ? -44.747 -2.029 21.441 1.00 97.25 315 PRO A O 1
ATOM 2464 N N . GLY A 1 316 ? -42.848 -2.293 22.608 1.00 97.31 316 GLY A N 1
ATOM 2465 C CA . GLY A 1 316 ? -41.968 -2.437 21.455 1.00 97.31 316 GLY A CA 1
ATOM 2466 C C . GLY A 1 316 ? -40.912 -1.345 21.320 1.00 97.31 316 GLY A C 1
ATOM 2467 O O . GLY A 1 316 ? -40.727 -0.481 22.175 1.00 97.31 316 GLY A O 1
ATOM 2468 N N . VAL A 1 317 ? -40.238 -1.365 20.169 1.00 97.12 317 VAL A N 1
ATOM 2469 C CA . VAL A 1 317 ? -39.328 -0.300 19.725 1.00 97.12 317 VAL A CA 1
ATOM 2470 C C . VAL A 1 317 ? -39.633 0.054 18.274 1.00 97.12 317 VAL A C 1
ATOM 2472 O O . VAL A 1 317 ? -39.759 -0.837 17.428 1.00 97.12 317 VAL A O 1
ATOM 2475 N N . GLU A 1 318 ? -39.704 1.347 17.954 1.00 96.31 318 GLU A N 1
ATOM 2476 C CA . GLU A 1 318 ? -39.723 1.802 16.563 1.00 96.31 318 GLU A CA 1
ATOM 2477 C C . GLU A 1 318 ? -38.365 1.589 15.886 1.00 96.31 318 GLU A C 1
ATOM 2479 O O . GLU A 1 318 ? -37.372 2.248 16.203 1.00 96.31 318 GLU A O 1
ATOM 2484 N N . VAL A 1 319 ? -38.334 0.722 14.879 1.00 96.00 319 VAL A N 1
ATOM 2485 C CA . VAL A 1 319 ? -37.132 0.429 14.093 1.00 96.00 319 VAL A CA 1
ATOM 2486 C C . VAL A 1 319 ? -37.399 0.580 12.595 1.00 96.00 319 VAL A C 1
ATOM 2488 O O . VAL A 1 319 ? -38.535 0.761 12.154 1.00 96.00 319 VAL A O 1
ATOM 2491 N N . LEU A 1 320 ? -36.346 0.504 11.780 1.00 95.81 320 LEU A N 1
ATOM 2492 C CA . LEU A 1 320 ? -36.496 0.425 10.327 1.00 95.81 320 LEU A CA 1
ATOM 2493 C C . LEU A 1 320 ? -37.016 -0.966 9.903 1.00 95.81 320 LEU A C 1
ATOM 2495 O O . LEU A 1 320 ? -36.733 -1.954 10.592 1.00 95.81 320 LEU A O 1
ATOM 2499 N N . PRO A 1 321 ? -37.737 -1.095 8.772 1.00 95.94 321 PRO A N 1
ATOM 2500 C CA . PRO A 1 321 ? -38.231 -2.385 8.282 1.00 95.94 321 PRO A CA 1
ATOM 2501 C C . PRO A 1 321 ? -37.128 -3.442 8.126 1.00 95.94 321 PRO A C 1
ATOM 2503 O O . PRO A 1 321 ? -37.330 -4.609 8.467 1.00 95.94 321 PRO A O 1
ATOM 2506 N N . GLU A 1 322 ? -35.937 -3.029 7.693 1.00 94.88 322 GLU A N 1
ATOM 2507 C CA . GLU A 1 322 ? -34.751 -3.875 7.551 1.00 94.88 322 GLU A CA 1
ATOM 2508 C C . GLU A 1 322 ? -34.249 -4.384 8.910 1.00 94.88 322 GLU A C 1
ATOM 2510 O O . GLU A 1 322 ? -33.902 -5.560 9.042 1.00 94.88 322 GLU A O 1
ATOM 2515 N N . THR A 1 323 ? -34.265 -3.526 9.936 1.00 95.12 323 THR A N 1
ATOM 2516 C CA . THR A 1 323 ? -33.921 -3.881 11.321 1.00 95.12 323 THR A CA 1
ATOM 2517 C C . THR A 1 323 ? -34.925 -4.884 11.884 1.00 95.12 323 THR A C 1
ATOM 2519 O O . THR A 1 323 ? -34.520 -5.929 12.388 1.00 95.12 323 THR A O 1
ATOM 2522 N N . ARG A 1 324 ? -36.236 -4.651 11.711 1.00 97.12 324 ARG A N 1
ATOM 2523 C CA . ARG A 1 324 ? -37.284 -5.605 12.123 1.00 97.12 324 ARG A CA 1
ATOM 2524 C C . ARG A 1 324 ? -37.114 -6.965 11.438 1.00 97.12 324 ARG A C 1
ATOM 2526 O O . ARG A 1 324 ? -37.281 -8.001 12.078 1.00 97.12 324 ARG A O 1
ATOM 2533 N N . ALA A 1 325 ? -36.754 -6.978 10.154 1.00 95.56 325 ALA A N 1
ATOM 2534 C CA . ALA A 1 325 ? -36.473 -8.210 9.420 1.00 95.56 325 ALA A CA 1
ATOM 2535 C C . ALA A 1 325 ? -35.202 -8.924 9.919 1.00 95.56 325 ALA A C 1
ATOM 2537 O O . ALA A 1 325 ? -35.172 -10.152 9.952 1.00 95.56 325 ALA A O 1
ATOM 2538 N N . ALA A 1 326 ? -34.164 -8.188 10.329 1.00 95.62 326 ALA A N 1
ATOM 2539 C CA . ALA A 1 326 ? -32.978 -8.769 10.957 1.00 95.62 326 ALA A CA 1
ATOM 2540 C C . ALA A 1 326 ? -33.297 -9.379 12.333 1.00 95.62 326 ALA A C 1
ATOM 2542 O O . ALA A 1 326 ? -32.894 -10.511 12.591 1.00 95.62 326 ALA A O 1
ATOM 2543 N N . HIS A 1 327 ? -34.081 -8.681 13.160 1.00 97.56 327 HIS A N 1
ATOM 2544 C CA . HIS A 1 327 ? -34.497 -9.148 14.485 1.00 97.56 327 HIS A CA 1
ATOM 2545 C C . HIS A 1 327 ? -35.334 -10.434 14.396 1.00 97.56 327 HIS A C 1
ATOM 2547 O O . HIS A 1 327 ? -35.013 -11.415 15.058 1.00 97.56 327 HIS A O 1
ATOM 2553 N N . LYS A 1 328 ? -36.309 -10.506 13.475 1.00 96.94 328 LYS A N 1
ATOM 2554 C CA . LYS A 1 328 ? -37.078 -11.742 13.224 1.00 96.94 328 LYS A CA 1
ATOM 2555 C C . LYS A 1 328 ? -36.208 -12.953 12.855 1.00 96.94 328 LYS A C 1
ATOM 2557 O O . LYS A 1 328 ? -36.543 -14.076 13.213 1.00 96.94 328 LYS A O 1
ATOM 2562 N N . ARG A 1 329 ? -35.091 -12.752 12.139 1.00 96.38 329 ARG A N 1
ATOM 2563 C CA . ARG A 1 329 ? -34.144 -13.844 11.833 1.00 96.38 329 ARG A CA 1
ATOM 2564 C C . ARG A 1 329 ? -33.308 -14.259 13.044 1.00 96.38 329 ARG A C 1
ATOM 2566 O O . ARG A 1 329 ? -32.801 -15.375 13.045 1.00 96.38 329 ARG A O 1
ATOM 2573 N N . ALA A 1 330 ? -33.116 -13.378 14.024 1.00 93.56 330 ALA A N 1
ATOM 2574 C CA . ALA A 1 330 ? -32.446 -13.712 15.275 1.00 93.56 330 ALA A CA 1
ATOM 2575 C C . ALA A 1 330 ? -33.386 -14.486 16.211 1.00 93.56 330 ALA A C 1
ATOM 2577 O O . ALA A 1 330 ? -32.979 -15.535 16.697 1.00 93.56 330 ALA A O 1
ATOM 2578 N N . ASP A 1 331 ? -34.649 -14.056 16.353 1.00 96.38 331 ASP A N 1
ATOM 2579 C CA . ASP A 1 331 ? -35.691 -14.817 17.067 1.00 96.38 331 ASP A CA 1
ATOM 2580 C C . ASP A 1 331 ? -35.767 -16.261 16.547 1.00 96.38 331 ASP A C 1
ATOM 2582 O O . ASP A 1 331 ? -35.540 -17.198 17.304 1.00 96.38 331 ASP A O 1
ATOM 2586 N N . TYR A 1 332 ? -35.942 -16.437 15.233 1.00 96.00 332 TYR A N 1
ATOM 2587 C CA . TYR A 1 332 ? -36.032 -17.759 14.601 1.00 96.00 332 TYR A CA 1
ATOM 2588 C C . TYR A 1 332 ? -34.790 -18.646 14.829 1.00 96.00 332 TYR A C 1
ATOM 2590 O O . TYR A 1 332 ? -34.896 -19.862 14.966 1.00 96.00 332 TYR A O 1
ATOM 2598 N N . ARG A 1 333 ? -33.586 -18.058 14.899 1.00 94.44 333 ARG A N 1
ATOM 2599 C CA . ARG A 1 333 ? -32.357 -18.809 15.228 1.00 94.44 333 ARG A CA 1
ATOM 2600 C C . ARG A 1 333 ? -32.298 -19.225 16.694 1.00 94.44 333 ARG A C 1
ATOM 2602 O O . ARG A 1 333 ? -31.712 -20.263 16.984 1.00 94.44 333 ARG A O 1
ATOM 2609 N N . ASN A 1 334 ? -32.849 -18.417 17.595 1.00 93.38 334 ASN A N 1
ATOM 2610 C CA . ASN A 1 334 ? -32.921 -18.749 19.013 1.00 93.38 334 ASN A CA 1
ATOM 2611 C C . ASN A 1 334 ? -33.971 -19.843 19.247 1.00 93.38 334 ASN A C 1
ATOM 2613 O O . ASN A 1 334 ? -33.658 -20.822 19.913 1.00 93.38 334 ASN A O 1
ATOM 2617 N N . GLU A 1 335 ? -35.136 -19.758 18.599 1.00 94.62 335 GLU A N 1
ATOM 2618 C CA . GLU A 1 335 ? -36.166 -20.811 18.613 1.00 94.62 335 GLU A CA 1
ATOM 2619 C C . GLU A 1 335 ? -35.594 -22.167 18.155 1.00 94.62 335 GLU A C 1
ATOM 2621 O O . GLU A 1 335 ? -35.739 -23.167 18.854 1.00 94.62 335 GLU A O 1
ATOM 2626 N N . LEU A 1 336 ? -34.842 -22.203 17.044 1.00 92.25 336 LEU A N 1
ATOM 2627 C CA . LEU A 1 336 ? -34.159 -23.425 16.586 1.00 92.25 336 LEU A CA 1
ATOM 2628 C C . LEU A 1 336 ? -33.106 -23.960 17.577 1.00 92.25 336 LEU A C 1
ATOM 2630 O O . LEU A 1 336 ? -32.859 -25.163 17.617 1.00 92.25 336 LEU A O 1
ATOM 2634 N N . ARG A 1 337 ? -32.466 -23.093 18.374 1.00 88.69 337 ARG A N 1
ATOM 2635 C CA . ARG A 1 337 ? -31.521 -23.521 19.420 1.00 88.69 337 ARG A CA 1
ATOM 2636 C C . ARG A 1 337 ? -32.237 -24.089 20.641 1.00 88.69 337 ARG A C 1
ATOM 2638 O O . ARG A 1 337 ? -31.768 -25.081 21.189 1.00 88.69 337 ARG A O 1
ATOM 2645 N N . GLU A 1 338 ? -33.349 -23.486 21.053 1.00 88.62 338 GLU A N 1
ATOM 2646 C CA . GLU A 1 338 ? -34.139 -23.954 22.198 1.00 88.62 338 GLU A CA 1
ATOM 2647 C C . GLU A 1 338 ? -34.769 -25.327 21.928 1.00 88.62 338 GLU A C 1
ATOM 2649 O O . GLU A 1 338 ? -34.692 -26.197 22.793 1.00 88.62 338 GLU A O 1
ATOM 2654 N N . VAL A 1 339 ? -35.280 -25.573 20.712 1.00 86.19 339 VAL A N 1
ATOM 2655 C CA . VAL A 1 339 ? -35.785 -26.900 20.304 1.00 86.19 339 VAL A CA 1
ATOM 2656 C C . VAL A 1 339 ? -34.688 -27.968 20.416 1.00 86.19 339 VAL A C 1
ATOM 2658 O O . VAL A 1 339 ? -34.861 -28.954 21.131 1.00 86.19 339 VAL A O 1
ATOM 2661 N N . ASN A 1 340 ? -33.517 -27.733 19.811 1.00 78.06 340 ASN A N 1
ATOM 2662 C CA . ASN A 1 340 ? -32.397 -28.680 19.870 1.00 78.06 340 ASN A CA 1
ATOM 2663 C C . ASN A 1 340 ? -31.864 -28.900 21.302 1.00 78.06 340 ASN A C 1
ATOM 2665 O O . ASN A 1 340 ? -31.344 -29.971 21.611 1.00 78.06 340 ASN A O 1
ATOM 2669 N N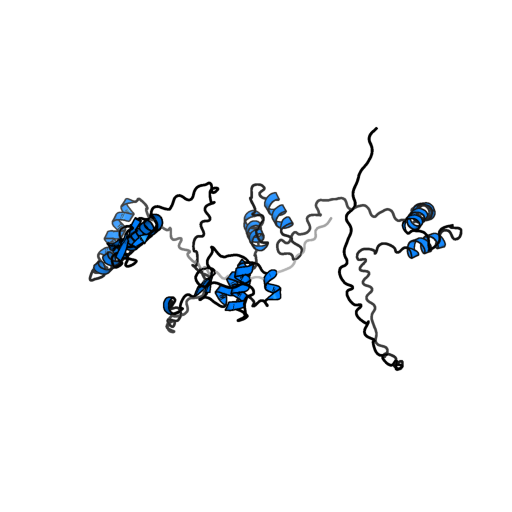 . SER A 1 341 ? -31.979 -27.901 22.186 1.00 75.31 341 SER A N 1
ATOM 2670 C CA . SER A 1 341 ? -31.541 -28.021 23.582 1.00 75.31 341 SER A CA 1
ATOM 2671 C C . SER A 1 341 ? -32.459 -28.904 24.431 1.00 75.31 341 SER A C 1
ATOM 2673 O O . SER A 1 341 ? -32.004 -29.422 25.450 1.00 75.31 341 SER A O 1
ATOM 2675 N N . LEU A 1 342 ? -33.726 -29.075 24.044 1.00 70.06 342 LEU A N 1
ATOM 2676 C CA . LEU A 1 342 ? -34.679 -29.935 24.751 1.00 70.06 342 LEU A CA 1
ATOM 2677 C C . LEU A 1 342 ? -34.549 -31.404 24.319 1.00 70.06 342 LEU A C 1
ATOM 2679 O O . LEU A 1 342 ? -34.609 -32.296 25.164 1.00 70.06 342 LEU A O 1
ATOM 2683 N N . GLU A 1 343 ? -34.282 -31.663 23.035 1.00 62.19 343 GLU A N 1
ATOM 2684 C CA . GLU A 1 343 ? -34.104 -33.025 22.499 1.00 62.19 343 GLU A CA 1
ATOM 2685 C C . GLU A 1 343 ? -32.774 -33.692 22.906 1.00 62.19 343 GLU A C 1
ATOM 2687 O O . GLU A 1 343 ? -32.652 -34.914 22.851 1.00 62.19 343 GLU A O 1
ATOM 2692 N N . SER A 1 344 ? -31.786 -32.929 23.393 1.00 54.41 344 SER A N 1
ATOM 2693 C CA . SER A 1 344 ? -30.488 -33.466 23.839 1.00 54.41 344 SER A CA 1
ATOM 2694 C C . SER A 1 344 ? -30.540 -34.263 25.160 1.00 54.41 344 SER A C 1
ATOM 2696 O O . SER A 1 344 ? -29.496 -34.706 25.647 1.00 54.41 344 SER A O 1
ATOM 2698 N N . THR A 1 345 ? -31.720 -34.456 25.758 1.00 54.72 345 THR A N 1
ATOM 2699 C CA . THR A 1 345 ? -31.877 -35.176 27.030 1.00 54.72 345 THR A CA 1
ATOM 2700 C C . THR A 1 345 ? -32.491 -36.561 26.794 1.00 54.72 345 THR A C 1
ATOM 2702 O O . THR A 1 345 ? -33.699 -36.691 26.630 1.00 54.72 345 THR A O 1
ATOM 2705 N N . ASN A 1 346 ? -31.655 -37.606 26.857 1.00 59.50 346 ASN A N 1
ATOM 2706 C CA . ASN A 1 346 ? -32.027 -39.035 26.853 1.00 59.50 346 ASN A CA 1
ATOM 2707 C C . ASN A 1 346 ? -32.493 -39.670 25.521 1.00 59.50 346 ASN A C 1
ATOM 2709 O O . ASN A 1 346 ? -33.476 -40.411 25.506 1.00 59.50 346 ASN A O 1
ATOM 2713 N N . VAL A 1 347 ? -31.733 -39.516 24.429 1.00 51.16 347 VAL A N 1
ATOM 2714 C CA . VAL A 1 347 ? -31.819 -40.445 23.278 1.00 51.16 347 VAL A CA 1
ATOM 2715 C C . VAL A 1 347 ? -30.540 -41.276 23.182 1.00 51.16 347 VAL A C 1
ATOM 2717 O O . VAL A 1 347 ? -29.458 -40.748 22.928 1.00 51.16 347 VAL A O 1
ATOM 2720 N N . SER A 1 348 ? -30.655 -42.593 23.388 1.00 50.50 348 SER A N 1
ATOM 2721 C CA . SER A 1 348 ? -29.532 -43.526 23.237 1.00 50.50 348 SER A CA 1
ATOM 2722 C C . SER A 1 348 ? -28.999 -43.522 21.802 1.00 50.50 348 SER A C 1
ATOM 2724 O O . SER A 1 348 ? -29.744 -43.660 20.831 1.00 50.50 348 SER A O 1
ATOM 2726 N N . THR A 1 349 ? -27.679 -43.412 21.678 1.00 53.00 349 THR A N 1
ATOM 2727 C CA . THR A 1 349 ? -26.956 -43.134 20.428 1.00 53.00 349 THR A CA 1
ATOM 2728 C C . THR A 1 349 ? -27.018 -44.233 19.361 1.00 53.00 349 THR A C 1
ATOM 2730 O O . THR A 1 349 ? -26.546 -44.002 18.251 1.00 53.00 349 THR A O 1
ATOM 2733 N N . SER A 1 350 ? -27.629 -45.394 19.630 1.00 53.72 350 SER A N 1
ATOM 2734 C CA . SER A 1 350 ? -27.779 -46.474 18.642 1.00 53.72 350 SER A CA 1
ATOM 2735 C C . SER A 1 350 ? -28.956 -46.301 17.671 1.00 53.72 350 SER A C 1
ATOM 2737 O O . SER A 1 350 ? -29.001 -47.009 16.676 1.00 53.72 350 SER A O 1
ATOM 2739 N N . SER A 1 351 ? -29.905 -45.390 17.931 1.00 53.09 351 SER A N 1
ATOM 2740 C CA . SER A 1 351 ? -31.124 -45.229 17.105 1.00 53.09 351 SER A CA 1
ATOM 2741 C C . SER A 1 351 ? -31.006 -44.153 16.007 1.00 53.09 351 SER A C 1
ATOM 2743 O O . SER A 1 351 ? -31.772 -44.125 15.047 1.00 53.09 351 SER A O 1
ATOM 2745 N N . VAL A 1 352 ? -30.039 -43.236 16.128 1.00 55.62 352 VAL A N 1
ATOM 2746 C CA . VAL A 1 352 ? -29.977 -42.025 15.281 1.00 55.62 352 VAL A CA 1
ATOM 2747 C C . VAL A 1 352 ? -29.236 -42.261 13.955 1.00 55.62 352 VAL A C 1
ATOM 2749 O O . VAL A 1 352 ? -29.478 -41.546 12.984 1.00 55.62 352 VAL A O 1
ATOM 2752 N N . GLN A 1 353 ? -28.369 -43.278 13.870 1.00 60.12 353 GLN A N 1
ATOM 2753 C CA . GLN A 1 353 ? -27.641 -43.583 12.631 1.00 60.12 353 GLN A CA 1
ATOM 2754 C C . GLN A 1 353 ? -28.581 -44.062 11.508 1.00 60.12 353 GLN A C 1
ATOM 2756 O O . GLN A 1 353 ? -28.488 -43.548 10.393 1.00 60.12 353 GLN A O 1
ATOM 2761 N N . ASP A 1 354 ? -29.553 -44.932 11.801 1.00 59.16 354 ASP A N 1
ATOM 2762 C CA . ASP A 1 354 ? -30.502 -45.433 10.791 1.00 59.16 354 ASP A CA 1
ATOM 2763 C C . ASP A 1 354 ? -31.421 -44.330 10.227 1.00 59.16 354 ASP A C 1
ATOM 2765 O O . ASP A 1 354 ? -31.740 -44.319 9.034 1.00 59.16 354 ASP A O 1
ATOM 2769 N N . LEU A 1 355 ? -31.788 -43.341 11.052 1.00 60.53 355 LEU A N 1
ATOM 2770 C CA . LEU A 1 355 ? -32.614 -42.200 10.633 1.00 60.53 355 LEU A CA 1
ATOM 2771 C C . LEU A 1 355 ? -31.882 -41.201 9.720 1.00 60.53 355 LEU A C 1
ATOM 2773 O O . LEU A 1 355 ? -32.543 -40.466 8.987 1.00 60.53 355 LEU A O 1
ATOM 2777 N N . LEU A 1 356 ? -30.544 -41.181 9.719 1.00 60.50 356 LEU A N 1
ATOM 2778 C CA . LEU A 1 356 ? -29.743 -40.327 8.829 1.00 60.50 356 LEU A CA 1
ATOM 2779 C C . LEU A 1 356 ? -29.339 -41.025 7.522 1.00 60.50 356 LEU A C 1
ATOM 2781 O O . LEU A 1 356 ? -29.169 -40.356 6.502 1.00 60.50 356 LEU A O 1
ATOM 2785 N N . VAL A 1 357 ? -29.229 -42.356 7.518 1.00 64.38 357 VAL A N 1
ATOM 2786 C CA . VAL A 1 357 ? -28.903 -43.131 6.307 1.00 64.38 357 VAL A CA 1
ATOM 2787 C C . VAL A 1 357 ? -30.091 -43.189 5.338 1.00 64.38 357 VAL A C 1
ATOM 2789 O O . VAL A 1 357 ? -29.905 -43.044 4.128 1.00 64.38 357 VAL A O 1
ATOM 2792 N N . SER A 1 358 ? -31.318 -43.330 5.852 1.00 63.97 358 SER A N 1
ATOM 2793 C CA . SER A 1 358 ? -32.522 -43.504 5.021 1.00 63.97 358 SER A CA 1
ATOM 2794 C C . SER A 1 358 ? -32.812 -42.323 4.060 1.00 63.97 358 SER A C 1
ATOM 2796 O O . SER A 1 358 ? -33.018 -42.567 2.866 1.00 63.97 358 SER A O 1
ATOM 2798 N N . PRO A 1 359 ? -32.722 -41.036 4.473 1.00 60.47 359 PRO A N 1
ATOM 2799 C CA . PRO A 1 359 ? -32.885 -39.903 3.554 1.00 60.47 359 PRO A CA 1
ATOM 2800 C C . PRO A 1 359 ? -31.757 -39.774 2.520 1.00 60.47 359 PRO A C 1
ATOM 2802 O O . PRO A 1 359 ? -31.998 -39.314 1.405 1.00 60.47 359 PRO A O 1
ATOM 2805 N N . MET A 1 360 ? -30.525 -40.181 2.855 1.00 50.47 360 MET A N 1
ATOM 2806 C CA . MET A 1 360 ? -29.401 -40.129 1.911 1.00 50.47 360 MET A CA 1
ATOM 2807 C C . MET A 1 360 ? -29.526 -41.173 0.797 1.00 50.47 360 MET A C 1
ATOM 2809 O O . MET A 1 360 ? -29.217 -40.867 -0.354 1.00 50.47 360 MET A O 1
ATOM 2813 N N . GLN A 1 361 ? -30.036 -42.370 1.103 1.00 65.31 361 GLN A N 1
ATOM 2814 C CA . GLN A 1 361 ? -30.288 -43.405 0.092 1.00 65.31 361 GLN A CA 1
ATOM 2815 C C . GLN A 1 361 ? -31.380 -42.992 -0.911 1.00 65.31 361 GLN A C 1
ATOM 2817 O O . GLN A 1 361 ? -31.277 -43.310 -2.095 1.00 65.31 361 GLN A O 1
ATOM 2822 N N . GLN A 1 362 ? -32.378 -42.206 -0.489 1.00 63.06 362 GLN A N 1
ATOM 2823 C CA . GLN A 1 362 ? -33.412 -41.671 -1.390 1.00 63.06 362 GLN A CA 1
ATOM 2824 C C . GLN A 1 362 ? -32.898 -40.612 -2.382 1.00 63.06 362 GLN A C 1
ATOM 2826 O O . GLN A 1 362 ? -33.564 -40.346 -3.381 1.00 63.06 362 GLN A O 1
ATOM 2831 N N . LEU A 1 363 ? -31.723 -40.017 -2.146 1.00 56.91 363 LEU A N 1
ATOM 2832 C CA . LEU A 1 363 ? -31.134 -38.998 -3.026 1.00 56.91 363 LEU A CA 1
ATOM 2833 C C . LEU A 1 363 ? -30.263 -39.578 -4.156 1.00 56.91 363 LEU A C 1
ATOM 2835 O O . LEU A 1 363 ? -29.700 -38.811 -4.935 1.00 56.91 363 LEU A O 1
ATOM 2839 N N . GLY A 1 364 ? -30.147 -40.908 -4.268 1.00 45.06 364 GLY A N 1
ATOM 2840 C CA . GLY A 1 364 ? -29.439 -41.569 -5.374 1.00 45.06 364 GLY A CA 1
ATOM 2841 C C . GLY A 1 364 ? -27.923 -41.337 -5.404 1.00 45.06 364 GLY A C 1
ATOM 2842 O O . GLY A 1 364 ? -27.280 -41.605 -6.416 1.00 45.06 364 GLY A O 1
ATOM 2843 N N . ILE A 1 365 ? -27.343 -40.837 -4.309 1.00 47.56 365 ILE A N 1
ATOM 2844 C CA . ILE A 1 365 ? -25.896 -40.674 -4.155 1.00 47.56 365 ILE A CA 1
ATOM 2845 C C . ILE A 1 365 ? -25.325 -42.014 -3.682 1.00 47.56 365 ILE A C 1
ATOM 2847 O O . ILE A 1 365 ? -25.066 -42.205 -2.493 1.00 47.56 365 ILE A O 1
ATOM 2851 N N . GLU A 1 366 ? -25.155 -42.964 -4.605 1.00 46.28 366 GLU A N 1
ATOM 2852 C CA . GLU A 1 366 ? -24.398 -44.179 -4.298 1.00 46.28 366 GLU A CA 1
ATOM 2853 C C . GLU A 1 366 ? -22.942 -43.811 -3.960 1.00 46.28 366 GLU A C 1
ATOM 2855 O O . GLU A 1 366 ? -22.276 -43.135 -4.755 1.00 46.28 366 GLU A O 1
ATOM 2860 N N . PRO A 1 367 ? -22.404 -44.253 -2.808 1.00 47.84 367 PRO A N 1
ATOM 2861 C CA . PRO A 1 367 ? -20.983 -44.132 -2.538 1.00 47.84 367 PRO A CA 1
ATOM 2862 C C . PRO A 1 367 ? -20.233 -45.070 -3.488 1.00 47.84 367 PRO A C 1
ATOM 2864 O O . PRO A 1 367 ? -20.284 -46.291 -3.339 1.00 47.84 367 PRO A O 1
ATOM 2867 N N . SER A 1 368 ? -19.538 -44.501 -4.477 1.00 47.69 368 SER A N 1
ATOM 2868 C CA . SER A 1 368 ? -18.735 -45.283 -5.420 1.00 47.69 368 SER A CA 1
ATOM 2869 C C . SER A 1 368 ? -17.751 -46.181 -4.658 1.00 47.69 368 SER A C 1
ATOM 2871 O O . SER A 1 368 ? -17.033 -45.672 -3.789 1.00 47.69 368 SER A O 1
ATOM 2873 N N . PRO A 1 369 ? -17.680 -47.492 -4.957 1.00 48.16 369 PRO A N 1
ATOM 2874 C CA . PRO A 1 369 ? -16.775 -48.388 -4.256 1.00 48.16 369 PRO A CA 1
ATOM 2875 C C . PRO A 1 369 ? -15.331 -47.947 -4.498 1.00 48.16 369 PRO A C 1
ATOM 2877 O O . PRO A 1 369 ? -14.851 -47.913 -5.631 1.00 48.16 369 PRO A O 1
ATOM 2880 N N . ILE A 1 370 ? -14.635 -47.597 -3.416 1.00 41.09 370 ILE A N 1
ATOM 2881 C CA . ILE A 1 370 ? -13.213 -47.265 -3.460 1.00 41.09 370 ILE A CA 1
ATOM 2882 C C . ILE A 1 370 ? -12.455 -48.563 -3.738 1.00 41.09 370 ILE A C 1
ATOM 2884 O O . ILE A 1 370 ? -12.262 -49.389 -2.845 1.00 41.09 370 ILE A O 1
ATOM 2888 N N . THR A 1 371 ? -12.030 -48.744 -4.988 1.00 39.44 371 THR A N 1
ATOM 2889 C CA . THR A 1 371 ? -11.160 -49.848 -5.395 1.00 39.44 371 THR A CA 1
ATOM 2890 C C . THR A 1 371 ? -9.816 -49.718 -4.685 1.00 39.44 371 THR A C 1
ATOM 2892 O O . THR A 1 371 ? -8.931 -48.983 -5.122 1.00 39.44 371 THR A O 1
ATOM 2895 N N . SER A 1 372 ? -9.669 -50.435 -3.573 1.00 38.91 372 SER A N 1
ATOM 2896 C CA . SER A 1 372 ? -8.411 -50.548 -2.841 1.00 38.91 372 SER A CA 1
ATOM 2897 C C . SER A 1 372 ? -7.386 -51.293 -3.700 1.00 38.91 372 SER A C 1
ATOM 2899 O O . SER A 1 372 ? -7.425 -52.520 -3.803 1.00 38.91 372 SER A O 1
ATOM 2901 N N . GLN A 1 373 ? -6.475 -50.559 -4.347 1.00 38.59 373 GLN A N 1
ATOM 2902 C CA . GLN A 1 373 ? -5.305 -51.170 -4.972 1.00 38.59 373 GLN A CA 1
ATOM 2903 C C . GLN A 1 373 ? -4.297 -51.552 -3.889 1.00 38.59 373 GLN A C 1
ATOM 2905 O O . GLN A 1 373 ? -3.524 -50.738 -3.387 1.00 38.59 373 GLN A O 1
ATOM 2910 N N . HIS A 1 374 ? -4.338 -52.833 -3.543 1.00 38.00 374 HIS A N 1
ATOM 2911 C CA . HIS A 1 374 ? -3.388 -53.496 -2.670 1.00 38.00 374 HIS A CA 1
ATOM 2912 C C . HIS A 1 374 ? -2.022 -53.557 -3.369 1.00 38.00 374 HIS A C 1
ATOM 2914 O O . HIS A 1 374 ? -1.799 -54.407 -4.229 1.00 38.00 374 HIS A O 1
ATOM 2920 N N . HIS A 1 375 ? -1.092 -52.673 -3.006 1.00 37.31 375 HIS A N 1
ATOM 2921 C CA . HIS A 1 375 ? 0.303 -52.835 -3.414 1.00 37.31 375 HIS A CA 1
ATOM 2922 C C . HIS A 1 375 ? 0.869 -54.040 -2.652 1.00 37.31 375 HIS A C 1
ATOM 2924 O O . HIS A 1 375 ? 0.957 -54.009 -1.425 1.00 37.31 375 HIS A O 1
ATOM 2930 N N . GLN A 1 376 ? 1.185 -55.125 -3.357 1.00 42.25 376 GLN A N 1
ATOM 2931 C CA . GLN A 1 376 ? 1.972 -56.221 -2.798 1.00 42.25 376 GLN A CA 1
ATOM 2932 C C . GLN A 1 376 ? 3.456 -55.937 -3.037 1.00 42.25 376 GLN A C 1
ATOM 2934 O O . GLN A 1 376 ? 3.862 -55.550 -4.133 1.00 42.25 376 GLN A O 1
ATOM 2939 N N . THR A 1 377 ? 4.238 -56.086 -1.974 1.00 41.16 377 THR A N 1
ATOM 2940 C CA . THR A 1 377 ? 5.691 -56.235 -2.004 1.00 41.16 377 THR A CA 1
ATOM 2941 C C . THR A 1 377 ? 6.013 -57.683 -2.346 1.00 41.16 377 THR A C 1
ATOM 2943 O O . THR A 1 377 ? 5.559 -58.581 -1.640 1.00 41.16 377 THR A O 1
ATOM 2946 N N . GLU A 1 378 ? 6.833 -57.904 -3.370 1.00 43.81 378 GLU A N 1
ATOM 2947 C CA . GLU A 1 378 ? 7.516 -59.180 -3.581 1.00 43.81 378 GLU A CA 1
ATOM 2948 C C . GLU A 1 378 ? 9.023 -58.951 -3.438 1.00 43.81 378 GLU A C 1
ATOM 2950 O O . GLU A 1 378 ? 9.656 -58.294 -4.266 1.00 43.81 378 GLU A O 1
ATOM 2955 N N . ASP A 1 379 ? 9.576 -59.469 -2.342 1.00 38.81 379 ASP A N 1
ATOM 2956 C CA . ASP A 1 379 ? 11.005 -59.726 -2.203 1.00 38.81 379 ASP A CA 1
ATOM 2957 C C . ASP A 1 379 ? 11.323 -61.030 -2.946 1.00 38.81 379 ASP A C 1
ATOM 2959 O O . ASP A 1 379 ? 10.824 -62.085 -2.552 1.00 38.81 379 ASP A O 1
ATOM 2963 N N . GLU A 1 380 ? 12.208 -61.004 -3.946 1.00 43.50 380 GLU A N 1
ATOM 2964 C CA . GLU A 1 380 ? 12.874 -62.229 -4.400 1.00 43.50 380 GLU A CA 1
ATOM 2965 C C . GLU A 1 380 ? 14.398 -62.068 -4.391 1.00 43.50 380 GLU A C 1
ATOM 2967 O O . GLU A 1 380 ? 15.017 -61.424 -5.240 1.00 43.50 380 GLU A O 1
ATOM 2972 N N . HIS A 1 381 ? 15.014 -62.694 -3.389 1.00 40.53 381 HIS A N 1
ATOM 2973 C CA . HIS A 1 381 ? 16.443 -62.962 -3.357 1.00 40.53 381 HIS A CA 1
ATOM 2974 C C . HIS A 1 381 ? 16.792 -64.035 -4.399 1.00 40.53 381 HIS A C 1
ATOM 2976 O O . HIS A 1 381 ? 16.365 -65.177 -4.258 1.00 40.53 381 HIS A O 1
ATOM 2982 N N . THR A 1 382 ? 17.697 -63.738 -5.333 1.00 41.94 382 THR A N 1
ATOM 2983 C CA . THR A 1 382 ? 18.572 -64.770 -5.915 1.00 41.94 382 THR A CA 1
ATOM 2984 C C . THR A 1 382 ? 19.994 -64.238 -6.057 1.00 41.94 382 THR A C 1
ATOM 2986 O O . THR A 1 382 ? 20.271 -63.308 -6.809 1.00 41.94 382 THR A O 1
ATOM 2989 N N . SER A 1 383 ? 20.912 -64.852 -5.314 1.00 48.28 383 SER A N 1
ATOM 2990 C CA . SER A 1 383 ? 22.352 -64.621 -5.398 1.00 48.28 383 SER A CA 1
AT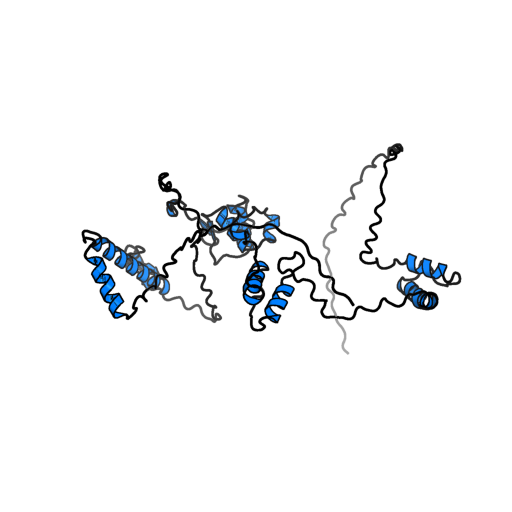OM 2991 C C . SER A 1 383 ? 23.009 -65.630 -6.337 1.00 48.28 383 SER A C 1
ATOM 2993 O O . SER A 1 383 ? 22.936 -66.829 -6.066 1.00 48.28 383 SER A O 1
ATOM 2995 N N . VAL A 1 384 ? 23.749 -65.170 -7.348 1.00 45.00 384 VAL A N 1
ATOM 2996 C CA . VAL A 1 384 ? 24.790 -65.975 -8.013 1.00 45.00 384 VAL A CA 1
ATOM 2997 C C . VAL A 1 384 ? 26.016 -65.091 -8.276 1.00 45.00 384 VAL A C 1
ATOM 2999 O O . VAL A 1 384 ? 25.888 -63.894 -8.524 1.00 45.00 384 VAL A O 1
ATOM 3002 N N . ALA A 1 385 ? 27.205 -65.691 -8.165 1.00 39.94 385 ALA A N 1
ATOM 3003 C CA . ALA A 1 385 ? 28.495 -65.130 -8.581 1.00 39.94 385 ALA A CA 1
ATOM 3004 C C . ALA A 1 385 ? 28.462 -64.679 -10.066 1.00 39.94 385 ALA A C 1
ATOM 3006 O O . ALA A 1 385 ? 27.598 -65.109 -10.818 1.00 39.94 385 ALA A O 1
ATOM 3007 N N . GLY A 1 386 ? 29.359 -63.852 -10.594 1.00 37.25 386 GLY A N 1
ATOM 3008 C CA . GLY A 1 386 ? 30.734 -63.524 -10.231 1.00 37.25 386 GLY A CA 1
ATOM 3009 C C . GLY A 1 386 ? 31.437 -63.025 -11.506 1.00 37.25 386 GLY A C 1
ATOM 3010 O O . GLY A 1 386 ? 30.768 -62.569 -12.424 1.00 37.25 386 GLY A O 1
ATOM 3011 N N . GLU A 1 387 ? 32.760 -63.172 -11.571 1.00 41.03 387 GLU A N 1
ATOM 3012 C CA . GLU A 1 387 ? 33.624 -62.844 -12.724 1.00 41.03 387 GLU A CA 1
ATOM 3013 C C . GLU A 1 387 ? 33.861 -61.352 -13.038 1.00 41.03 387 GLU A C 1
ATOM 3015 O O . GLU A 1 387 ? 33.142 -60.649 -13.742 1.00 41.03 387 GLU A O 1
ATOM 3020 N N . VAL A 1 388 ? 35.012 -60.921 -12.521 1.00 49.62 388 VAL A N 1
ATOM 3021 C CA . VAL A 1 388 ? 35.922 -59.936 -13.114 1.00 49.62 388 VAL A CA 1
ATOM 3022 C C . VAL A 1 388 ? 36.290 -60.333 -14.549 1.00 49.62 388 VAL A C 1
ATOM 3024 O O . VAL A 1 388 ? 36.552 -61.509 -14.775 1.00 49.62 388 VAL A O 1
ATOM 3027 N N . LEU A 1 389 ? 36.398 -59.339 -15.442 1.00 45.31 389 LEU A N 1
ATOM 3028 C CA . LEU A 1 389 ? 37.329 -59.148 -16.583 1.00 45.31 389 LEU A CA 1
ATOM 3029 C C . LEU A 1 389 ? 36.620 -58.213 -17.594 1.00 45.31 389 LEU A C 1
ATOM 3031 O O . LEU A 1 389 ? 35.403 -58.259 -17.708 1.00 45.31 389 LEU A O 1
ATOM 3035 N N . ASP A 1 390 ? 37.226 -57.402 -18.454 1.00 37.66 390 ASP A N 1
ATOM 3036 C CA . ASP A 1 390 ? 38.483 -56.654 -18.577 1.00 37.66 390 ASP A CA 1
ATOM 3037 C C . ASP A 1 390 ? 38.368 -55.933 -19.951 1.00 37.66 390 ASP A C 1
ATOM 3039 O O . ASP A 1 390 ? 37.633 -56.375 -20.831 1.00 37.66 390 ASP A O 1
ATOM 3043 N N . SER A 1 391 ? 39.050 -54.802 -20.113 1.00 45.91 391 SER A N 1
ATOM 3044 C CA . SER A 1 391 ? 39.501 -54.163 -21.365 1.00 45.91 391 SER A CA 1
ATOM 3045 C C . SER A 1 391 ? 38.841 -54.495 -22.724 1.00 45.91 391 SER A C 1
ATOM 3047 O O . SER A 1 391 ? 39.071 -55.551 -23.305 1.00 45.91 391 SER A O 1
ATOM 3049 N N . THR A 1 392 ? 38.228 -53.485 -23.360 1.00 42.50 392 THR A N 1
ATOM 3050 C CA . THR A 1 392 ? 38.628 -52.890 -24.674 1.00 42.50 392 THR A CA 1
ATOM 3051 C C . THR A 1 392 ? 37.605 -51.803 -25.060 1.00 42.50 392 THR A C 1
ATOM 3053 O O . THR A 1 392 ? 36.403 -52.023 -25.045 1.00 42.50 392 THR A O 1
ATOM 3056 N N . ALA A 1 393 ? 37.975 -50.529 -25.208 1.00 48.94 393 ALA A N 1
ATOM 3057 C CA . ALA A 1 393 ? 38.677 -49.949 -26.356 1.00 48.94 393 ALA A CA 1
ATOM 3058 C C . ALA A 1 393 ? 37.992 -50.241 -27.705 1.00 48.94 393 ALA A C 1
ATOM 3060 O O . ALA A 1 393 ? 38.192 -51.304 -28.282 1.00 48.94 393 ALA A O 1
ATOM 3061 N N . ASN A 1 394 ? 37.286 -49.250 -28.266 1.00 45.78 394 ASN A N 1
ATOM 3062 C CA . ASN A 1 394 ? 37.254 -49.122 -29.721 1.00 45.78 394 ASN A CA 1
ATOM 3063 C C . ASN A 1 394 ? 37.151 -47.664 -30.186 1.00 45.78 394 ASN A C 1
ATOM 3065 O O . ASN A 1 394 ? 36.330 -46.880 -29.712 1.00 45.78 394 ASN A O 1
ATOM 3069 N N . SER A 1 395 ? 38.048 -47.313 -31.099 1.00 50.12 395 SER A N 1
ATOM 3070 C CA . SER A 1 395 ? 38.232 -45.990 -31.689 1.00 50.12 395 SER A CA 1
ATOM 3071 C C . SER A 1 395 ? 37.269 -45.740 -32.847 1.00 50.12 395 SER A C 1
ATOM 3073 O O . SER A 1 395 ? 37.091 -46.621 -33.684 1.00 50.12 395 SER A O 1
ATOM 3075 N N . PHE A 1 396 ? 36.757 -44.513 -32.971 1.00 47.66 396 PHE A N 1
ATOM 3076 C CA . PHE A 1 396 ? 36.110 -44.034 -34.197 1.00 47.66 396 PHE A CA 1
ATOM 3077 C C . PHE A 1 396 ? 37.009 -43.037 -34.937 1.00 47.66 396 PHE A C 1
ATOM 3079 O O . PHE A 1 396 ? 37.411 -42.015 -34.382 1.00 47.66 396 PHE A O 1
ATOM 3086 N N . SER A 1 397 ? 37.323 -43.362 -36.188 1.00 47.50 397 SER A N 1
ATOM 3087 C CA . SER A 1 397 ? 37.926 -42.536 -37.248 1.00 47.50 397 SER A CA 1
ATOM 3088 C C . SER A 1 397 ? 37.937 -43.376 -38.537 1.00 47.50 397 SER A C 1
ATOM 3090 O O . SER A 1 397 ? 37.975 -44.606 -38.422 1.00 47.50 397 SER A O 1
ATOM 3092 N N . PRO A 1 398 ? 37.991 -42.781 -39.740 1.00 63.00 398 PRO A N 1
ATOM 3093 C CA . PRO A 1 398 ? 37.941 -41.350 -40.058 1.00 63.00 398 PRO A CA 1
ATOM 3094 C C . PRO A 1 398 ? 36.555 -40.858 -40.520 1.00 63.00 398 PRO A C 1
ATOM 3096 O O . PRO A 1 398 ? 35.792 -41.664 -41.097 1.00 63.00 398 PRO A O 1
#

Secondary structure (DSSP, 8-state):
--------------PPPPPPPPP------------PPPP-------------S-PPPPHHHHHHHHHHH-TT----TTS-HHHHHHHIIIIIHHHHGGGSPPPP------GGG-----TTSTT--HHHHHHHHHHH-TT----TT--HHHHHHHHHHHT-TT--PPP-GGGTSPPPP--TTTGGGS-HHHHHHHHHHH-TTEEE-GGG--HHHHHHHHHHHHS-PPPSS---BTTTEEEPPGGGG---------TTS-------------------PPPPPP-S--PPP--EEE--TTTT-TT-EEE-TTS-EEESEEE-HHHHHHHHHHHHHHHHHHHHHHHTSS--TTSHHHHHHHHHHTTT----------------------------------

Organism: Melampsora larici-populina (strain 98AG31 / pathotype 3-4-7) (NCBI:txid747676)